Protein 5JKJ (pdb70)

Sequence (739 aa):
MVEKRVFEMPHFTTFGGKQIKNVKVGWEAYGTLNDAKSNVILITHYFSGSSHAAGKYDENDPAPGYWDSIIGPGKAIDTDRFYVISVDTLANLNAYDPHVITTGPTSINPDTGKPYGLDFPVVTIRDFVNVQKALLESLGISKLYAVIGPSMGSMQAIDWASAYPGWVERMISVIGAGQSDAWTTAALEHWATPITLDKNWNNGAYSKEQAPLNGLAASLMLITQNALTPSFFNQTGNTLGYKNNVESAPLNDIRQSHSIVNWLRERAKTRAKSMDANHLLYLVRACQLFVAGHQGNLEQGLASIKAKTLFIPAQTDLLLMPYLSQSAHQGLTSMNNDSTLVTLNGKLGHDEGVTNVSAQAQAIRQFLENDMVEKRVFEMPHFTTFGGKQIKNVKVGWEAYGTLNDAKSNVILITHYFSGSSHAAGKYDENDPAPGYWDSIIGPGKAIDTDRFYVISVDTLANLNAYDPHVITTGPTSINPDTGKPYGLDFPVVTIRDFVNVQKALLESLGISKLYAVIGPSMGSMQAIDWASAYPGWVERMISVIGAGQSDAWTTAALEHWATPITLDKNWNNGAYSKEQAPLNGLAASLMLITQNALTPSFFNQTGNTLGYKNVESAPLNDIRQSHSIVNWLRERAKTRAKSMDANHLLYLVRACQLFVAGHQGNLEQGLASIKAKTLFIPAQTDLLLMPYLSQSAHQGLTSMNNDSTLVTLNGKLGHDEGVTNVSAQAQAIRQFLEN

Secondary structure (DSSP, 8-state):
----EEEEEEEEE-TTS-EEEEEEEEEEEES---TT---EEEE---TT--S--SS-SSTT-SS--TTTTTEETTSSEETTT-EEEEEPPTT-S-TT-SS----STTSEETTTTEE-GGGSPP--HHHHHHHHHHHHHHTT---BSEEEEETHHHHHHHHHHHHSGGGBSEEEEES--SB--HHHHHHHHHHHHHHHHBGGGGGGT--GGG--HHHHHHHHHHHHHHTS-HHHHHHHHHHHT--SS-HHHHH-TTS--HHHHHHHHHHHHHHTT--HHHHHHHHHHHHT-BGGGSSSHHHHHHT--SEEEEE-BTT-SSS-HHHHHHHHHHHHHTT--EEE--B--TTGGGHHHH-GGGGHHHHHHHH---/-PPPEEEEEEEEE-TTS-EEEEEEEEEEEES---TTS--EEEE---TT--S--SS-SSTT-SS--TTTTTEETTSSEETTT-EEEEEPPTT-S-TT-TT----STTSBPTTTSSB-GGGSPP--HHHHHHHHHHHHHHTT---BSEEEEETHHHHHHHHHHHHSTTTBSEEEEES--SB--HHHHHHHHHHHHHHHHBTT-GGGT--GGG--HHHHHHHHHHHHHHTS-HHHHHHHHHHHT--SS-HHHHH-TTS--HHHHHHHHHHHHHTTT--HHHHHHHHHHHHT-BTTSSSSHHHHHHT--SEEEEE-BTT-SSS-HHHHHHHHHHHHHTT--EEE--B-SSSGGGHHHH-GGGGHHHHHHHH--

Nearest PDB structures (foldseek):
  5jkj-assembly1_B  TM=1.000E+00  e=4.944E-73  uncultured bacterium
  5jkf-assembly1_B  TM=9.987E-01  e=2.380E-71  uncultured bacterium
  2vax-assembly3_D  TM=9.260E-01  e=6.049E-31  Hapsidospora chrysogena
  3vvm-assembly1_B  TM=8.942E-01  e=1.061E-30  Streptomyces lavendulae subsp. lavendulae
  3vvl-assembly1_B  TM=8.942E-01  e=5.716E-30  Streptomyces lavendulae subsp. lavendulae

Foldseek 3Di:
DKDKDKDWDQWDAAPVGDIDGTWIWIKTKAADQDPVSQQEEEEEEAQQAFNQQADDPDPPPVDGHLPNQAEYPPHLSHRPRHIYMYIGFALHFLQQDPRTDHHYQCDQDPVPRHGCFVVGDQHALVRRLVSVVVVCVVVVHQAHLEYEYEASSLLNQLLCLLQVVRRHAEYEYEQYFQACPPVLLVLLVVLQVLQVVQPLCVVRPHDPVSGSLVSQLVSLLSVQVLQFAPVVLVVVCVVQVWDDPDPQVVPDVPDDTSSVVVSSVVSSVSNVSGHSSSSVSSSSNRNQTHRNSDDHNLSRLLRRAHAYEYEHECQANNSHCVRVVVNQVSNVVNVHNYYYDYHDDRTHNCCRRNPVCVCSVVSNCSSPPD/DKDKDKDWDQWDAAPVGDIDGTWIWIKTKAADQDPVSAQEEEEEEAQQAFNQQAADPDPPDPDGHLPNQQEYPPHLNHSPRHIYMYIGFALHFLPQDPSTDHHFQQDADPVVRGGCFVVTDQHALVRRLVSVVVVCVVVVQQAHLEYEYEASSLLNQLLCLLQVVRRHAEGEYEQYFQACPPVQLVVLVVLQVLLVPQPQCPNGRHDPVSHSLVSQLVSLLSVQVLQFAPVVLVVVCVVQVWDDPDPQVVPDVPDDTSSVVVSSVVSSVSNVSGHSSSSVSSSSNRSQTHRNSDDHNLSSLLRGQHAYEYEHECQANNSHCVRVVVSQVSNVVNVHNYYYDYHHDRGHNCCRRNPVCVCSVVSSVSSDD

Radius of gyration: 27.63 Å; Cα contacts (8 Å, |Δi|>4): 1785; chains: 2; bounding box: 70×79×56 Å

Organism: NCBI:txid77133

InterPro domains:
  IPR008220 Homoserine/serine acetyltransferase MetX-like [MF_00296] (102-471)
  IPR008220 Homoserine/serine acetyltransferase MetX-like [PIRSF000443] (85-474)
  IPR008220 Homoserine/serine acetyltransferase MetX-like [PTHR32268] (93-472)
  IPR029058 Alpha/Beta hydrolase fold [G3DSA:3.40.50.1820] (119-455)
  IPR029058 Alpha/Beta hydrolase fold [SSF53474] (104-471)

Structure (mmCIF, N/CA/C/O backbone):
data_5JKJ
#
_entry.id   5JKJ
#
_cell.length_a   58.619
_cell.length_b   68.898
_cell.length_c   82.524
_cell.angle_alpha   90.00
_cell.angle_beta   91.11
_cell.angle_gamma   90.00
#
_symmetry.space_group_name_H-M   'P 1 21 1'
#
loop_
_entity.id
_entity.type
_entity.pdbx_description
1 polymer 'Esterase E22'
2 water water
#
loop_
_atom_site.group_PDB
_atom_site.id
_atom_site.type_symbol
_atom_site.label_atom_id
_atom_site.label_alt_id
_atom_site.label_comp_id
_atom_site.label_asym_id
_atom_site.label_entity_id
_atom_site.label_seq_id
_atom_site.pdbx_PDB_ins_code
_atom_site.Cartn_x
_atom_site.Cartn_y
_atom_site.Cartn_z
_atom_site.occupancy
_atom_site.B_iso_or_equiv
_atom_site.auth_seq_id
_atom_site.auth_comp_id
_atom_site.auth_asym_id
_atom_site.auth_atom_id
_atom_site.pdbx_PDB_model_num
ATOM 1 N N . MET A 1 1 ? -19.375 -17.410 12.943 1.00 34.43 25 MET A N 1
ATOM 2 C CA . MET A 1 1 ? -18.524 -16.878 13.999 1.00 32.98 25 MET A CA 1
ATOM 3 C C . MET A 1 1 ? -17.336 -17.778 14.314 1.00 30.60 25 MET A C 1
ATOM 4 O O . MET A 1 1 ? -17.014 -18.713 13.571 1.00 35.54 25 MET A O 1
ATOM 9 N N . VAL A 1 2 ? -16.685 -17.464 15.432 1.00 23.60 26 VAL A N 1
ATOM 10 C CA . VAL A 1 2 ? -15.604 -18.258 15.994 1.00 20.04 26 VAL A CA 1
ATOM 11 C C . VAL A 1 2 ? -15.950 -18.559 17.442 1.00 18.17 26 VAL A C 1
ATOM 12 O O . VAL A 1 2 ? -16.390 -17.668 18.178 1.00 19.75 26 VAL A O 1
ATOM 16 N N . GLU A 1 3 ? -15.763 -19.810 17.847 1.00 15.11 27 GLU A N 1
ATOM 17 C CA . GLU A 1 3 ? -15.915 -20.211 19.236 1.00 16.69 27 GLU A CA 1
ATOM 18 C C . GLU A 1 3 ? -14.538 -20.332 19.876 1.00 16.55 27 GLU A C 1
ATOM 19 O O . GLU A 1 3 ? -13.655 -21.018 19.345 1.00 19.38 27 GLU A O 1
ATOM 25 N N . LYS A 1 4 ? -14.353 -19.660 21.008 1.00 15.15 28 LYS A N 1
ATOM 26 C CA . LYS A 1 4 ? -13.134 -19.827 21.787 1.00 14.71 28 LYS A CA 1
ATOM 27 C C . LYS A 1 4 ? -13.186 -21.152 22.534 1.00 16.61 28 LYS A C 1
ATOM 28 O O . LYS A 1 4 ? -14.189 -21.466 23.188 1.00 21.32 28 LYS A O 1
ATOM 34 N N . ARG A 1 5 ? -12.103 -21.916 22.451 1.00 12.88 29 ARG A N 1
ATOM 35 C CA . ARG A 1 5 ? -12.001 -23.236 23.058 1.00 12.69 29 ARG A CA 1
ATOM 36 C C . ARG A 1 5 ? -10.918 -23.213 24.128 1.00 14.33 29 ARG A C 1
ATOM 37 O O . ARG A 1 5 ? -10.144 -22.265 24.229 1.00 14.81 29 ARG A O 1
ATOM 45 N N . VAL A 1 6 ? -10.887 -24.243 24.970 1.00 15.88 30 VAL A N 1
ATOM 46 C CA . VAL A 1 6 ? -9.878 -24.345 26.017 1.00 15.82 30 VAL A CA 1
ATOM 47 C C . VAL A 1 6 ? -9.250 -25.731 25.967 1.00 14.48 30 VAL A C 1
ATOM 48 O O . VAL A 1 6 ? -9.936 -26.735 25.736 1.00 20.11 30 VAL A O 1
ATOM 52 N N . PHE A 1 7 ? -7.932 -25.776 26.142 1.00 13.81 31 PHE A N 1
ATOM 53 C CA . PHE A 1 7 ? -7.161 -27.007 26.209 1.00 14.03 31 PHE A CA 1
ATOM 54 C C . PHE A 1 7 ? -6.497 -27.079 27.573 1.00 15.75 31 PHE A C 1
ATOM 55 O O . PHE A 1 7 ? -5.917 -26.094 28.036 1.00 15.77 31 PHE A O 1
ATOM 63 N N . GLU A 1 8 ? -6.598 -28.233 28.224 1.00 15.15 32 GLU A N 1
ATOM 64 C CA . GLU A 1 8 ? -6.060 -28.408 29.561 1.00 17.48 32 GLU A CA 1
ATOM 65 C C . GLU A 1 8 ? -5.057 -29.548 29.579 1.00 16.51 32 GLU A C 1
ATOM 66 O O . GLU A 1 8 ? -5.303 -30.608 28.999 1.00 19.47 32 GLU A O 1
ATOM 72 N N . MET A 1 9 ? -3.923 -29.317 30.236 1.00 15.67 33 MET A N 1
ATOM 73 C CA . MET A 1 9 ? -2.924 -30.352 30.494 1.00 16.59 33 MET A CA 1
ATOM 74 C C . MET A 1 9 ? -2.748 -30.458 31.998 1.00 17.62 33 MET A C 1
ATOM 75 O O . MET A 1 9 ? -2.350 -29.471 32.633 1.00 17.55 33 MET A O 1
ATOM 80 N N . PRO A 1 10 ? -3.019 -31.600 32.623 1.00 18.59 34 PRO A N 1
ATOM 81 C CA . PRO A 1 10 ? -2.861 -31.657 34.084 1.00 20.08 34 PRO A CA 1
ATOM 82 C C . PRO A 1 10 ? -1.435 -31.443 34.544 1.00 17.72 34 PRO A C 1
ATOM 83 O O . PRO A 1 10 ? -1.220 -30.856 35.613 1.00 18.57 34 PRO A O 1
ATOM 87 N N . HIS A 1 11 ? -0.450 -31.883 33.766 1.00 16.05 35 HIS A N 1
ATOM 88 C CA . HIS A 1 11 ? 0.949 -31.774 34.144 1.00 16.47 35 HIS A CA 1
ATOM 89 C C . HIS A 1 11 ? 1.767 -31.469 32.902 1.00 21.20 35 HIS A C 1
ATOM 90 O O . HIS A 1 11 ? 1.535 -32.051 31.837 1.00 18.51 35 HIS A O 1
ATOM 97 N N . PHE A 1 12 ? 2.713 -30.541 33.043 1.00 18.82 36 PHE A N 1
ATOM 98 C CA . PHE A 1 12 ? 3.513 -30.080 31.918 1.00 17.33 36 PHE A CA 1
ATOM 99 C C . PHE A 1 12 ? 4.946 -29.866 32.373 1.00 16.96 36 PHE A C 1
ATOM 100 O O . PHE A 1 12 ? 5.180 -29.262 33.425 1.00 18.81 36 PHE A O 1
ATOM 108 N N . THR A 1 13 ? 5.897 -30.361 31.589 1.00 15.28 37 THR A N 1
ATOM 109 C CA . THR A 1 13 ? 7.315 -30.171 31.854 1.00 15.01 37 THR A CA 1
ATOM 110 C C . THR A 1 13 ? 7.867 -29.046 30.988 1.00 16.24 37 THR A C 1
ATOM 111 O O . THR A 1 13 ? 7.736 -29.088 29.761 1.00 17.35 37 THR A O 1
ATOM 115 N N . THR A 1 14 ? 8.521 -28.065 31.618 1.00 15.70 38 THR A N 1
ATOM 116 C CA . THR A 1 14 ? 9.080 -26.962 30.849 1.00 15.38 38 THR A CA 1
ATOM 117 C C . THR A 1 14 ? 10.456 -27.312 30.295 1.00 13.09 38 THR A C 1
ATOM 118 O O . THR A 1 14 ? 11.143 -28.225 30.764 1.00 13.82 38 THR A O 1
ATOM 122 N N . PHE A 1 15 ? 10.868 -26.533 29.290 1.00 12.56 39 PHE A N 1
ATOM 123 C CA . PHE A 1 15 ? 12.213 -26.649 28.741 1.00 12.38 39 PHE A CA 1
ATOM 124 C C . PHE A 1 15 ? 13.281 -26.431 29.807 1.00 14.17 39 PHE A C 1
ATOM 125 O O . PHE A 1 15 ? 14.344 -27.069 29.770 1.00 15.61 39 PHE A O 1
ATOM 133 N N . GLY A 1 16 ? 13.018 -25.551 30.764 1.00 13.56 40 GLY A N 1
ATOM 134 C CA . GLY A 1 16 ? 13.928 -25.363 31.872 1.00 13.36 40 GLY A CA 1
ATOM 135 C C . GLY A 1 16 ? 13.914 -26.470 32.904 1.00 14.92 40 GLY A C 1
ATOM 136 O O . GLY A 1 16 ? 14.650 -26.376 33.890 1.00 19.15 40 GLY A O 1
ATOM 137 N N . GLY A 1 17 ? 13.092 -27.503 32.722 1.00 14.43 41 GLY A N 1
ATOM 138 C CA . GLY A 1 17 ? 13.117 -28.657 33.605 1.00 14.76 41 GLY A CA 1
ATOM 139 C C . GLY A 1 17 ? 12.197 -28.586 34.802 1.00 17.68 41 GLY A C 1
ATOM 140 O O . GLY A 1 17 ? 12.372 -29.365 35.751 1.00 17.10 41 GLY A O 1
ATOM 141 N N . LYS A 1 18 ? 11.212 -27.696 34.785 1.00 17.92 42 LYS A N 1
ATOM 142 C CA . LYS A 1 18 ? 10.281 -27.495 35.883 1.00 13.99 42 LYS A CA 1
ATOM 143 C C . LYS A 1 18 ? 8.902 -28.022 35.512 1.00 15.23 42 LYS A C 1
ATOM 144 O O . LYS A 1 18 ? 8.601 -28.305 34.346 1.00 17.65 42 LYS A O 1
ATOM 150 N N . GLN A 1 19 ? 8.058 -28.165 36.524 1.00 15.57 43 GLN A N 1
ATOM 151 C CA . GLN A 1 19 ? 6.697 -28.646 36.352 1.00 17.12 43 GLN A CA 1
ATOM 152 C C . GLN A 1 19 ? 5.719 -27.489 36.463 1.00 17.41 43 GLN A C 1
ATOM 153 O O . GLN A 1 19 ? 5.869 -26.623 37.328 1.00 19.52 43 GLN A O 1
ATOM 159 N N . ILE A 1 20 ? 4.716 -27.486 35.589 1.00 16.94 44 ILE A N 1
ATOM 160 C CA . ILE A 1 20 ? 3.534 -26.648 35.738 1.00 15.38 44 ILE A CA 1
ATOM 161 C C . ILE A 1 20 ? 2.332 -27.578 35.799 1.00 17.80 44 ILE A C 1
ATOM 162 O O . ILE A 1 20 ? 2.157 -28.424 34.915 1.00 17.80 44 ILE A O 1
ATOM 167 N N . LYS A 1 21 ? 1.516 -27.427 36.831 1.00 19.01 45 LYS A N 1
ATOM 168 C CA . LYS A 1 21 ? 0.286 -28.188 36.958 1.00 19.29 45 LYS A CA 1
ATOM 169 C C . LYS A 1 21 ? -0.897 -27.358 36.476 1.00 19.45 45 LYS A C 1
ATOM 170 O O . LYS A 1 21 ? -0.870 -26.123 36.515 1.00 20.74 45 LYS A O 1
ATOM 176 N N . ASN A 1 22 ? -1.930 -28.051 35.995 1.00 17.68 46 ASN A N 1
ATOM 177 C CA . ASN A 1 22 ? -3.204 -27.439 35.610 1.00 20.33 46 ASN A CA 1
ATOM 178 C C . ASN A 1 22 ? -3.009 -26.370 34.530 1.00 18.57 46 ASN A C 1
ATOM 179 O O . ASN A 1 22 ? -3.520 -25.253 34.631 1.00 20.96 46 ASN A O 1
ATOM 184 N N . VAL A 1 23 ? -2.255 -26.719 33.486 1.00 19.02 47 VAL A N 1
ATOM 185 C CA . VAL A 1 23 ? -2.087 -25.809 32.356 1.00 16.60 47 VAL A CA 1
ATOM 186 C C . VAL A 1 23 ? -3.416 -25.668 31.630 1.00 19.29 47 VAL A C 1
ATOM 187 O O . VAL A 1 23 ? -4.082 -26.667 31.332 1.00 19.21 47 VAL A O 1
ATOM 191 N N . LYS A 1 24 ? -3.805 -24.429 31.338 1.00 14.30 48 LYS A N 1
ATOM 192 C CA . LYS A 1 24 ? -4.974 -24.139 30.516 1.00 14.77 48 LYS A CA 1
ATOM 193 C C . LYS A 1 24 ? -4.591 -23.066 29.510 1.00 16.86 48 LYS A C 1
ATOM 194 O O . LYS A 1 24 ? -4.044 -22.025 29.893 1.00 16.49 48 LYS A O 1
ATOM 200 N N . VAL A 1 25 ? -4.886 -23.309 28.233 1.00 12.84 49 VAL A N 1
ATOM 201 C CA . VAL A 1 25 ? -4.685 -22.309 27.190 1.00 11.13 49 VAL A CA 1
ATOM 202 C C . VAL A 1 25 ? -5.913 -22.268 26.292 1.00 12.39 49 VAL A C 1
ATOM 203 O O . VAL A 1 25 ? -6.550 -23.294 26.028 1.00 12.90 49 VAL A O 1
ATOM 207 N N . GLY A 1 26 ? -6.229 -21.075 25.797 1.00 10.81 50 GLY A N 1
ATOM 208 C CA . GLY A 1 26 ? -7.287 -20.943 24.824 1.00 11.18 50 GLY A CA 1
ATOM 209 C C . GLY A 1 26 ? -6.825 -21.299 23.425 1.00 10.25 50 GLY A C 1
ATOM 210 O O . GLY A 1 26 ? -5.635 -21.288 23.114 1.00 12.18 50 GLY A O 1
ATOM 211 N N . TRP A 1 27 ? -7.786 -21.641 22.573 1.00 11.44 51 TRP A N 1
ATOM 212 C CA . TRP A 1 27 ? -7.476 -21.928 21.179 1.00 11.39 51 TRP A CA 1
ATOM 213 C C . TRP A 1 27 ? -8.742 -21.752 20.364 1.00 13.71 51 TRP A C 1
ATOM 214 O O . TRP A 1 27 ? -9.844 -21.639 20.904 1.00 13.23 51 TRP A O 1
ATOM 225 N N . GLU A 1 28 ? -8.566 -21.703 19.050 1.00 10.96 52 GLU A N 1
ATOM 226 C CA . GLU A 1 28 ? -9.700 -21.633 18.142 1.00 10.17 52 GLU A CA 1
ATOM 227 C C . GLU A 1 28 ? -9.243 -22.148 16.791 1.00 11.07 52 GLU A C 1
ATOM 228 O O . GLU A 1 28 ? -8.043 -22.305 16.537 1.00 11.33 52 GLU A O 1
ATOM 234 N N . ALA A 1 29 ? -10.217 -22.445 15.932 1.00 11.85 53 ALA A N 1
ATOM 235 C CA . ALA A 1 29 ? -9.875 -22.936 14.607 1.00 12.51 53 ALA A CA 1
ATOM 236 C C . ALA A 1 29 ? -10.956 -22.575 13.602 1.00 12.59 53 ALA A C 1
ATOM 237 O O . ALA A 1 29 ? -12.124 -22.366 13.950 1.00 14.45 53 ALA A O 1
ATOM 239 N N . TYR A 1 30 ? -10.542 -22.525 12.339 1.00 11.76 54 TYR A N 1
ATOM 240 C CA . TYR A 1 30 ? -11.396 -22.171 11.218 1.00 12.53 54 TYR A CA 1
ATOM 241 C C . TYR A 1 30 ? -11.256 -23.242 10.150 1.00 12.42 54 TYR A C 1
ATOM 242 O O . TYR A 1 30 ? -10.194 -23.848 10.003 1.00 15.18 54 TYR A O 1
ATOM 251 N N . GLY A 1 31 ? -12.319 -23.460 9.389 1.00 14.00 55 GLY A N 1
ATOM 252 C CA . GLY A 1 31 ? -12.277 -24.514 8.390 1.00 13.51 55 GLY A CA 1
ATOM 253 C C . GLY A 1 31 ? -12.598 -25.873 8.981 1.00 13.82 55 GLY A C 1
ATOM 254 O O . GLY A 1 31 ? -13.035 -26.018 10.128 1.00 15.37 55 GLY A O 1
ATOM 255 N N . THR A 1 32 ? -12.352 -26.902 8.169 1.00 14.45 56 THR A N 1
ATOM 256 C CA . THR A 1 32 ? -12.750 -28.264 8.505 1.00 16.68 56 THR A CA 1
ATOM 257 C C . THR A 1 32 ? -11.558 -29.200 8.403 1.00 14.55 56 THR A C 1
ATOM 258 O O . THR A 1 32 ? -10.871 -29.235 7.376 1.00 16.93 56 THR A O 1
ATOM 262 N N . LEU A 1 33 ? -11.331 -29.960 9.465 1.00 13.28 57 LEU A N 1
ATOM 263 C CA . LEU A 1 33 ? -10.302 -30.992 9.477 1.00 13.26 57 LEU A CA 1
ATOM 264 C C . LEU A 1 33 ? -10.721 -32.134 8.557 1.00 18.56 57 LEU A C 1
ATOM 265 O O . LEU A 1 33 ? -11.814 -32.688 8.722 1.00 21.61 57 LEU A O 1
ATOM 270 N N . ASN A 1 34 ? -9.879 -32.479 7.577 1.00 15.64 58 ASN A N 1
ATOM 271 C CA . ASN A 1 34 ? -10.253 -33.549 6.657 1.00 15.30 58 ASN A CA 1
ATOM 272 C C . ASN A 1 34 ? -10.031 -34.917 7.315 1.00 16.77 58 ASN A C 1
ATOM 273 O O . ASN A 1 34 ? -9.479 -35.024 8.409 1.00 18.57 58 ASN A O 1
ATOM 278 N N . ASP A 1 35 ? -10.499 -35.974 6.640 1.00 18.32 59 ASP A N 1
ATOM 279 C CA . ASP A 1 35 ? -10.510 -37.297 7.266 1.00 19.20 59 ASP A CA 1
ATOM 280 C C . ASP A 1 35 ? -9.104 -37.802 7.556 1.00 17.96 59 ASP A C 1
ATOM 281 O O . ASP A 1 35 ? -8.880 -38.485 8.562 1.00 19.78 59 ASP A O 1
ATOM 286 N N . ALA A 1 36 ? -8.145 -37.485 6.681 1.00 15.71 60 ALA A N 1
ATOM 287 C CA . ALA A 1 36 ? -6.750 -37.850 6.899 1.00 14.76 60 ALA A CA 1
ATOM 288 C C . ALA A 1 36 ? -6.052 -36.951 7.908 1.00 15.99 60 ALA A C 1
ATOM 289 O O . ALA A 1 36 ? -4.901 -37.236 8.273 1.00 16.49 60 ALA A O 1
ATOM 291 N N . LYS A 1 37 ? -6.722 -35.891 8.356 1.00 15.90 61 LYS A N 1
ATOM 292 C CA . LYS A 1 37 ? -6.117 -34.865 9.208 1.00 14.71 61 LYS A CA 1
ATOM 293 C C . LYS A 1 37 ? -4.825 -34.349 8.584 1.00 15.10 61 LYS A C 1
ATOM 294 O O . LYS A 1 37 ? -3.832 -34.093 9.265 1.00 15.23 61 LYS A O 1
ATOM 300 N N . SER A 1 38 ? -4.845 -34.188 7.264 1.00 13.87 62 SER A N 1
ATOM 301 C CA . SER A 1 38 ? -3.650 -33.837 6.505 1.00 12.56 62 SER A CA 1
ATOM 302 C C . SER A 1 38 ? -3.638 -32.392 6.032 1.00 12.01 62 SER A C 1
ATOM 303 O O . SER A 1 38 ? -2.709 -32.001 5.311 1.00 13.91 62 SER A O 1
ATOM 306 N N . ASN A 1 39 ? -4.626 -31.593 6.431 1.00 11.44 63 ASN A N 1
ATOM 307 C CA . ASN A 1 39 ? -4.793 -30.227 5.949 1.00 11.58 63 ASN A CA 1
ATOM 308 C C . ASN A 1 39 ? -4.661 -29.207 7.074 1.00 11.17 63 ASN A C 1
ATOM 309 O O . ASN A 1 39 ? -5.294 -28.154 7.017 1.00 12.20 63 ASN A O 1
ATOM 314 N N . VAL A 1 40 ? -3.847 -29.493 8.101 1.00 10.72 64 VAL A N 1
ATOM 315 C CA . VAL A 1 40 ? -3.765 -28.632 9.291 1.00 10.68 64 VAL A CA 1
ATOM 316 C C . VAL A 1 40 ? -2.714 -27.544 9.108 1.00 11.24 64 VAL A C 1
ATOM 317 O O . VAL A 1 40 ? -1.543 -27.829 8.824 1.00 10.98 64 VAL A O 1
ATOM 321 N N . ILE A 1 41 ? -3.121 -26.294 9.305 1.00 11.99 65 ILE A N 1
ATOM 322 C CA . ILE A 1 41 ? -2.206 -25.160 9.309 1.00 11.32 65 ILE A CA 1
ATOM 323 C C . ILE A 1 41 ? -2.292 -24.513 10.682 1.00 10.37 65 ILE A C 1
ATOM 324 O O . ILE A 1 41 ? -3.371 -24.084 11.104 1.00 12.19 65 ILE A O 1
ATOM 329 N N . LEU A 1 42 ? -1.168 -24.457 11.383 1.00 10.45 66 LEU A N 1
ATOM 330 C CA . LEU A 1 42 ? -1.099 -23.845 12.699 1.00 8.80 66 LEU A CA 1
ATOM 331 C C . LEU A 1 42 ? -0.604 -22.411 12.565 1.00 10.93 66 LEU A C 1
ATOM 332 O O . LEU A 1 42 ? 0.438 -22.174 11.946 1.00 10.55 66 LEU A O 1
ATOM 337 N N . ILE A 1 43 ? -1.357 -21.470 13.137 1.00 9.93 67 ILE A N 1
ATOM 338 C CA . ILE A 1 43 ? -0.959 -20.061 13.240 1.00 8.67 67 ILE A CA 1
ATOM 339 C C . ILE A 1 43 ? -0.408 -19.829 14.634 1.00 9.20 67 ILE A C 1
ATOM 340 O O . ILE A 1 43 ? -1.081 -20.135 15.624 1.00 10.41 67 ILE A O 1
ATOM 345 N N . THR A 1 44 ? 0.799 -19.265 14.722 1.00 8.93 68 THR A N 1
ATOM 346 C CA . THR A 1 44 ? 1.444 -18.983 15.999 1.00 9.41 68 THR A CA 1
ATOM 347 C C . THR A 1 44 ? 1.536 -17.466 16.176 1.00 10.03 68 THR A C 1
ATOM 348 O O . THR A 1 44 ? 1.926 -16.758 15.244 1.00 9.81 68 THR A O 1
ATOM 352 N N . HIS A 1 45 ? 1.140 -16.966 17.354 1.00 9.68 69 HIS A N 1
ATOM 353 C CA . HIS A 1 45 ? 0.871 -15.537 17.485 1.00 10.41 69 HIS A CA 1
ATOM 354 C C . HIS A 1 45 ? 2.067 -14.731 18.008 1.00 9.85 69 HIS A C 1
ATOM 355 O O . HIS A 1 45 ? 3.021 -15.256 18.588 1.00 9.18 69 HIS A O 1
ATOM 362 N N . TYR A 1 46 ? 1.994 -13.422 17.759 1.00 9.78 70 TYR A N 1
ATOM 363 C CA . TYR A 1 46 ? 3.043 -12.454 18.069 1.00 9.32 70 TYR A CA 1
ATOM 364 C C . TYR A 1 46 ? 3.006 -12.068 19.559 1.00 10.37 70 TYR A C 1
ATOM 365 O O . TYR A 1 46 ? 2.143 -12.507 20.332 1.00 10.13 70 TYR A O 1
ATOM 374 N N . PHE A 1 47 ? 3.963 -11.226 19.967 1.00 10.74 71 PHE A N 1
ATOM 375 C CA . PHE A 1 47 ? 4.229 -10.986 21.388 1.00 8.23 71 PHE A CA 1
ATOM 376 C C . PHE A 1 47 ? 2.973 -10.578 22.157 1.00 10.51 71 PHE A C 1
ATOM 377 O O . PHE A 1 47 ? 2.690 -11.125 23.228 1.00 11.48 71 PHE A O 1
ATOM 385 N N . SER A 1 48 ? 2.209 -9.609 21.633 1.00 11.41 72 SER A N 1
ATOM 386 C CA . SER A 1 48 ? 1.025 -9.096 22.311 1.00 9.28 72 SER A CA 1
ATOM 387 C C . SER A 1 48 ? -0.267 -9.705 21.774 1.00 12.68 72 SER A C 1
ATOM 388 O O . SER A 1 48 ? -1.351 -9.168 22.023 1.00 13.29 72 SER A O 1
ATOM 391 N N . GLY A 1 49 ? -0.177 -10.829 21.065 1.00 10.24 73 GLY A N 1
ATOM 392 C CA . GLY A 1 49 ? -1.308 -11.397 20.372 1.00 10.23 73 GLY A CA 1
ATOM 393 C C . GLY A 1 49 ? -1.986 -12.513 21.148 1.00 10.19 73 GLY A C 1
ATOM 394 O O . GLY A 1 49 ? -1.737 -12.736 22.334 1.00 10.54 73 GLY A O 1
ATOM 395 N N . SER A 1 50 ? -2.875 -13.205 20.447 1.00 9.63 74 SER A N 1
ATOM 396 C CA . SER A 1 50 ? -3.661 -14.299 20.996 1.00 10.19 74 SER A CA 1
ATOM 397 C C . SER A 1 50 ? -3.970 -15.271 19.867 1.00 10.18 74 SER A C 1
ATOM 398 O O . SER A 1 50 ? -3.561 -15.068 18.718 1.00 11.34 74 SER A O 1
ATOM 401 N N . SER A 1 51 ? -4.727 -16.326 20.198 1.00 11.78 75 SER A N 1
ATOM 402 C CA . SER A 1 51 ? -5.223 -17.266 19.201 1.00 9.53 75 SER A CA 1
ATOM 403 C C . SER A 1 51 ? -6.160 -16.631 18.183 1.00 11.92 75 SER A C 1
ATOM 404 O O . SER A 1 51 ? -6.525 -17.304 17.214 1.00 10.71 75 SER A O 1
ATOM 407 N N . HIS A 1 52 ? -6.572 -15.372 18.371 1.00 11.79 76 HIS A N 1
ATOM 408 C CA . HIS A 1 52 ? -7.645 -14.801 17.553 1.00 11.10 76 HIS A CA 1
ATOM 409 C C . HIS A 1 52 ? -7.077 -14.236 16.256 1.00 10.48 76 HIS A C 1
ATOM 410 O O . HIS A 1 52 ? -6.986 -13.020 16.038 1.00 12.56 76 HIS A O 1
ATOM 417 N N . ALA A 1 53 ? -6.746 -15.151 15.354 1.00 10.64 77 ALA A N 1
ATOM 418 C CA . ALA A 1 53 ? -6.115 -14.797 14.091 1.00 11.18 77 ALA A CA 1
ATOM 419 C C . ALA A 1 53 ? -7.113 -14.352 13.030 1.00 11.62 77 ALA A C 1
ATOM 420 O O . ALA A 1 53 ? -6.714 -13.680 12.073 1.00 12.49 77 ALA A O 1
ATOM 422 N N . ALA A 1 54 ? -8.386 -14.720 13.161 1.00 11.10 78 ALA A N 1
ATOM 423 C CA . ALA A 1 54 ? -9.375 -14.390 12.141 1.00 11.40 78 ALA A CA 1
ATOM 424 C C . ALA A 1 54 ? -10.766 -14.416 12.755 1.00 13.37 78 ALA A C 1
ATOM 425 O O . ALA A 1 54 ? -10.979 -14.945 13.851 1.00 13.03 78 ALA A O 1
ATOM 427 N N . GLY A 1 55 ? -11.714 -13.834 12.015 1.00 13.61 79 GLY A N 1
ATOM 428 C CA . GLY A 1 55 ? -13.129 -13.936 12.337 1.00 13.71 79 GLY A CA 1
ATOM 429 C C . GLY A 1 55 ? -13.506 -13.123 13.565 1.00 15.58 79 GLY A C 1
ATOM 430 O O . GLY A 1 55 ? -12.725 -12.346 14.106 1.00 13.94 79 GLY A O 1
ATOM 431 N N . LYS A 1 56 ? -14.749 -13.331 14.004 1.00 15.73 80 LYS A N 1
ATOM 432 C CA . LYS A 1 56 ? -15.306 -12.631 15.155 1.00 16.55 80 LYS A CA 1
ATOM 433 C C . LYS A 1 56 ? -15.922 -13.625 16.127 1.00 15.01 80 LYS A C 1
ATOM 434 O O . LYS A 1 56 ? -16.472 -14.649 15.720 1.00 15.34 80 LYS A O 1
ATOM 440 N N . TYR A 1 57 ? -15.826 -13.309 17.423 1.00 14.69 81 TYR A N 1
ATOM 441 C CA . TYR A 1 57 ? -16.564 -14.084 18.415 1.00 16.08 81 TYR A CA 1
ATOM 442 C C . TYR A 1 57 ? -18.016 -13.639 18.487 1.00 17.16 81 TYR A C 1
ATOM 443 O O . TYR A 1 57 ? -18.905 -14.462 18.742 1.00 19.38 81 TYR A O 1
ATOM 452 N N . ASP A 1 58 ? -18.259 -12.352 18.254 1.00 16.52 82 ASP A N 1
ATOM 453 C CA . ASP A 1 58 ? -19.586 -11.761 18.240 1.00 20.02 82 ASP A CA 1
ATOM 454 C C . ASP A 1 58 ? -19.665 -10.812 17.051 1.00 21.21 82 ASP A C 1
ATOM 455 O O . ASP A 1 58 ? -18.707 -10.092 16.769 1.00 19.31 82 ASP A O 1
ATOM 460 N N . GLU A 1 59 ? -20.809 -10.812 16.360 1.00 25.22 83 GLU A N 1
ATOM 461 C CA . GLU A 1 59 ? -20.989 -9.942 15.195 1.00 25.80 83 GLU A CA 1
ATOM 462 C C . GLU A 1 59 ? -20.622 -8.495 15.494 1.00 22.88 83 GLU A C 1
ATOM 463 O O . GLU A 1 59 ? -20.152 -7.773 14.606 1.00 27.04 83 GLU A O 1
ATOM 469 N N . ASN A 1 60 ? -20.836 -8.047 16.721 1.00 24.59 84 ASN A N 1
ATOM 470 C CA . ASN A 1 60 ? -20.606 -6.653 17.054 1.00 27.45 84 ASN A CA 1
ATOM 471 C C . ASN A 1 60 ? -19.234 -6.412 17.659 1.00 23.60 84 ASN A C 1
ATOM 472 O O . ASN A 1 60 ? -18.987 -5.325 18.195 1.00 25.20 84 ASN A O 1
ATOM 477 N N . ASP A 1 61 ? -18.339 -7.396 17.583 1.00 21.88 85 ASP A N 1
ATOM 478 C CA . ASP A 1 61 ? -16.931 -7.119 17.803 1.00 23.49 85 ASP A CA 1
ATOM 479 C C . ASP A 1 61 ? -16.517 -5.970 16.892 1.00 19.81 85 ASP A C 1
ATOM 480 O O . ASP A 1 61 ? -16.863 -5.979 15.704 1.00 22.25 85 ASP A O 1
ATOM 485 N N . PRO A 1 62 ? -15.787 -4.973 17.396 1.00 22.62 86 PRO A N 1
ATOM 486 C CA . PRO A 1 62 ? -15.388 -3.859 16.523 1.00 24.53 86 PRO A CA 1
ATOM 487 C C . PRO A 1 62 ? -14.449 -4.267 15.400 1.00 25.53 86 PRO A C 1
ATOM 488 O O . PRO A 1 62 ? -14.393 -3.563 14.386 1.00 24.84 86 PRO A O 1
ATOM 492 N N . ALA A 1 63 ? -13.728 -5.379 15.535 1.00 20.92 87 ALA A N 1
ATOM 493 C CA . ALA A 1 63 ? -12.793 -5.816 14.511 1.00 20.48 87 ALA A CA 1
ATOM 494 C C . ALA A 1 63 ? -12.695 -7.333 14.541 1.00 14.67 87 ALA A C 1
ATOM 495 O O . ALA A 1 63 ? -12.901 -7.943 15.596 1.00 17.62 87 ALA A O 1
ATOM 497 N N . PRO A 1 64 ? -12.373 -7.961 13.419 1.00 16.65 88 PRO A N 1
ATOM 498 C CA . PRO A 1 64 ? -12.094 -9.399 13.410 1.00 15.92 88 PRO A CA 1
ATOM 499 C C . PRO A 1 64 ? -10.665 -9.658 13.883 1.00 16.41 88 PRO A C 1
ATOM 500 O O . PRO A 1 64 ? -9.930 -8.745 14.245 1.00 14.21 88 PRO A O 1
ATOM 504 N N . GLY A 1 65 ? -10.276 -10.932 13.854 1.00 12.91 89 GLY A N 1
ATOM 505 C CA . GLY A 1 65 ? -8.925 -11.300 14.248 1.00 13.75 89 GLY A CA 1
ATOM 506 C C . GLY A 1 65 ? -7.865 -10.644 13.379 1.00 12.85 89 GLY A C 1
ATOM 507 O O . GLY A 1 65 ? -8.128 -10.176 12.272 1.00 12.99 89 GLY A O 1
ATOM 508 N N . TYR A 1 66 ? -6.628 -10.640 13.893 1.00 10.62 90 TYR A N 1
ATOM 509 C CA . TYR A 1 66 ? -5.595 -9.751 13.353 1.00 11.93 90 TYR A CA 1
ATOM 510 C C . TYR A 1 66 ? -5.162 -10.114 11.937 1.00 11.31 90 TYR A C 1
ATOM 511 O O . TYR A 1 66 ? -4.662 -9.242 11.219 1.00 12.65 90 TYR A O 1
ATOM 520 N N . TRP A 1 67 ? -5.330 -11.371 11.525 1.00 11.37 91 TRP A N 1
ATOM 521 C CA . TRP A 1 67 ? -4.959 -11.820 10.190 1.00 11.72 91 TRP A CA 1
ATOM 522 C C . TRP A 1 67 ? -6.190 -12.235 9.388 1.00 12.53 91 TRP A C 1
ATOM 523 O O . TRP A 1 67 ? -6.113 -13.087 8.499 1.00 12.41 91 TRP A O 1
ATOM 534 N N . ASP A 1 68 ? -7.333 -11.621 9.697 1.00 11.87 92 ASP A N 1
ATOM 535 C CA . ASP A 1 68 ? -8.558 -11.920 8.967 1.00 13.17 92 ASP A CA 1
ATOM 536 C C . ASP A 1 68 ? -8.407 -11.675 7.473 1.00 15.51 92 ASP A C 1
ATOM 537 O O . ASP A 1 68 ? -9.083 -12.329 6.668 1.00 14.18 92 ASP A O 1
ATOM 542 N N . SER A 1 69 ? -7.520 -10.760 7.078 1.00 13.06 93 SER A N 1
ATOM 543 C CA . SER A 1 69 ? -7.354 -10.454 5.662 1.00 12.63 93 SER A CA 1
ATOM 544 C C . SER A 1 69 ? -6.772 -11.611 4.865 1.00 13.08 93 SER A C 1
ATOM 545 O O . SER A 1 69 ? -6.920 -11.630 3.638 1.00 15.88 93 SER A O 1
ATOM 548 N N . ILE A 1 70 ? -6.109 -12.568 5.519 1.00 13.13 94 ILE A N 1
ATOM 549 C CA . ILE A 1 70 ? -5.500 -13.689 4.808 1.00 11.76 94 ILE A CA 1
ATOM 550 C C . ILE A 1 70 ? -5.996 -15.049 5.277 1.00 11.39 94 ILE A C 1
ATOM 551 O O . ILE A 1 70 ? -5.515 -16.065 4.769 1.00 13.71 94 ILE A O 1
ATOM 556 N N . ILE A 1 71 ? -6.936 -15.114 6.216 1.00 12.12 95 ILE A N 1
ATOM 557 C CA . ILE A 1 71 ? -7.489 -16.391 6.676 1.00 11.88 95 ILE A CA 1
ATOM 558 C C . ILE A 1 71 ? -8.996 -16.370 6.460 1.00 13.90 95 ILE A C 1
ATOM 559 O O . ILE A 1 71 ? -9.707 -15.577 7.090 1.00 14.22 95 ILE A O 1
ATOM 564 N N . GLY A 1 72 ? -9.485 -17.249 5.592 1.00 14.94 96 GLY A N 1
ATOM 565 C CA . GLY A 1 72 ? -10.897 -17.306 5.303 1.00 14.83 96 GLY A CA 1
ATOM 566 C C . GLY A 1 72 ? -11.158 -17.983 3.978 1.00 14.96 96 GLY A C 1
ATOM 567 O O . GLY A 1 72 ? -10.235 -18.403 3.278 1.00 14.21 96 GLY A O 1
ATOM 568 N N . PRO A 1 73 ? -12.428 -18.108 3.604 1.00 16.86 97 PRO A N 1
ATOM 569 C CA . PRO A 1 73 ? -12.755 -18.791 2.342 1.00 16.88 97 PRO A CA 1
ATOM 570 C C . PRO A 1 73 ? -12.172 -18.049 1.151 1.00 14.74 97 PRO A C 1
ATOM 571 O O . PRO A 1 73 ? -12.439 -16.861 0.947 1.00 19.29 97 PRO A O 1
ATOM 575 N N . GLY A 1 74 ? -11.349 -18.755 0.374 1.00 16.89 98 GLY A N 1
ATOM 576 C CA . GLY A 1 74 ? -10.700 -18.200 -0.795 1.00 15.30 98 GLY A CA 1
ATOM 577 C C . GLY A 1 74 ? -9.542 -17.269 -0.513 1.00 17.47 98 GLY A C 1
ATOM 578 O O . GLY A 1 74 ? -8.923 -16.771 -1.461 1.00 17.48 98 GLY A O 1
ATOM 579 N N . LYS A 1 75 ? -9.217 -17.027 0.752 1.00 14.37 99 LYS A N 1
ATOM 580 C CA . LYS A 1 75 ? -8.124 -16.130 1.078 1.00 14.71 99 LYS A CA 1
ATOM 581 C C . LYS A 1 75 ? -6.789 -16.860 0.954 1.00 15.24 99 LYS A C 1
ATOM 582 O O . LYS A 1 75 ? -6.728 -18.050 0.621 1.00 15.81 99 LYS A O 1
ATOM 588 N N . ALA A 1 76 ? -5.701 -16.121 1.208 1.00 11.65 100 ALA A N 1
ATOM 589 C CA . ALA A 1 76 ? -4.357 -16.656 0.996 1.00 12.78 100 ALA A CA 1
ATOM 590 C C . ALA A 1 76 ? -4.139 -17.949 1.776 1.00 11.92 100 ALA A C 1
ATOM 591 O O . ALA A 1 76 ? -3.470 -18.866 1.290 1.00 14.48 100 ALA A O 1
ATOM 593 N N . ILE A 1 77 ? -4.680 -18.026 2.984 1.00 11.51 101 ILE A N 1
ATOM 594 C CA . ILE A 1 77 ? -4.756 -19.249 3.765 1.00 10.06 101 ILE A CA 1
ATOM 595 C C . ILE A 1 77 ? -6.219 -19.674 3.709 1.00 12.63 101 ILE A C 1
ATOM 596 O O . ILE A 1 77 ? -7.053 -19.173 4.469 1.00 14.63 101 ILE A O 1
ATOM 601 N N . ASP A 1 78 ? -6.534 -20.594 2.803 1.00 13.25 102 ASP A N 1
ATOM 602 C CA . ASP A 1 78 ? -7.909 -20.835 2.365 1.00 12.95 102 ASP A CA 1
ATOM 603 C C . ASP A 1 78 ? -8.587 -21.832 3.298 1.00 15.69 102 ASP A C 1
ATOM 604 O O . ASP A 1 78 ? -8.273 -23.021 3.268 1.00 15.27 102 ASP A O 1
ATOM 609 N N . THR A 1 79 ? -9.548 -21.355 4.096 1.00 12.33 103 THR A N 1
ATOM 610 C CA . THR A 1 79 ? -10.254 -22.222 5.035 1.00 13.84 103 THR A CA 1
ATOM 611 C C . THR A 1 79 ? -11.294 -23.121 4.368 1.00 14.93 103 THR A C 1
ATOM 612 O O . THR A 1 79 ? -11.876 -23.966 5.053 1.00 18.11 103 THR A O 1
ATOM 616 N N . ASP A 1 80 ? -11.554 -22.961 3.066 1.00 15.67 104 ASP A N 1
ATOM 617 C CA . ASP A 1 80 ? -12.299 -23.994 2.347 1.00 16.81 104 ASP A CA 1
ATOM 618 C C . ASP A 1 80 ? -11.460 -25.242 2.133 1.00 17.04 104 ASP A C 1
ATOM 619 O O . ASP A 1 80 ? -12.014 -26.327 1.903 1.00 17.78 104 ASP A O 1
ATOM 624 N N . ARG A 1 81 ? -10.136 -25.114 2.176 1.00 13.39 105 ARG A N 1
ATOM 625 C CA . ARG A 1 81 ? -9.250 -26.251 1.985 1.00 11.97 105 ARG A CA 1
ATOM 626 C C . ARG A 1 81 ? -8.556 -26.686 3.259 1.00 12.46 105 ARG A C 1
ATOM 627 O O . ARG A 1 81 ? -8.359 -27.890 3.467 1.00 15.93 105 ARG A O 1
ATOM 635 N N . PHE A 1 82 ? -8.190 -25.742 4.118 1.00 12.75 106 PHE A N 1
ATOM 636 C CA . PHE A 1 82 ? -7.340 -26.022 5.262 1.00 12.00 106 PHE A CA 1
ATOM 637 C C . PHE A 1 82 ? -8.090 -25.850 6.573 1.00 11.97 106 PHE A C 1
ATOM 638 O O . PHE A 1 82 ? -9.019 -25.044 6.684 1.00 15.19 106 PHE A O 1
ATOM 646 N N . TYR A 1 83 ? -7.658 -26.622 7.564 1.00 12.41 107 TYR A N 1
ATOM 647 C CA . TYR A 1 83 ? -8.093 -26.469 8.942 1.00 11.47 107 TYR A CA 1
ATOM 648 C C . TYR A 1 83 ? -7.046 -25.608 9.641 1.00 11.02 107 TYR A C 1
ATOM 649 O O . TYR A 1 83 ? -5.909 -26.048 9.844 1.00 11.87 107 TYR A O 1
ATOM 658 N N . VAL A 1 84 ? -7.428 -24.379 9.981 1.00 10.26 108 VAL A N 1
ATOM 659 C CA . VAL A 1 84 ? -6.503 -23.357 10.464 1.00 10.86 108 VAL A CA 1
ATOM 660 C C . VAL A 1 84 ? -6.728 -23.185 11.960 1.00 11.53 108 VAL A C 1
ATOM 661 O O . VAL A 1 84 ? -7.813 -22.775 12.385 1.00 11.94 108 VAL A O 1
ATOM 665 N N . ILE A 1 85 ? -5.704 -23.499 12.761 1.00 11.23 109 ILE A N 1
ATOM 666 C CA . ILE A 1 85 ? -5.837 -23.585 14.211 1.00 10.76 109 ILE A CA 1
ATOM 667 C C . ILE A 1 85 ? -4.784 -22.688 14.858 1.00 11.86 109 ILE A C 1
ATOM 668 O O . ILE A 1 85 ? -3.675 -22.529 14.336 1.00 11.63 109 ILE A O 1
ATOM 673 N N . SER A 1 86 ? -5.137 -22.082 15.993 1.00 11.52 110 SER A N 1
ATOM 674 C CA . SER A 1 86 ? -4.204 -21.200 16.691 1.00 9.74 110 SER A CA 1
ATOM 675 C C . SER A 1 86 ? -4.425 -21.317 18.197 1.00 10.39 110 SER A C 1
ATOM 676 O O . SER A 1 86 ? -5.541 -21.559 18.650 1.00 11.17 110 SER A O 1
ATOM 679 N N . VAL A 1 87 ? -3.352 -21.124 18.970 1.00 9.52 111 VAL A N 1
ATOM 680 C CA . VAL A 1 87 ? -3.337 -21.418 20.402 1.00 10.41 111 VAL A CA 1
ATOM 681 C C . VAL A 1 87 ? -2.731 -20.235 21.156 1.00 11.68 111 VAL A C 1
ATOM 682 O O . VAL A 1 87 ? -1.657 -19.744 20.788 1.00 11.01 111 VAL A O 1
ATOM 686 N N . ASP A 1 88 ? -3.404 -19.795 22.224 1.00 11.41 112 ASP A N 1
ATOM 687 C CA . ASP A 1 88 ? -2.802 -18.830 23.140 1.00 11.04 112 ASP A CA 1
ATOM 688 C C . ASP A 1 88 ? -1.510 -19.383 23.736 1.00 11.93 112 ASP A C 1
ATOM 689 O O . ASP A 1 88 ? -1.440 -20.552 24.141 1.00 12.13 112 ASP A O 1
ATOM 694 N N . THR A 1 89 ? -0.487 -18.533 23.819 1.00 10.87 113 THR A N 1
ATOM 695 C CA . THR A 1 89 ? 0.740 -18.947 24.493 1.00 10.39 113 THR A CA 1
ATOM 696 C C . THR A 1 89 ? 0.533 -19.009 26.006 1.00 11.39 113 THR A C 1
ATOM 697 O O . THR A 1 89 ? -0.417 -18.443 26.556 1.00 10.91 113 THR A O 1
ATOM 701 N N . LEU A 1 90 ? 1.452 -19.700 26.681 1.00 11.01 114 LEU A N 1
ATOM 702 C CA . LEU A 1 90 ? 1.627 -19.465 28.104 1.00 10.92 114 LEU A CA 1
ATOM 703 C C . LEU A 1 90 ? 2.021 -18.008 28.327 1.00 10.55 114 LEU A C 1
ATOM 704 O O . LEU A 1 90 ? 2.578 -17.348 27.442 1.00 11.02 114 LEU A O 1
ATOM 709 N N . ALA A 1 91 ? 1.729 -17.510 29.528 1.00 10.70 115 ALA A N 1
ATOM 710 C CA . ALA A 1 91 ? 2.097 -16.145 29.926 1.00 11.29 115 ALA A CA 1
ATOM 711 C C . ALA A 1 91 ? 1.590 -15.108 28.926 1.00 10.89 115 ALA A C 1
ATOM 712 O O . ALA A 1 91 ? 2.246 -14.097 28.667 1.00 11.47 115 ALA A O 1
ATOM 714 N N . ASN A 1 92 ? 0.414 -15.362 28.354 1.00 9.85 116 ASN A N 1
ATOM 715 C CA . ASN A 1 92 ? -0.110 -14.470 27.330 1.00 10.60 116 ASN A CA 1
ATOM 716 C C . ASN A 1 92 ? -0.235 -13.065 27.901 1.00 10.44 116 ASN A C 1
ATOM 717 O O . ASN A 1 92 ? -0.648 -12.881 29.048 1.00 11.93 116 ASN A O 1
ATOM 722 N N . LEU A 1 93 ? 0.185 -12.074 27.111 1.00 9.57 117 LEU A N 1
ATOM 723 C CA . LEU A 1 93 ? 0.223 -10.709 27.624 1.00 10.28 117 LEU A CA 1
ATOM 724 C C . LEU A 1 93 ? -1.157 -10.247 28.053 1.00 10.92 117 LEU A C 1
ATOM 725 O O . LEU A 1 93 ? -1.293 -9.487 29.022 1.00 11.50 117 LEU A O 1
ATOM 730 N N . ASN A 1 94 ? -2.185 -10.715 27.356 1.00 11.24 118 ASN A N 1
ATOM 731 C CA . ASN A 1 94 ? -3.552 -10.234 27.531 1.00 10.86 118 ASN A CA 1
ATOM 732 C C . ASN A 1 94 ? -4.275 -11.027 28.623 1.00 12.77 118 ASN A C 1
ATOM 733 O O . ASN A 1 94 ? -5.345 -11.595 28.417 1.00 13.52 118 ASN A O 1
ATOM 738 N N . ALA A 1 95 ? -3.670 -11.012 29.814 1.00 11.80 119 ALA A N 1
ATOM 739 C CA . ALA A 1 95 ? -4.074 -11.912 30.890 1.00 15.26 119 ALA A CA 1
ATOM 740 C C . ALA A 1 95 ? -5.501 -11.666 31.365 1.00 17.24 119 ALA A C 1
ATOM 741 O O . ALA A 1 95 ? -6.136 -12.586 31.896 1.00 19.16 119 ALA A O 1
ATOM 743 N N . TYR A 1 96 ? -6.025 -10.455 31.197 1.00 15.69 120 TYR A N 1
ATOM 744 C CA . TYR A 1 96 ? -7.365 -10.123 31.667 1.00 18.27 120 TYR A CA 1
ATOM 745 C C . TYR A 1 96 ? -8.364 -9.940 30.537 1.00 19.95 120 TYR A C 1
ATOM 746 O O . TYR A 1 96 ? -9.489 -9.492 30.780 1.00 23.36 120 TYR A O 1
ATOM 755 N N . ASP A 1 97 ? -7.998 -10.311 29.324 1.00 17.23 121 ASP A N 1
ATOM 756 C CA . ASP A 1 97 ? -8.913 -10.207 28.198 1.00 17.11 121 ASP A CA 1
ATOM 757 C C . ASP A 1 97 ? -9.967 -11.303 28.294 1.00 19.02 121 ASP A C 1
ATOM 758 O O . ASP A 1 97 ? -9.621 -12.463 28.546 1.00 21.37 121 ASP A O 1
ATOM 763 N N . PRO A 1 98 ? -11.246 -10.983 28.074 1.00 20.74 122 PRO A N 1
ATOM 764 C CA . PRO A 1 98 ? -12.314 -11.965 28.331 1.00 25.90 122 PRO A CA 1
ATOM 765 C C . PRO A 1 98 ? -12.257 -13.179 27.441 1.00 23.50 122 PRO A C 1
ATOM 766 O O . PRO A 1 98 ? -12.880 -14.196 27.768 1.00 27.46 122 PRO A O 1
ATOM 770 N N . HIS A 1 99 ? -11.547 -13.117 26.324 1.00 19.05 123 HIS A N 1
ATOM 771 C CA . HIS A 1 99 ? -11.486 -14.278 25.453 1.00 19.19 123 HIS A CA 1
ATOM 772 C C . HIS A 1 99 ? -10.210 -15.079 25.628 1.00 23.54 123 HIS A C 1
ATOM 773 O O . HIS A 1 99 ? -10.229 -16.298 25.443 1.00 28.43 123 HIS A O 1
ATOM 780 N N . VAL A 1 100 ? -9.120 -14.435 26.038 1.00 13.63 124 VAL A N 1
ATOM 781 C CA . VAL A 1 100 ? -7.851 -15.132 26.169 1.00 14.32 124 VAL A CA 1
ATOM 782 C C . VAL A 1 100 ? -7.874 -16.048 27.384 1.00 13.59 124 VAL A C 1
ATOM 783 O O . VAL A 1 100 ? -8.352 -15.672 28.462 1.00 15.56 124 VAL A O 1
ATOM 787 N N . ILE A 1 101 ? -7.367 -17.266 27.211 1.00 12.31 125 ILE A N 1
ATOM 788 C CA . ILE A 1 101 ? -7.142 -18.194 28.313 1.00 13.75 125 ILE A CA 1
ATOM 789 C C . ILE A 1 101 ? -5.667 -18.561 28.318 1.00 12.05 125 ILE A C 1
ATOM 790 O O . ILE A 1 101 ? -5.126 -18.987 27.291 1.00 11.53 125 ILE A O 1
ATOM 795 N N . THR A 1 102 ? -5.015 -18.389 29.463 1.00 11.69 126 THR A N 1
ATOM 796 C CA . THR A 1 102 ? -3.591 -18.659 29.547 1.00 11.39 126 THR A CA 1
ATOM 797 C C . THR A 1 102 ? -3.240 -19.137 30.951 1.00 14.97 126 THR A C 1
ATOM 798 O O . THR A 1 102 ? -4.077 -19.169 31.863 1.00 13.87 126 THR A O 1
ATOM 802 N N . THR A 1 103 ? -1.981 -19.530 31.099 1.00 12.81 127 THR A N 1
ATOM 803 C CA . THR A 1 103 ? -1.413 -19.961 32.368 1.00 12.51 127 THR A CA 1
ATOM 804 C C . THR A 1 103 ? -0.075 -19.251 32.498 1.00 12.86 127 THR A C 1
ATOM 805 O O . THR A 1 103 ? 0.718 -19.231 31.550 1.00 12.10 127 THR A O 1
ATOM 809 N N . GLY A 1 104 ? 0.147 -18.632 33.648 1.00 12.94 128 GLY A N 1
ATOM 810 C CA . GLY A 1 104 ? 1.289 -17.777 33.856 1.00 13.59 128 GLY A CA 1
ATOM 811 C C . GLY A 1 104 ? 1.254 -17.192 35.248 1.00 13.59 128 GLY A C 1
ATOM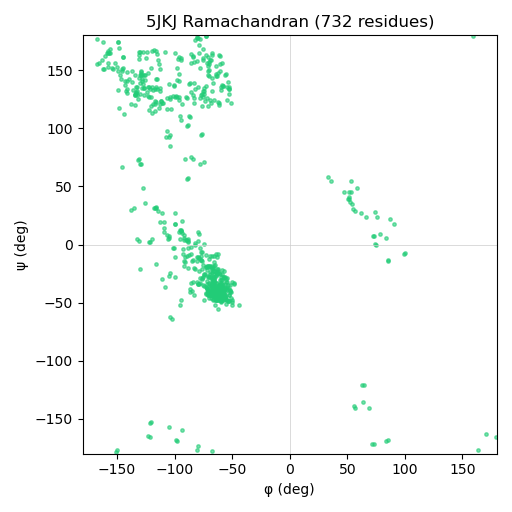 812 O O . GLY A 1 104 ? 0.502 -17.648 36.120 1.00 13.24 128 GLY A O 1
ATOM 813 N N . PRO A 1 105 ? 2.073 -16.168 35.478 1.00 11.19 129 PRO A N 1
ATOM 814 C CA . PRO A 1 105 ? 2.128 -15.519 36.800 1.00 11.24 129 PRO A CA 1
ATOM 815 C C . PRO A 1 105 ? 0.775 -15.148 37.406 1.00 13.18 129 PRO A C 1
ATOM 816 O O . PRO A 1 105 ? 0.642 -15.205 38.637 1.00 13.33 129 PRO A O 1
ATOM 820 N N . THR A 1 106 ? -0.233 -14.773 36.608 1.00 11.29 130 THR A N 1
ATOM 821 C CA . THR A 1 106 ? -1.520 -14.412 37.204 1.00 12.45 130 THR A CA 1
ATOM 822 C C . THR A 1 106 ? -2.359 -15.620 37.592 1.00 13.29 130 THR A C 1
ATOM 823 O O . THR A 1 106 ? -3.366 -15.451 38.287 1.00 15.93 130 THR A O 1
ATOM 827 N N . SER A 1 107 ? -1.987 -16.818 37.155 1.00 11.57 131 SER A N 1
ATOM 828 C CA . SER A 1 107 ? -2.778 -17.996 37.460 1.00 13.53 131 SER A CA 1
ATOM 829 C C . SER A 1 107 ? -2.677 -18.337 38.936 1.00 12.88 131 SER A C 1
ATOM 830 O O . SER A 1 107 ? -1.683 -18.037 39.596 1.00 14.37 131 SER A O 1
ATOM 833 N N . ILE A 1 108 ? -3.704 -19.029 39.428 1.00 13.67 132 ILE A N 1
ATOM 834 C CA . ILE A 1 108 ? -3.728 -19.520 40.803 1.00 14.02 132 ILE A CA 1
ATOM 835 C C . ILE A 1 108 ? -2.965 -20.833 40.861 1.00 14.92 132 ILE A C 1
ATOM 836 O O . ILE A 1 108 ? -3.301 -21.789 40.154 1.00 16.96 132 ILE A O 1
ATOM 841 N N . ASN A 1 109 ? -1.939 -20.876 41.692 1.00 15.05 133 ASN A N 1
ATOM 842 C CA . ASN A 1 109 ? -1.243 -22.124 41.977 1.00 15.39 133 ASN A CA 1
ATOM 843 C C . ASN A 1 109 ? -2.145 -23.019 42.821 1.00 17.03 133 ASN A C 1
ATOM 844 O O . ASN A 1 109 ? -2.526 -22.620 43.926 1.00 17.51 133 ASN A O 1
ATOM 849 N N . PRO A 1 110 ? -2.516 -24.217 42.349 1.00 17.70 134 PRO A N 1
ATOM 850 C CA . PRO A 1 110 ? -3.421 -25.073 43.144 1.00 19.04 134 PRO A CA 1
ATOM 851 C C . PRO A 1 110 ? -2.838 -25.466 44.481 1.00 20.05 134 PRO A C 1
ATOM 852 O O . PRO A 1 110 ? -3.601 -25.764 45.410 1.00 18.48 134 PRO A O 1
ATOM 856 N N . ASP A 1 111 ? -1.510 -25.463 44.602 1.00 17.67 135 ASP A N 1
ATOM 857 C CA . ASP A 1 111 ? -0.848 -25.842 45.847 1.00 19.96 135 ASP A CA 1
ATOM 858 C C . ASP A 1 111 ? -0.961 -24.765 46.915 1.00 20.03 135 ASP A C 1
ATOM 859 O O . ASP A 1 111 ? -0.858 -25.068 48.109 1.00 22.10 135 ASP A O 1
ATOM 864 N N . THR A 1 112 ? -1.127 -23.502 46.516 1.00 17.65 136 THR A N 1
ATOM 865 C CA . THR A 1 112 ? -1.180 -22.405 47.472 1.00 17.79 136 THR A CA 1
ATOM 866 C C . THR A 1 112 ? -2.512 -21.682 47.503 1.00 20.35 136 THR A C 1
ATOM 867 O O . THR A 1 112 ? -2.775 -20.950 48.469 1.00 19.87 136 THR A O 1
ATOM 871 N N . GLY A 1 113 ? -3.355 -21.859 46.487 1.00 17.43 137 GLY A N 1
ATOM 872 C CA . GLY A 1 113 ? -4.572 -21.090 46.387 1.00 16.89 137 GLY A CA 1
ATOM 873 C C . GLY A 1 113 ? -4.364 -19.642 46.003 1.00 15.13 137 GLY A C 1
ATOM 874 O O . GLY A 1 113 ? -5.330 -18.879 46.014 1.00 16.53 137 GLY A O 1
ATOM 875 N N . LYS A 1 114 ? -3.143 -19.252 45.657 1.00 16.16 138 LYS A N 1
ATOM 876 C CA . LYS A 1 114 ? -2.757 -17.872 45.407 1.00 15.47 138 LYS A CA 1
ATOM 877 C C . LYS A 1 114 ? -2.005 -17.767 44.090 1.00 12.35 138 LYS A C 1
ATOM 878 O O . LYS A 1 114 ? -1.477 -18.764 43.590 1.00 14.26 138 LYS A O 1
ATOM 884 N N . PRO A 1 115 ? -1.938 -16.573 43.499 1.00 13.39 139 PRO A N 1
ATOM 885 C CA . PRO A 1 115 ? -1.229 -16.436 42.220 1.00 13.33 139 PRO A CA 1
ATOM 886 C C . PRO A 1 115 ? 0.244 -16.818 42.314 1.00 12.93 139 PRO A C 1
ATOM 887 O O . PRO A 1 115 ? 0.891 -16.663 43.352 1.00 15.16 139 PRO A O 1
ATOM 891 N N . TYR A 1 116 ? 0.769 -17.337 41.200 1.00 13.69 140 TYR A N 1
ATOM 892 C CA . TYR A 1 116 ? 2.191 -17.672 41.130 1.00 13.73 140 TYR A CA 1
ATOM 893 C C . TYR A 1 116 ? 3.072 -16.440 41.264 1.00 12.75 140 TYR A C 1
ATOM 894 O O . TYR A 1 116 ? 4.118 -16.486 41.920 1.00 15.64 140 TYR A O 1
ATOM 903 N N . GLY A 1 117 ? 2.698 -15.346 40.612 1.00 12.82 141 GLY A N 1
ATOM 904 C CA . GLY A 1 117 ? 3.649 -14.250 40.506 1.00 12.61 141 GLY A CA 1
ATOM 905 C C . GLY A 1 117 ? 4.941 -14.728 39.863 1.00 14.00 141 GLY A C 1
ATOM 906 O O . GLY A 1 117 ? 4.938 -15.554 38.936 1.00 13.28 141 GLY A O 1
ATOM 907 N N . LEU A 1 118 ? 6.070 -14.238 40.379 1.00 13.90 142 LEU A N 1
ATOM 908 C CA . LEU A 1 118 ? 7.367 -14.643 39.846 1.00 15.04 142 LEU A CA 1
ATOM 909 C C . LEU A 1 118 ? 7.815 -16.017 40.349 1.00 14.45 142 LEU A C 1
ATOM 910 O O . LEU A 1 118 ? 8.974 -16.401 40.111 1.00 15.80 142 LEU A O 1
ATOM 915 N N . ASP A 1 119 ? 6.940 -16.763 41.030 1.00 15.97 143 ASP A N 1
ATOM 916 C CA . ASP A 1 119 ? 7.170 -18.184 41.247 1.00 14.42 143 ASP A CA 1
ATOM 917 C C . ASP A 1 119 ? 6.870 -19.008 40.007 1.00 15.67 143 ASP A C 1
ATOM 918 O O . ASP A 1 119 ? 7.195 -20.199 39.983 1.00 16.53 143 ASP A O 1
ATOM 923 N N . PHE A 1 120 ? 6.261 -18.414 38.985 1.00 13.58 144 PHE A N 1
ATOM 924 C CA . PHE A 1 120 ? 5.965 -19.176 37.783 1.00 13.48 144 PHE A CA 1
ATOM 925 C C . PHE A 1 120 ? 7.269 -19.572 37.095 1.00 12.09 144 PHE A C 1
ATOM 926 O O . PHE A 1 120 ? 8.211 -18.781 37.051 1.00 12.97 144 PHE A O 1
ATOM 934 N N . PRO A 1 121 ? 7.369 -20.793 36.579 1.00 11.29 145 PRO A N 1
ATOM 935 C CA . PRO A 1 121 ? 8.611 -21.202 35.917 1.00 10.59 145 PRO A CA 1
ATOM 936 C C . PRO A 1 121 ? 8.891 -20.346 34.689 1.00 10.35 145 PRO A C 1
ATOM 937 O O . PRO A 1 121 ? 7.970 -19.935 33.985 1.00 12.66 145 PRO A O 1
ATOM 941 N N . VAL A 1 122 ? 10.180 -20.079 34.445 1.00 9.57 146 VAL A N 1
ATOM 942 C CA . VAL A 1 122 ? 10.592 -19.442 33.194 1.00 10.05 146 VAL A CA 1
AT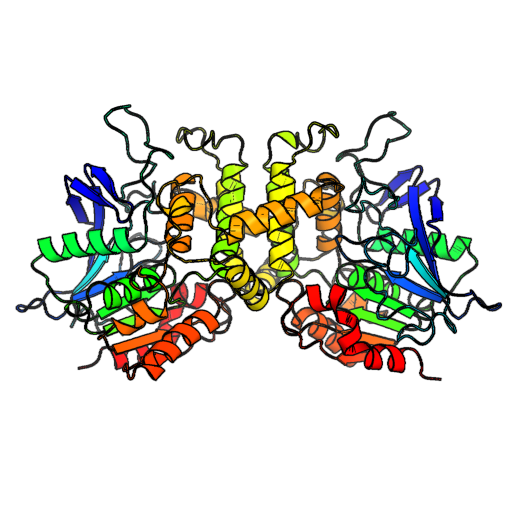OM 943 C C . VAL A 1 122 ? 10.020 -20.234 32.029 1.00 11.91 146 VAL A C 1
ATOM 944 O O . VAL A 1 122 ? 10.075 -21.470 32.021 1.00 12.10 146 VAL A O 1
ATOM 948 N N . VAL A 1 123 ? 9.447 -19.536 31.055 1.00 12.24 147 VAL A N 1
ATOM 949 C CA . VAL A 1 123 ? 8.957 -20.200 29.856 1.00 10.53 147 VAL A CA 1
ATOM 950 C C . VAL A 1 123 ? 9.765 -19.757 28.639 1.00 9.95 147 VAL A C 1
ATOM 951 O O . VAL A 1 123 ? 10.416 -18.700 28.609 1.00 10.20 147 VAL A O 1
ATOM 955 N N . THR A 1 124 ? 9.703 -20.597 27.610 1.00 10.82 148 THR A N 1
ATOM 956 C CA . THR A 1 124 ? 10.429 -20.426 26.365 1.00 11.09 148 THR A CA 1
ATOM 957 C C . THR A 1 124 ? 9.466 -20.580 25.200 1.00 10.00 148 THR A C 1
ATOM 958 O O . THR A 1 124 ? 8.352 -21.090 25.335 1.00 10.73 148 THR A O 1
ATOM 962 N N . ILE A 1 125 ? 9.933 -20.158 24.026 1.00 9.94 149 ILE A N 1
ATOM 963 C CA . ILE A 1 125 ? 9.233 -20.469 22.780 1.00 10.07 149 ILE A CA 1
ATOM 964 C C . ILE A 1 125 ? 8.954 -21.966 22.669 1.00 9.55 149 ILE A C 1
ATOM 965 O O . ILE A 1 125 ? 7.868 -22.373 22.237 1.00 10.68 149 ILE A O 1
ATOM 970 N N . ARG A 1 126 ? 9.923 -22.803 23.078 1.00 10.76 150 ARG A N 1
ATOM 971 C CA . ARG A 1 126 ? 9.749 -24.253 23.024 1.00 9.00 150 ARG A CA 1
ATOM 972 C C . ARG A 1 126 ? 8.551 -24.705 23.843 1.00 11.22 150 ARG A C 1
ATOM 973 O O . ARG A 1 126 ? 7.832 -25.622 23.438 1.00 11.83 150 ARG A O 1
ATOM 981 N N . ASP A 1 127 ? 8.303 -24.060 24.988 1.00 9.72 151 ASP A N 1
ATOM 982 C CA . ASP A 1 127 ? 7.151 -24.455 25.797 1.00 9.87 151 ASP A CA 1
ATOM 983 C C . ASP A 1 127 ? 5.845 -24.162 25.075 1.00 10.87 151 ASP A C 1
ATOM 984 O O . ASP A 1 127 ? 4.909 -24.973 25.128 1.00 12.09 151 ASP A O 1
ATOM 989 N N . PHE A 1 128 ? 5.765 -23.015 24.387 1.00 9.78 152 PHE A N 1
ATOM 990 C CA . PHE A 1 128 ? 4.577 -22.706 23.599 1.00 9.91 152 PHE A CA 1
ATOM 991 C C . PHE A 1 128 ? 4.357 -23.773 22.537 1.00 10.94 152 PHE A C 1
ATOM 992 O O . PHE A 1 128 ? 3.239 -24.267 22.354 1.00 10.38 152 PHE A O 1
ATOM 1000 N N . VAL A 1 129 ? 5.432 -24.122 21.821 1.00 9.79 153 VAL A N 1
ATOM 1001 C CA . VAL A 1 129 ? 5.400 -25.162 20.794 1.00 9.70 153 VAL A CA 1
ATOM 1002 C C . VAL A 1 129 ? 4.898 -26.480 21.378 1.00 11.80 153 VAL A C 1
ATOM 1003 O O . VAL A 1 129 ? 4.037 -27.143 20.794 1.00 10.38 153 VAL A O 1
ATOM 1007 N N . ASN A 1 130 ? 5.414 -26.863 22.549 1.00 10.24 154 ASN A N 1
ATOM 1008 C CA . ASN A 1 130 ? 5.054 -28.157 23.128 1.00 9.79 154 ASN A CA 1
ATOM 1009 C C . ASN A 1 130 ? 3.607 -28.195 23.612 1.00 11.15 154 ASN A C 1
ATOM 10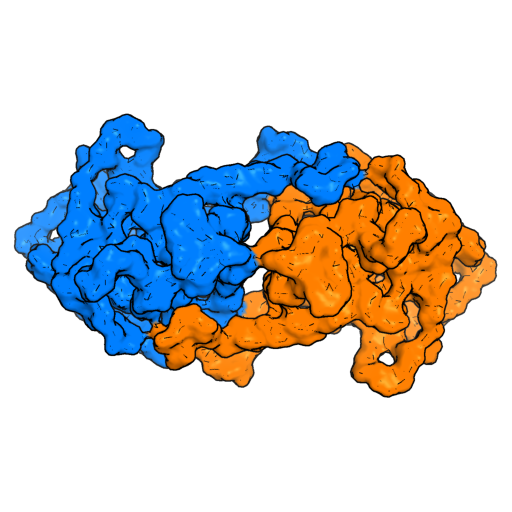10 O O . ASN A 1 130 ? 2.972 -29.257 23.555 1.00 12.59 154 ASN A O 1
ATOM 1015 N N . VAL A 1 131 ? 3.069 -27.071 24.096 1.00 10.70 155 VAL A N 1
ATOM 1016 C CA . VAL A 1 131 ? 1.641 -27.013 24.405 1.00 10.82 155 VAL A CA 1
ATOM 1017 C C . VAL A 1 131 ? 0.819 -27.169 23.129 1.00 11.40 155 VAL A C 1
ATOM 1018 O O . VAL A 1 131 ? -0.154 -27.937 23.085 1.00 12.29 155 VAL A O 1
ATOM 1022 N N . GLN A 1 132 ? 1.209 -26.464 22.062 1.00 12.02 156 GLN A N 1
ATOM 1023 C CA . GLN A 1 132 ? 0.526 -26.643 20.786 1.00 10.34 156 GLN A CA 1
ATOM 1024 C C . GLN A 1 132 ? 0.579 -28.092 20.332 1.00 11.15 156 GLN A C 1
ATOM 1025 O O . GLN A 1 132 ? -0.412 -28.627 19.830 1.00 11.11 156 GLN A O 1
ATOM 1031 N N . LYS A 1 133 ? 1.740 -28.732 20.473 1.00 10.67 157 LYS A N 1
ATOM 1032 C CA . LYS A 1 133 ? 1.885 -30.112 20.025 1.00 10.99 157 LYS A CA 1
ATOM 1033 C C . LYS A 1 133 ? 0.943 -31.030 20.792 1.00 12.18 157 LYS A C 1
ATOM 1034 O O . LYS A 1 133 ? 0.278 -31.889 20.198 1.00 12.76 157 LYS A O 1
ATOM 1040 N N . ALA A 1 134 ? 0.842 -30.828 22.108 1.00 11.49 158 ALA A N 1
ATOM 1041 C CA . ALA A 1 134 ? -0.062 -31.635 22.922 1.00 11.34 158 ALA A CA 1
ATOM 1042 C C . ALA A 1 134 ? -1.514 -31.444 22.500 1.00 13.77 158 ALA A C 1
ATOM 1043 O O . ALA A 1 134 ? -2.275 -32.417 22.425 1.00 14.08 158 ALA A O 1
ATOM 1045 N N . LEU A 1 135 ? -1.925 -30.200 22.226 1.00 12.84 159 LEU A N 1
ATOM 1046 C CA . LEU A 1 135 ? -3.283 -29.974 21.732 1.00 10.49 159 LEU A CA 1
ATOM 1047 C C . LEU A 1 135 ? -3.505 -30.712 20.421 1.00 12.40 159 LEU A C 1
ATOM 1048 O O . LEU A 1 135 ? -4.508 -31.413 20.252 1.00 13.07 159 LEU A O 1
ATOM 1053 N N . LEU A 1 136 ? -2.571 -30.569 19.478 1.00 12.45 160 LEU A N 1
ATOM 1054 C CA . LEU A 1 136 ? -2.733 -31.232 18.191 1.00 13.07 160 LEU A CA 1
ATOM 1055 C C . LEU A 1 136 ? -2.851 -32.741 18.362 1.00 13.96 160 LEU A C 1
ATOM 1056 O O . LEU A 1 136 ? -3.692 -33.374 17.720 1.00 14.21 160 LEU A O 1
ATOM 1061 N N . GLU A 1 137 ? -2.042 -33.323 19.249 1.00 11.94 161 GLU A N 1
ATOM 1062 C CA . GLU A 1 137 ? -2.118 -34.760 19.500 1.00 13.20 161 GLU A CA 1
ATOM 1063 C C . GLU A 1 137 ? -3.466 -35.145 20.092 1.00 17.38 161 GLU A C 1
ATOM 1064 O O . GLU A 1 137 ? -4.022 -36.200 19.744 1.00 17.59 161 GLU A O 1
ATOM 1070 N N . SER A 1 138 ? -4.016 -34.299 20.972 1.00 14.64 162 SER A N 1
ATOM 1071 C CA . SER A 1 138 ? -5.329 -34.573 21.557 1.00 15.56 162 SER A CA 1
ATOM 1072 C C . SER A 1 138 ? -6.421 -34.589 20.505 1.00 17.43 162 SER A C 1
ATOM 1073 O O . SER A 1 138 ? -7.469 -35.216 20.717 1.00 18.26 162 SER A O 1
ATOM 1076 N N . LEU A 1 139 ? -6.203 -33.910 19.384 1.00 16.32 163 LEU A N 1
ATOM 1077 C CA . LEU A 1 139 ? -7.142 -33.892 18.275 1.00 18.05 163 LEU A CA 1
ATOM 1078 C C . LEU A 1 139 ? -6.849 -34.978 17.246 1.00 16.65 163 LEU A C 1
ATOM 1079 O O . LEU A 1 139 ? -7.521 -35.026 16.210 1.00 20.53 163 LEU A O 1
ATOM 1084 N N . GLY A 1 140 ? -5.883 -35.854 17.513 1.00 16.17 164 GLY A N 1
ATOM 1085 C CA . GLY A 1 140 ? -5.535 -36.922 16.599 1.00 17.98 164 GLY A CA 1
ATOM 1086 C C . GLY A 1 140 ? -4.689 -36.489 15.430 1.00 17.26 164 GLY A C 1
ATOM 1087 O O . GLY A 1 140 ? -4.476 -37.285 14.505 1.00 18.43 164 GLY A O 1
ATOM 1088 N N . ILE A 1 141 ? -4.205 -35.250 15.447 1.00 15.45 165 ILE A N 1
ATOM 1089 C CA . ILE A 1 141 ? -3.346 -34.719 14.396 1.00 15.05 165 ILE A CA 1
ATOM 1090 C C . ILE A 1 141 ? -1.906 -35.143 14.655 1.00 13.45 165 ILE A C 1
ATOM 1091 O O . ILE A 1 141 ? -1.435 -35.123 15.796 1.00 15.89 165 ILE A O 1
ATOM 1096 N N . SER A 1 142 ? -1.193 -35.528 13.591 1.00 14.41 166 SER A N 1
ATOM 1097 C CA . SER A 1 142 ? 0.193 -35.952 13.723 1.00 15.58 166 SER A CA 1
ATOM 1098 C C . SER A 1 142 ? 1.132 -35.284 12.733 1.00 13.22 166 SER A C 1
ATOM 1099 O O . SER A 1 142 ? 2.319 -35.621 12.713 1.00 16.26 166 SER A O 1
ATOM 1102 N N . LYS A 1 143 ? 0.640 -34.357 11.913 1.00 11.88 167 LYS A N 1
ATOM 1103 C CA . LYS A 1 143 ? 1.490 -33.640 10.975 1.00 12.13 167 LYS A CA 1
ATOM 1104 C C . LYS A 1 143 ? 0.851 -32.293 10.677 1.00 13.57 167 LYS A C 1
ATOM 1105 O O . LYS A 1 143 ? -0.372 -32.134 10.762 1.00 14.11 167 LYS A O 1
ATOM 1111 N N . LEU A 1 144 ? 1.693 -31.321 10.346 1.00 12.28 168 LEU A N 1
ATOM 1112 C CA . LEU A 1 144 ? 1.249 -29.978 9.997 1.00 11.28 168 LEU A CA 1
ATOM 1113 C C . LEU A 1 144 ? 1.525 -29.718 8.523 1.00 10.93 168 LEU A C 1
ATOM 1114 O O . LEU A 1 144 ? 2.677 -29.781 8.080 1.00 12.27 168 LEU A O 1
ATOM 1119 N N . TYR A 1 145 ? 0.467 -29.424 7.773 1.00 10.65 169 TYR A N 1
ATOM 1120 C CA . TYR A 1 145 ? 0.645 -28.943 6.410 1.00 10.56 169 TYR A CA 1
ATOM 1121 C C . TYR A 1 145 ? 1.491 -27.672 6.395 1.00 11.62 169 TYR A C 1
ATOM 1122 O O . TYR A 1 145 ? 2.350 -27.494 5.524 1.00 11.93 169 TYR A O 1
ATOM 1131 N N . ALA A 1 146 ? 1.275 -26.786 7.363 1.00 10.79 170 ALA A N 1
ATOM 1132 C CA . ALA A 1 146 ? 2.114 -25.605 7.503 1.00 10.44 170 ALA A CA 1
ATOM 1133 C C . ALA A 1 146 ? 2.010 -25.092 8.926 1.00 9.67 170 ALA A C 1
ATOM 1134 O O . ALA A 1 146 ? 1.025 -25.341 9.627 1.00 10.39 170 ALA A O 1
ATOM 1136 N N . VAL A 1 147 ? 3.054 -24.370 9.340 1.00 9.94 171 VAL A N 1
ATOM 1137 C CA . VAL A 1 147 ? 3.014 -23.527 10.527 1.00 10.35 171 VAL A CA 1
ATOM 1138 C C . VAL A 1 147 ? 3.461 -22.143 10.099 1.00 10.67 171 VAL A C 1
ATOM 1139 O O . VAL A 1 147 ? 4.418 -22.003 9.331 1.00 10.31 171 VAL A O 1
ATOM 1143 N N . ILE A 1 148 ? 2.731 -21.128 10.557 1.00 10.02 172 ILE A N 1
ATOM 1144 C CA . ILE A 1 148 ? 2.831 -19.758 10.049 1.00 8.37 172 ILE A CA 1
ATOM 1145 C C . ILE A 1 148 ? 2.679 -18.794 11.215 1.00 10.32 172 ILE A C 1
ATOM 1146 O O . ILE A 1 148 ? 1.723 -18.907 11.988 1.00 10.54 172 ILE A O 1
ATOM 1151 N N . GLY A 1 149 ? 3.565 -17.809 11.324 1.00 9.72 173 GLY A N 1
ATOM 1152 C CA . GLY A 1 149 ? 3.347 -16.787 12.322 1.00 9.16 173 GLY A CA 1
ATOM 1153 C C . GLY A 1 149 ? 4.228 -15.571 12.159 1.00 9.86 173 GLY A C 1
ATOM 1154 O O . GLY A 1 149 ? 5.314 -15.639 11.586 1.00 9.94 173 GLY A O 1
ATOM 1155 N N . PRO A 1 150 ? 3.763 -14.428 12.690 1.00 9.69 174 PRO A N 1
ATOM 1156 C CA . PRO A 1 150 ? 4.565 -13.202 12.672 1.00 10.60 174 PRO A CA 1
ATOM 1157 C C . PRO A 1 150 ? 5.325 -12.986 13.967 1.00 10.62 174 PRO A C 1
ATOM 1158 O O . PRO A 1 150 ? 4.774 -13.250 15.042 1.00 10.94 174 PRO A O 1
ATOM 1162 N N . SER A 1 151 ? 6.567 -12.501 13.877 1.00 9.81 175 SER A N 1
ATOM 1163 C CA . SER A 1 151 ? 7.300 -11.947 15.025 1.00 11.26 175 SER A CA 1
ATOM 1164 C C . SER A 1 151 ? 7.541 -13.052 16.049 1.00 10.41 175 SER A C 1
ATOM 1165 O O . SER A 1 151 ? 8.176 -14.069 15.712 1.00 9.90 175 SER A O 1
ATOM 1168 N N . MET A 1 152 ? 7.061 -12.923 17.289 1.00 10.05 176 MET A N 1
ATOM 1169 C CA . MET A 1 152 ? 7.181 -14.051 18.208 1.00 9.21 176 MET A CA 1
ATOM 1170 C C . MET A 1 152 ? 6.528 -15.302 17.633 1.00 10.19 176 MET A C 1
ATOM 1171 O O . MET A 1 152 ? 6.934 -16.425 17.949 1.00 10.28 176 MET A O 1
ATOM 1176 N N . GLY A 1 153 ? 5.505 -15.128 16.796 1.00 10.31 177 GLY A N 1
ATOM 1177 C CA . GLY A 1 153 ? 4.913 -16.277 16.139 1.00 10.00 177 GLY A CA 1
ATOM 1178 C C . GLY A 1 153 ? 5.851 -16.920 15.143 1.00 10.60 177 GLY A C 1
ATOM 1179 O O . GLY A 1 153 ? 5.819 -18.143 14.962 1.00 10.20 177 GLY A O 1
ATOM 1180 N N . SER A 1 154 ? 6.697 -16.116 14.485 1.00 9.98 178 SER A N 1
ATOM 1181 C CA . SER A 1 154 ? 7.689 -16.694 13.583 1.00 9.81 178 SER A CA 1
ATOM 1182 C C . SER A 1 154 ? 8.712 -17.519 14.353 1.00 9.46 178 SER A C 1
ATOM 1183 O O . SER A 1 154 ? 9.293 -18.467 13.805 1.00 9.77 178 SER A O 1
ATOM 1186 N N . MET A 1 155 ? 8.946 -17.170 15.614 1.00 10.81 179 MET A N 1
ATOM 1187 C CA . MET A 1 155 ? 9.896 -17.911 16.430 1.00 8.78 179 MET A CA 1
ATOM 1188 C C . MET A 1 155 ? 9.340 -19.282 16.759 1.00 9.18 179 MET A C 1
ATOM 1189 O O . MET A 1 155 ? 10.032 -20.297 16.624 1.00 10.69 179 MET A O 1
ATOM 1194 N N . GLN A 1 156 ? 8.067 -19.320 17.164 1.00 9.60 180 GLN A N 1
ATOM 1195 C CA . GLN A 1 156 ? 7.379 -20.592 17.365 1.00 8.32 180 GLN A CA 1
ATOM 1196 C C . GLN A 1 156 ? 7.361 -21.424 16.092 1.00 9.99 180 GLN A C 1
ATOM 1197 O O . GLN A 1 156 ? 7.560 -22.644 16.138 1.00 9.97 180 GLN A O 1
ATOM 1203 N N . ALA A 1 157 ? 7.106 -20.788 14.943 1.00 9.88 181 ALA A N 1
ATOM 1204 C CA . ALA A 1 157 ? 6.999 -21.534 13.691 1.00 9.99 181 ALA A CA 1
ATOM 1205 C C . ALA A 1 157 ? 8.327 -22.182 13.314 1.00 10.97 181 ALA A C 1
ATOM 1206 O O . ALA A 1 157 ? 8.374 -23.367 12.949 1.00 9.81 181 ALA A O 1
ATOM 1208 N N . ILE A 1 158 ? 9.425 -21.429 13.411 1.00 9.87 182 ILE A N 1
ATOM 1209 C CA . ILE A 1 158 ? 10.688 -22.023 12.984 1.00 9.71 182 ILE A CA 1
ATOM 1210 C C . ILE A 1 158 ? 11.203 -23.017 14.032 1.00 11.95 182 ILE A C 1
ATOM 1211 O O . ILE A 1 158 ? 11.868 -23.999 13.679 1.00 10.65 182 ILE A O 1
ATOM 1216 N N . ASP A 1 159 ? 10.885 -22.818 15.319 1.00 9.65 183 ASP A N 1
ATOM 1217 C CA . ASP A 1 159 ? 11.254 -23.827 16.314 1.00 9.54 183 ASP A CA 1
ATOM 1218 C C . ASP A 1 159 ? 10.503 -25.132 16.070 1.00 10.55 183 ASP A C 1
ATOM 1219 O O . ASP A 1 159 ? 11.087 -26.221 16.179 1.00 11.22 183 ASP A O 1
ATOM 1224 N N . TRP A 1 160 ? 9.212 -25.042 15.726 1.00 10.52 184 TRP A N 1
ATOM 1225 C CA . TRP A 1 160 ? 8.465 -26.223 15.299 1.00 10.07 184 TRP A CA 1
ATOM 1226 C C . TRP A 1 160 ? 9.217 -26.987 14.217 1.00 9.63 184 TRP A C 1
ATOM 1227 O O . TRP A 1 160 ? 9.434 -28.203 14.324 1.00 11.62 184 TRP A O 1
ATOM 1238 N N . ALA A 1 161 ? 9.622 -26.276 13.160 1.00 8.96 185 ALA A N 1
ATOM 1239 C CA . ALA A 1 161 ? 10.239 -26.935 12.011 1.00 10.19 185 ALA A CA 1
ATOM 1240 C C . ALA A 1 161 ? 11.581 -27.568 12.360 1.00 10.98 185 ALA A C 1
ATOM 1241 O O . ALA A 1 161 ? 11.970 -28.579 11.754 1.00 12.02 185 ALA A O 1
ATOM 1243 N N . SER A 1 162 ? 12.294 -27.000 13.333 1.00 10.52 186 SER A N 1
ATOM 1244 C CA . SER A 1 162 ? 13.596 -27.519 13.738 1.00 10.17 186 SER A CA 1
ATOM 1245 C C . SER A 1 162 ? 13.472 -28.674 14.726 1.00 10.96 186 SER A C 1
ATOM 1246 O O . SER A 1 162 ? 14.188 -29.675 14.608 1.00 12.83 186 SER A O 1
ATOM 1249 N N . ALA A 1 163 ? 12.586 -28.540 15.718 1.00 10.00 187 ALA A N 1
ATOM 1250 C CA . ALA A 1 163 ? 12.499 -29.497 16.818 1.00 11.33 187 ALA A CA 1
ATOM 1251 C C . ALA A 1 163 ? 11.758 -30.758 16.424 1.00 13.05 187 ALA A C 1
ATOM 1252 O O . ALA A 1 163 ? 12.077 -31.848 16.922 1.00 14.38 187 ALA A O 1
ATOM 1254 N N . TYR A 1 164 ? 10.760 -30.630 15.556 1.00 12.29 188 TYR A N 1
ATOM 1255 C CA . TYR A 1 164 ? 9.901 -31.746 15.162 1.00 11.99 188 TYR A CA 1
ATOM 1256 C C . TYR A 1 164 ? 9.873 -31.770 13.641 1.00 12.20 188 TYR A C 1
ATOM 1257 O O . TYR A 1 164 ? 8.855 -31.465 13.010 1.00 12.09 188 TYR A O 1
ATOM 1266 N N . PRO A 1 165 ? 11.000 -32.128 13.020 1.00 13.57 189 PRO A N 1
ATOM 1267 C CA . PRO A 1 165 ? 11.142 -31.905 11.574 1.00 13.74 189 PRO A CA 1
ATOM 1268 C C . PRO A 1 165 ? 10.124 -32.650 10.747 1.00 12.68 189 PRO A C 1
ATOM 1269 O O . PRO A 1 165 ? 9.586 -32.079 9.790 1.00 15.55 189 PRO A O 1
ATOM 1273 N N . GLY A 1 166 ? 9.824 -33.905 11.108 1.00 12.53 190 GLY A N 1
ATOM 1274 C CA . GLY A 1 166 ? 8.834 -34.688 10.389 1.00 16.44 190 GLY A CA 1
ATOM 1275 C C . GLY A 1 166 ? 7.408 -34.213 10.576 1.00 15.72 190 GLY A C 1
ATOM 1276 O O . GLY A 1 166 ? 6.538 -34.574 9.772 1.00 18.40 190 GLY A O 1
ATOM 1277 N N . TRP A 1 167 ? 7.150 -33.414 11.621 1.00 11.33 191 TRP A N 1
ATOM 1278 C CA . TRP A 1 167 ? 5.816 -32.865 11.839 1.00 12.85 191 TRP A CA 1
ATOM 1279 C C . TRP A 1 167 ? 5.480 -31.751 10.856 1.00 14.14 191 TRP A C 1
ATOM 1280 O O . TRP A 1 167 ? 4.302 -31.467 10.629 1.00 19.01 191 TRP A O 1
ATOM 1291 N N . VAL A 1 168 ? 6.477 -31.066 10.311 1.00 10.74 192 VAL A N 1
ATOM 1292 C CA . VAL A 1 168 ? 6.236 -29.779 9.655 1.00 10.91 192 VAL A CA 1
ATOM 1293 C C . VAL A 1 168 ? 6.590 -29.883 8.174 1.00 12.59 192 VAL A C 1
ATOM 1294 O O . VAL A 1 168 ? 7.763 -30.056 7.820 1.00 12.62 192 VAL A O 1
ATOM 1298 N N . GLU A 1 169 ? 5.583 -29.742 7.307 1.00 11.01 193 GLU A N 1
ATOM 1299 C CA . GLU A 1 169 ? 5.856 -29.772 5.871 1.00 11.58 193 GLU A CA 1
ATOM 1300 C C . GLU A 1 169 ? 6.293 -28.419 5.319 1.00 10.97 193 GLU A C 1
ATOM 1301 O O . GLU A 1 169 ? 7.079 -28.371 4.358 1.00 12.22 193 GLU A O 1
ATOM 1307 N N . ARG A 1 170 ? 5.791 -27.326 5.897 1.00 11.04 194 ARG A N 1
ATOM 1308 C CA . ARG A 1 170 ? 5.989 -25.972 5.394 1.00 10.20 194 ARG A CA 1
ATOM 1309 C C . ARG A 1 170 ? 6.026 -25.028 6.581 1.00 10.28 194 ARG A C 1
ATOM 1310 O O . ARG A 1 170 ? 5.297 -25.220 7.557 1.00 10.67 194 ARG A O 1
ATOM 1318 N N . MET A 1 171 ? 6.845 -23.983 6.468 1.00 9.85 195 MET A N 1
ATOM 1319 C CA . MET A 1 171 ? 7.044 -23.025 7.557 1.00 9.68 195 MET A CA 1
ATOM 1320 C C . MET A 1 171 ? 7.073 -21.628 6.958 1.00 9.75 195 MET A C 1
ATOM 1321 O O . MET A 1 171 ? 7.917 -21.344 6.102 1.00 10.73 195 MET A O 1
ATOM 1326 N N . ILE A 1 172 ? 6.159 -20.761 7.389 1.00 9.13 196 ILE A N 1
ATOM 1327 C CA . ILE A 1 172 ? 6.162 -19.359 6.976 1.00 9.25 196 ILE A CA 1
ATOM 1328 C C . ILE A 1 172 ? 6.499 -18.497 8.185 1.00 9.74 196 ILE A C 1
ATOM 1329 O O . ILE A 1 172 ? 5.800 -18.529 9.212 1.00 9.43 196 ILE A O 1
ATOM 1334 N N . SER A 1 173 ? 7.546 -17.696 8.034 1.00 10.08 197 SER A N 1
ATOM 1335 C CA . SER A 1 173 ? 8.012 -16.745 9.031 1.00 9.34 197 SER A CA 1
ATOM 1336 C C . SER A 1 173 ? 7.727 -15.347 8.507 1.00 10.26 197 SER A C 1
ATOM 1337 O O . SER A 1 173 ? 8.185 -15.004 7.418 1.00 12.05 197 SER A O 1
ATOM 1340 N N . VAL A 1 174 ? 6.958 -14.559 9.257 1.00 9.58 198 VAL A N 1
ATOM 1341 C CA . VAL A 1 174 ? 6.629 -13.186 8.871 1.00 10.49 198 VAL A CA 1
ATOM 1342 C C . VAL A 1 174 ? 7.233 -12.251 9.910 1.00 10.73 198 VAL A C 1
ATOM 1343 O O . VAL A 1 174 ? 7.230 -12.565 11.104 1.00 9.80 198 VAL A O 1
ATOM 1347 N N . ILE A 1 175 ? 7.743 -11.100 9.449 1.00 9.56 199 ILE A N 1
ATOM 1348 C CA . ILE A 1 175 ? 8.420 -10.090 10.276 1.00 9.88 199 ILE A CA 1
ATOM 1349 C C . ILE A 1 175 ? 9.221 -10.784 11.374 1.00 8.77 199 ILE A C 1
ATOM 1350 O O . ILE A 1 175 ? 9.060 -10.489 12.561 1.00 9.78 199 ILE A O 1
ATOM 1355 N N . GLY A 1 176 ? 10.096 -11.706 10.974 1.00 9.48 200 GLY A N 1
ATOM 1356 C CA . GLY A 1 176 ? 10.563 -12.742 11.874 1.00 10.18 200 GLY A CA 1
ATOM 1357 C C . GLY A 1 176 ? 12.049 -12.824 12.124 1.00 11.55 200 GLY A C 1
ATOM 1358 O O . GLY A 1 176 ? 12.802 -11.902 11.809 1.00 11.99 200 GLY A O 1
ATOM 1359 N N . ALA A 1 177 ? 12.471 -13.945 12.708 1.00 10.78 201 ALA A N 1
ATOM 1360 C CA . ALA A 1 177 ? 13.860 -14.146 13.097 1.00 9.43 201 ALA A CA 1
ATOM 1361 C C . ALA A 1 177 ? 14.093 -15.629 13.319 1.00 11.12 201 ALA A C 1
ATOM 1362 O O . ALA A 1 177 ? 13.174 -16.368 13.686 1.00 12.33 201 ALA A O 1
ATOM 1364 N N . GLY A 1 178 ? 15.335 -16.053 13.088 1.00 11.00 202 GLY A N 1
ATOM 1365 C CA . GLY A 1 178 ? 15.749 -17.386 13.489 1.00 11.50 202 GLY A CA 1
ATOM 1366 C C . GLY A 1 178 ? 16.345 -17.467 14.876 1.00 11.43 202 GLY A C 1
ATOM 1367 O O . GLY A 1 178 ? 16.506 -18.570 15.405 1.00 11.19 202 GLY A O 1
ATOM 1368 N N . GLN A 1 179 ? 16.640 -16.322 15.498 1.00 11.13 203 GLN A N 1
ATOM 1369 C CA . GLN A 1 179 ? 17.200 -16.257 16.841 1.00 11.56 203 GLN A CA 1
ATOM 1370 C C . GLN A 1 179 ? 16.993 -14.841 17.354 1.00 10.96 203 GLN A C 1
ATOM 1371 O O . GLN A 1 179 ? 16.825 -13.901 16.568 1.00 11.65 203 GLN A O 1
ATOM 1377 N N . SER A 1 180 ? 17.020 -14.686 18.679 1.00 11.41 204 SER A N 1
ATOM 1378 C CA . SER A 1 180 ? 17.180 -13.357 19.270 1.00 12.08 204 SER A CA 1
ATOM 1379 C C . SER A 1 180 ? 18.677 -13.134 19.418 1.00 9.94 204 SER A C 1
ATOM 1380 O O . SER A 1 180 ? 19.308 -13.679 20.321 1.00 12.30 204 SER A O 1
ATOM 1383 N N . ASP A 1 181 ? 19.261 -12.357 18.511 1.00 11.84 205 ASP A N 1
ATOM 1384 C CA . ASP A 1 181 ? 20.694 -12.133 18.602 1.00 11.81 205 ASP A CA 1
ATOM 1385 C C . ASP A 1 181 ? 20.991 -11.210 19.785 1.00 10.84 205 ASP A C 1
ATOM 1386 O O . ASP A 1 181 ? 20.098 -10.785 20.522 1.00 11.25 205 ASP A O 1
ATOM 1391 N N . ALA A 1 182 ? 22.273 -10.929 20.006 1.00 11.64 206 ALA A N 1
ATOM 1392 C CA . ALA A 1 182 ? 22.636 -10.117 21.159 1.00 11.30 206 ALA A CA 1
ATOM 1393 C C . ALA A 1 182 ? 21.949 -8.759 21.106 1.00 10.06 206 ALA A C 1
ATOM 1394 O O . ALA A 1 182 ? 21.458 -8.264 22.128 1.00 11.15 206 ALA A O 1
ATOM 1396 N N . TRP A 1 183 ? 21.901 -8.143 19.919 1.00 10.30 207 TRP A N 1
ATOM 1397 C CA . TRP A 1 183 ? 21.181 -6.883 19.757 1.00 9.70 207 TRP A CA 1
ATOM 1398 C C . TRP A 1 183 ? 19.729 -7.008 20.208 1.00 10.76 207 TRP A C 1
ATOM 1399 O O . TRP A 1 183 ? 19.239 -6.195 21.010 1.00 10.85 207 TRP A O 1
ATOM 1410 N N . THR A 1 184 ? 19.022 -8.025 19.698 1.00 11.24 208 THR A N 1
ATOM 1411 C CA . THR A 1 184 ? 17.592 -8.161 19.982 1.00 11.72 208 THR A CA 1
ATOM 1412 C C . THR A 1 184 ? 17.343 -8.462 21.456 1.00 10.44 208 THR A C 1
ATOM 1413 O O . THR A 1 184 ? 16.391 -7.945 22.047 1.00 10.45 208 THR A O 1
ATOM 1417 N N . THR A 1 185 ? 18.180 -9.304 22.066 1.00 9.87 209 THR A N 1
ATOM 1418 C CA . THR A 1 185 ? 18.011 -9.598 23.483 1.00 9.59 209 THR A CA 1
ATOM 1419 C C . THR A 1 185 ? 18.201 -8.349 24.338 1.00 9.51 209 THR A C 1
ATOM 1420 O O . THR A 1 185 ? 17.444 -8.124 25.294 1.00 10.93 209 THR A O 1
ATOM 1424 N N . ALA A 1 186 ? 19.173 -7.506 23.991 1.00 10.35 210 ALA A N 1
ATOM 1425 C CA . ALA A 1 186 ? 19.345 -6.257 24.724 1.00 10.97 210 ALA A CA 1
ATOM 1426 C C . ALA A 1 186 ? 18.177 -5.311 24.467 1.00 10.98 210 ALA A C 1
ATOM 1427 O O . ALA A 1 186 ? 17.692 -4.663 25.398 1.00 12.26 210 ALA A O 1
ATOM 1429 N N . ALA A 1 187 ? 17.693 -5.254 23.218 1.00 10.64 211 ALA A N 1
ATOM 1430 C CA . ALA A 1 187 ? 16.577 -4.369 22.881 1.00 10.46 211 ALA A CA 1
ATOM 1431 C C . ALA A 1 187 ? 15.314 -4.743 23.652 1.00 10.98 211 ALA A C 1
ATOM 1432 O O . ALA A 1 187 ? 14.592 -3.864 24.150 1.00 12.57 211 ALA A O 1
ATOM 1434 N N . LEU A 1 188 ? 15.035 -6.046 23.764 1.00 10.02 212 LEU A N 1
ATOM 1435 C CA . LEU A 1 188 ? 13.854 -6.512 24.483 1.00 9.90 212 LEU A CA 1
ATOM 1436 C C . LEU A 1 188 ? 13.966 -6.239 25.973 1.00 9.84 212 LEU A C 1
ATOM 1437 O O . LEU A 1 188 ? 12.948 -6.066 26.649 1.00 11.04 212 LEU A O 1
ATOM 1442 N N . GLU A 1 189 ? 15.187 -6.223 26.512 1.00 11.23 213 GLU A N 1
ATOM 1443 C CA . GLU A 1 189 ? 15.340 -5.964 27.936 1.00 10.86 213 GLU A CA 1
ATOM 1444 C C . GLU A 1 189 ? 14.757 -4.615 28.321 1.00 9.77 213 GLU A C 1
ATOM 1445 O O . GLU A 1 189 ? 14.213 -4.470 29.420 1.00 11.03 213 GLU A O 1
ATOM 1451 N N . HIS A 1 190 ? 14.840 -3.621 27.432 1.00 10.58 214 HIS A N 1
ATOM 1452 C CA . HIS A 1 190 ? 14.296 -2.310 27.775 1.00 10.41 214 HIS A CA 1
ATOM 1453 C C . HIS A 1 190 ? 12.782 -2.329 27.901 1.00 10.59 214 HIS A C 1
ATOM 1454 O O . HIS A 1 190 ? 12.225 -1.416 28.509 1.00 9.87 214 HIS A O 1
ATOM 1461 N N . TRP A 1 191 ? 12.107 -3.341 27.343 1.00 10.75 215 TRP A N 1
ATOM 1462 C CA . TRP A 1 191 ? 10.668 -3.491 27.571 1.00 9.07 215 TRP A CA 1
ATOM 1463 C C . TRP A 1 191 ? 10.378 -3.914 29.001 1.00 11.38 215 TRP A C 1
ATOM 1464 O O . TRP A 1 191 ? 9.292 -3.639 29.525 1.00 13.05 215 TRP A O 1
ATOM 1475 N N . ALA A 1 192 ? 11.323 -4.612 29.630 1.00 10.91 216 ALA A N 1
ATOM 1476 C CA . ALA A 1 192 ? 11.118 -5.146 30.974 1.00 10.83 216 ALA A CA 1
ATOM 1477 C C . ALA A 1 192 ? 11.440 -4.124 32.052 1.00 11.63 216 ALA A C 1
ATOM 1478 O O . ALA A 1 192 ? 10.729 -4.038 33.062 1.00 11.65 216 ALA A O 1
ATOM 1480 N N . THR A 1 193 ? 12.508 -3.348 31.859 1.00 10.70 217 THR A N 1
ATOM 1481 C CA . THR A 1 193 ? 13.022 -2.522 32.947 1.00 12.54 217 THR A CA 1
ATOM 1482 C C . THR A 1 193 ? 12.002 -1.544 33.530 1.00 11.11 217 THR A C 1
ATOM 1483 O O . THR A 1 193 ? 11.977 -1.397 34.765 1.00 13.22 217 THR A O 1
ATOM 1487 N N . PRO A 1 194 ? 11.135 -0.883 32.754 1.00 10.77 218 PRO A N 1
ATOM 1488 C CA . PRO A 1 194 ? 10.192 0.057 33.396 1.00 11.13 218 PRO A CA 1
ATOM 1489 C C . PRO A 1 194 ? 9.292 -0.613 34.417 1.00 11.59 218 PRO A C 1
ATOM 1490 O O . PRO A 1 194 ? 8.984 -0.019 35.459 1.00 11.74 218 PRO A O 1
ATOM 1494 N N . ILE A 1 195 ? 8.884 -1.857 34.152 1.00 10.82 219 ILE A N 1
ATOM 1495 C CA . ILE A 1 195 ? 8.059 -2.604 35.096 1.00 11.19 219 ILE A CA 1
ATOM 1496 C C . ILE A 1 195 ? 8.821 -2.853 36.391 1.00 10.67 219 ILE A C 1
ATOM 1497 O O . ILE A 1 195 ? 8.290 -2.645 37.487 1.00 12.72 219 ILE A O 1
ATOM 1502 N N . THR A 1 196 ? 10.074 -3.308 36.285 1.00 11.65 220 THR A N 1
ATOM 1503 C CA . THR A 1 196 ? 10.830 -3.646 37.488 1.00 12.94 220 THR A CA 1
ATOM 1504 C C . THR A 1 196 ? 11.248 -2.410 38.270 1.00 12.63 220 THR A C 1
ATOM 1505 O O . THR A 1 196 ? 11.556 -2.526 39.460 1.00 13.75 220 THR A O 1
ATOM 1509 N N . LEU A 1 197 ? 11.246 -1.233 37.640 1.00 11.91 221 LEU A N 1
ATOM 1510 C CA . LEU A 1 197 ? 11.522 -0.001 38.371 1.00 12.49 221 LEU A CA 1
ATOM 1511 C C . LEU A 1 197 ? 10.329 0.480 39.187 1.00 12.94 221 LEU A C 1
ATOM 1512 O O . LEU A 1 197 ? 10.518 1.095 40.245 1.00 16.00 221 LEU A O 1
ATOM 1517 N N . ASP A 1 198 ? 9.109 0.247 38.699 1.00 13.44 222 ASP A N 1
ATOM 1518 C CA . ASP A 1 198 ? 7.892 0.715 39.353 1.00 11.75 222 ASP A CA 1
ATOM 1519 C C . ASP A 1 198 ? 7.772 0.098 40.744 1.00 12.97 222 ASP A C 1
ATOM 1520 O O . ASP A 1 198 ? 7.734 -1.125 40.882 1.00 13.81 222 ASP A O 1
ATOM 1525 N N . LYS A 1 199 ? 7.702 0.952 41.775 1.00 13.96 223 LYS A N 1
ATOM 1526 C CA . LYS A 1 199 ? 7.671 0.461 43.152 1.00 17.02 223 LYS A CA 1
ATOM 1527 C C . LYS A 1 199 ? 6.534 -0.524 43.381 1.00 15.39 223 LYS A C 1
ATOM 1528 O O . LYS A 1 199 ? 6.675 -1.460 44.176 1.00 17.87 223 LYS A O 1
ATOM 1534 N N . ASN A 1 200 ? 5.413 -0.350 42.681 1.00 13.50 224 ASN A N 1
ATOM 1535 C CA . ASN A 1 200 ? 4.279 -1.242 42.867 1.00 11.02 224 ASN A CA 1
ATOM 1536 C C . ASN A 1 200 ? 4.578 -2.665 42.415 1.00 13.32 224 ASN A C 1
ATOM 1537 O O . ASN A 1 200 ? 3.819 -3.580 42.748 1.00 14.46 224 ASN A O 1
ATOM 1542 N N . TRP A 1 201 ? 5.648 -2.870 41.648 1.00 12.11 225 TRP A N 1
ATOM 1543 C CA . TRP A 1 201 ? 5.942 -4.215 41.170 1.00 12.39 225 TRP A CA 1
ATOM 1544 C C . TRP A 1 201 ? 6.171 -5.167 42.336 1.00 14.73 225 TRP A C 1
ATOM 1545 O O . TRP A 1 201 ? 5.757 -6.335 42.289 1.00 13.00 225 TRP A O 1
ATOM 1556 N N . ASN A 1 202 ? 6.811 -4.685 43.400 1.00 15.01 226 ASN A N 1
ATOM 1557 C CA . ASN A 1 202 ? 6.987 -5.466 44.624 1.00 17.55 226 ASN A CA 1
ATOM 1558 C C . ASN A 1 202 ? 7.626 -6.819 44.322 1.00 15.84 226 ASN A C 1
ATOM 1559 O O . ASN A 1 202 ? 7.175 -7.861 44.802 1.00 17.22 226 ASN A O 1
ATOM 1564 N N . ASN A 1 203 ? 8.670 -6.802 43.488 1.00 15.39 227 ASN A N 1
ATOM 1565 C CA . ASN A 1 203 ? 9.426 -8.008 43.144 1.00 18.33 227 ASN A CA 1
ATOM 1566 C C . ASN A 1 203 ? 8.521 -9.094 42.564 1.00 18.31 227 ASN A C 1
ATOM 1567 O O . ASN A 1 203 ? 8.793 -10.292 42.705 1.00 19.53 227 ASN A O 1
ATOM 1572 N N . GLY A 1 204 ? 7.431 -8.684 41.912 1.00 14.53 228 GLY A N 1
ATOM 1573 C CA . GLY A 1 204 ? 6.535 -9.590 41.233 1.00 14.48 228 GLY A CA 1
ATOM 1574 C C . GLY A 1 204 ? 5.280 -9.940 42.000 1.00 14.04 228 GLY A C 1
ATOM 1575 O O . GLY A 1 204 ? 4.385 -10.569 41.427 1.00 15.70 228 GLY A O 1
ATOM 1576 N N . ALA A 1 205 ? 5.168 -9.521 43.263 1.00 14.25 229 ALA A N 1
ATOM 1577 C CA . ALA A 1 205 ? 4.134 -10.013 44.166 1.00 16.92 229 ALA A CA 1
ATOM 1578 C C . ALA A 1 205 ? 2.944 -9.066 44.313 1.00 21.81 229 ALA A C 1
ATOM 1579 O O . ALA A 1 205 ? 2.246 -9.108 45.334 1.00 28.06 229 ALA A O 1
ATOM 1581 N N . TYR A 1 206 ? 2.658 -8.255 43.304 1.00 17.54 230 TYR A N 1
ATOM 1582 C CA . TYR A 1 206 ? 1.585 -7.272 43.389 1.00 17.99 230 TYR A CA 1
ATOM 1583 C C . TYR A 1 206 ? 0.209 -7.902 43.195 1.00 19.24 230 TYR A C 1
ATOM 1584 O O . TYR A 1 206 ? 0.044 -8.901 42.490 1.00 18.81 230 TYR A O 1
ATOM 1593 N N . SER A 1 207 ? -0.796 -7.282 43.807 1.00 18.11 231 SER A N 1
ATOM 1594 C CA . SER A 1 207 ? -2.174 -7.679 43.564 1.00 18.13 231 SER A CA 1
ATOM 1595 C C . SER A 1 207 ? -2.737 -6.964 42.335 1.00 18.42 231 SER A C 1
ATOM 1596 O O . SER A 1 207 ? -2.208 -5.951 41.873 1.00 17.48 231 SER A O 1
ATOM 1599 N N . LYS A 1 208 ? -3.849 -7.498 41.825 1.00 22.08 232 LYS A N 1
ATOM 1600 C CA . LYS A 1 208 ? -4.384 -7.043 40.545 1.00 21.13 232 LYS A CA 1
ATOM 1601 C C . LYS A 1 208 ? -4.748 -5.563 40.565 1.00 21.50 232 LYS A C 1
ATOM 1602 O O . LYS A 1 208 ? -4.509 -4.847 39.585 1.00 28.15 232 LYS A O 1
ATOM 1608 N N . GLU A 1 209 ? -5.337 -5.079 41.655 1.00 20.89 233 GLU A N 1
ATOM 1609 C CA . GLU A 1 209 ? -5.715 -3.674 41.712 1.00 21.65 233 GLU A CA 1
ATOM 1610 C C . GLU A 1 209 ? -4.625 -2.796 42.307 1.00 17.89 233 GLU A C 1
ATOM 1611 O O . GLU A 1 209 ? -4.860 -1.605 42.532 1.00 22.54 233 GLU A O 1
ATOM 1617 N N . GLN A 1 210 ? -3.437 -3.347 42.540 1.00 16.75 234 GLN A N 1
ATOM 1618 C CA . GLN A 1 210 ? -2.267 -2.583 42.961 1.00 18.53 234 GLN A CA 1
ATOM 1619 C C . GLN A 1 210 ? -1.096 -2.835 42.017 1.00 14.59 234 GLN A C 1
ATOM 1620 O O . GLN A 1 210 ? 0.070 -2.857 42.421 1.00 17.09 234 GLN A O 1
ATOM 1626 N N . ALA A 1 211 ? -1.399 -2.995 40.736 1.00 16.29 235 ALA A N 1
ATOM 1627 C CA . ALA A 1 211 ? -0.393 -3.388 39.767 1.00 16.06 235 ALA A CA 1
ATOM 1628 C C . ALA A 1 211 ? 0.542 -2.222 39.427 1.00 14.57 235 ALA A C 1
ATOM 1629 O O . ALA A 1 211 ? 0.216 -1.052 39.660 1.00 15.76 235 ALA A O 1
ATOM 1631 N N . PRO A 1 212 ? 1.730 -2.525 38.883 1.00 12.21 236 PRO A N 1
ATOM 1632 C CA . PRO A 1 212 ? 2.634 -1.462 38.418 1.00 13.73 236 PRO A CA 1
ATOM 1633 C C . PRO A 1 212 ? 2.152 -0.847 37.110 1.00 14.06 236 PRO A C 1
ATOM 1634 O O . PRO A 1 212 ? 2.746 -1.046 36.040 1.00 13.67 236 PRO A O 1
ATOM 1638 N N . LEU A 1 213 ? 1.055 -0.089 37.200 1.00 13.32 237 LEU A N 1
ATOM 1639 C CA . LEU A 1 213 ? 0.384 0.402 36.001 1.00 14.22 237 LEU A CA 1
ATOM 1640 C C . LEU A 1 213 ? 1.250 1.389 35.230 1.00 13.75 237 LEU A C 1
ATOM 1641 O O . LEU A 1 213 ? 1.273 1.366 33.994 1.00 12.25 237 LEU A O 1
ATOM 1646 N N . ASN A 1 214 ? 1.967 2.266 35.928 1.00 12.54 238 ASN A N 1
ATOM 1647 C CA . ASN A 1 214 ? 2.757 3.249 35.197 1.00 11.17 238 ASN A CA 1
ATOM 1648 C C . ASN A 1 214 ? 4.026 2.641 34.611 1.00 14.33 238 ASN A C 1
ATOM 1649 O O . ASN A 1 214 ? 4.460 3.062 33.536 1.00 12.05 238 ASN A O 1
ATOM 1654 N N . GLY A 1 215 ? 4.596 1.616 35.252 1.00 12.00 239 GLY A N 1
ATOM 1655 C CA . GLY A 1 215 ? 5.690 0.893 34.625 1.00 11.11 239 GLY A CA 1
ATOM 1656 C C . GLY A 1 215 ? 5.237 0.140 33.391 1.00 12.57 239 GLY A C 1
ATOM 1657 O O . GLY A 1 215 ? 5.894 0.186 32.345 1.00 11.48 239 GLY A O 1
ATOM 1658 N N . LEU A 1 216 ? 4.086 -0.527 33.488 1.00 11.84 240 LEU A N 1
ATOM 1659 C CA . LEU A 1 216 ? 3.528 -1.230 32.339 1.00 9.67 240 LEU A CA 1
ATOM 1660 C C . LEU A 1 216 ? 3.219 -0.264 31.201 1.00 12.36 240 LEU A C 1
ATOM 1661 O O . LEU A 1 216 ? 3.480 -0.567 30.030 1.00 11.09 240 LEU A O 1
ATOM 1666 N N . ALA A 1 217 ? 2.672 0.908 31.524 1.00 10.68 241 ALA A N 1
ATOM 1667 C CA . ALA A 1 217 ? 2.391 1.893 30.481 1.00 9.83 241 ALA A CA 1
ATOM 1668 C C . ALA A 1 217 ? 3.670 2.343 29.787 1.00 11.78 241 ALA A C 1
ATOM 1669 O O . ALA A 1 217 ? 3.709 2.455 28.562 1.00 11.61 241 ALA A O 1
ATOM 1671 N N . ALA A 1 218 ? 4.730 2.587 30.555 1.00 10.78 242 ALA A N 1
ATOM 1672 C CA . ALA A 1 218 ? 6.003 2.971 29.956 1.00 10.94 242 ALA A CA 1
ATOM 1673 C C . ALA A 1 218 ? 6.553 1.879 29.049 1.00 10.47 242 ALA A C 1
ATOM 1674 O O . ALA A 1 218 ? 7.086 2.169 27.969 1.00 10.64 242 ALA A O 1
ATOM 1676 N N . SER A 1 219 ? 6.442 0.619 29.474 1.00 10.29 243 SER A N 1
ATOM 1677 C CA . SER A 1 219 ? 6.833 -0.490 28.616 1.00 9.70 243 SER A CA 1
ATOM 1678 C C . SER A 1 219 ? 6.045 -0.477 27.318 1.00 10.48 243 SER A C 1
ATOM 1679 O O . SER A 1 219 ? 6.615 -0.644 26.230 1.00 12.01 243 SER A O 1
ATOM 1682 N N . LEU A 1 220 ? 4.718 -0.319 27.411 1.00 10.55 244 LEU A N 1
ATOM 1683 C CA . LEU A 1 220 ? 3.904 -0.358 26.199 1.00 8.99 244 LEU A CA 1
ATOM 1684 C C . LEU A 1 220 ? 4.147 0.849 25.303 1.00 10.95 244 LEU A C 1
ATOM 1685 O O . LEU A 1 220 ? 3.964 0.745 24.086 1.00 11.15 244 LEU A O 1
ATOM 1690 N N . MET A 1 221 ? 4.537 1.997 25.872 1.00 10.65 245 MET A N 1
ATOM 1691 C CA . MET A 1 221 ? 4.935 3.122 25.026 1.00 9.87 245 MET A CA 1
ATOM 1692 C C . MET A 1 221 ? 6.138 2.756 24.169 1.00 10.21 245 MET A C 1
ATOM 1693 O O . MET A 1 221 ? 6.177 3.062 22.972 1.00 11.14 245 MET A O 1
ATOM 1698 N N . LEU A 1 222 ? 7.134 2.114 24.772 1.00 10.84 246 LEU A N 1
ATOM 1699 C CA . LEU A 1 222 ? 8.338 1.751 24.035 1.00 9.99 246 LEU A CA 1
ATOM 1700 C C . LEU A 1 222 ? 8.051 0.653 23.014 1.00 10.80 246 LEU A C 1
ATOM 1701 O O . LEU A 1 222 ? 8.497 0.738 21.864 1.00 11.74 246 LEU A O 1
ATOM 1706 N N . ILE A 1 223 ? 7.280 -0.368 23.408 1.00 9.01 247 ILE A N 1
ATOM 1707 C CA . ILE A 1 223 ? 6.892 -1.432 22.479 1.00 10.31 247 ILE A CA 1
ATOM 1708 C C . ILE A 1 223 ? 6.147 -0.852 21.287 1.00 11.32 247 ILE A C 1
ATOM 1709 O O . ILE A 1 223 ? 6.427 -1.197 20.130 1.00 12.14 247 ILE A O 1
ATOM 1714 N N . THR A 1 224 ? 5.187 0.044 21.556 1.00 10.67 248 THR A N 1
ATOM 1715 C CA . THR A 1 224 ? 4.382 0.628 20.488 1.00 10.29 248 THR A CA 1
ATOM 1716 C C . THR A 1 224 ? 5.261 1.348 19.477 1.00 10.37 248 THR A C 1
ATOM 1717 O O . THR A 1 224 ? 5.120 1.157 18.263 1.00 12.07 248 THR A O 1
ATOM 1721 N N . GLN A 1 225 ? 6.201 2.162 19.963 1.00 10.36 249 GLN A N 1
ATOM 1722 C CA . GLN A 1 225 ? 7.055 2.908 19.045 1.00 11.30 249 GLN A CA 1
ATOM 1723 C C . GLN A 1 225 ? 8.049 1.997 18.332 1.00 11.50 249 GLN A C 1
ATOM 1724 O O . GLN A 1 225 ? 8.290 2.170 17.128 1.00 12.09 249 GLN A O 1
ATOM 1730 N N . ASN A 1 226 ? 8.634 1.023 19.058 1.00 10.00 250 ASN A N 1
ATOM 1731 C CA . ASN A 1 226 ? 9.639 0.150 18.455 1.00 11.07 250 ASN A CA 1
ATOM 1732 C C . ASN A 1 226 ? 9.062 -0.593 17.259 1.00 10.81 250 ASN A C 1
ATOM 1733 O O . ASN A 1 226 ? 9.790 -0.909 16.313 1.00 11.31 250 ASN A O 1
ATOM 1738 N N . ALA A 1 227 ? 7.759 -0.873 17.283 1.00 10.19 251 ALA A N 1
ATOM 1739 C CA . ALA A 1 227 ? 7.097 -1.639 16.236 1.00 10.86 251 ALA A CA 1
ATOM 1740 C C . ALA A 1 227 ? 6.584 -0.783 15.087 1.00 11.01 251 ALA A C 1
ATOM 1741 O O . ALA A 1 227 ? 5.971 -1.326 14.158 1.00 11.17 251 ALA A O 1
ATOM 1743 N N . LEU A 1 228 ? 6.832 0.530 15.112 1.00 10.42 252 LEU A N 1
ATOM 1744 C CA . LEU A 1 228 ? 6.369 1.423 14.053 1.00 9.80 252 LEU A CA 1
ATOM 1745 C C . LEU A 1 228 ? 7.559 2.130 13.409 1.00 10.20 252 LEU A C 1
ATOM 1746 O O . LEU A 1 228 ? 8.669 1.584 13.418 1.00 12.50 252 LEU A O 1
ATOM 1751 N N . THR A 1 229 ? 7.361 3.314 12.837 1.00 10.51 253 THR A N 1
ATOM 1752 C CA . THR A 1 229 ? 8.381 3.979 12.038 1.00 10.07 253 THR A CA 1
ATOM 1753 C C . THR A 1 229 ? 8.305 5.478 12.240 1.00 10.62 253 THR A C 1
ATOM 1754 O O . THR A 1 229 ? 7.272 5.998 12.670 1.00 11.48 253 THR A O 1
ATOM 1758 N N . PRO A 1 230 ? 9.377 6.206 11.895 1.00 11.77 254 PRO A N 1
ATOM 1759 C CA . PRO A 1 230 ? 9.289 7.673 11.841 1.00 11.05 254 PRO A CA 1
ATOM 1760 C C . PRO A 1 230 ? 8.141 8.170 10.987 1.00 12.32 254 PRO A C 1
ATOM 1761 O O . PRO A 1 230 ? 7.442 9.104 11.399 1.00 11.83 254 PRO A O 1
ATOM 1765 N N . SER A 1 231 ? 7.923 7.570 9.818 1.00 13.26 255 SER A N 1
ATOM 1766 C CA . SER A 1 231 ? 6.811 7.978 8.963 1.00 14.13 255 SER A CA 1
ATOM 1767 C C . SER A 1 231 ? 5.489 7.930 9.709 1.00 15.91 255 SER A C 1
ATOM 1768 O O . SER A 1 231 ? 4.694 8.872 9.644 1.00 14.49 255 SER A O 1
ATOM 1771 N N . PHE A 1 232 ? 5.226 6.828 10.414 1.00 12.65 256 PHE A N 1
ATOM 1772 C CA . PHE A 1 232 ? 3.949 6.720 11.103 1.00 13.40 256 PHE A CA 1
ATOM 1773 C C . PHE A 1 232 ? 3.828 7.767 12.197 1.00 13.86 256 PHE A C 1
ATOM 1774 O O . PHE A 1 232 ? 2.776 8.397 12.347 1.00 14.06 256 PHE A O 1
ATOM 1782 N N . PHE A 1 233 ? 4.895 7.969 12.970 1.00 11.81 257 PHE A N 1
ATOM 1783 C CA . PHE A 1 233 ? 4.814 8.923 14.068 1.00 11.50 257 PHE A CA 1
ATOM 1784 C C . PHE A 1 233 ? 4.674 10.341 13.550 1.00 10.88 257 PHE A C 1
ATOM 1785 O O . PHE A 1 233 ? 3.946 11.149 14.138 1.00 11.85 257 PHE A O 1
ATOM 1793 N N . ASN A 1 234 ? 5.339 10.654 12.442 1.00 10.84 258 ASN A N 1
ATOM 1794 C CA . ASN A 1 234 ? 5.270 12.017 11.934 1.00 11.03 258 ASN A CA 1
ATOM 1795 C C . ASN A 1 234 ? 3.917 12.295 11.286 1.00 12.28 258 ASN A C 1
ATOM 1796 O O . ASN A 1 234 ? 3.382 13.403 11.413 1.00 13.20 258 ASN A O 1
ATOM 1801 N N . GLN A 1 235 ? 3.332 11.300 10.611 1.00 11.86 259 GLN A N 1
ATOM 1802 C CA . GLN A 1 235 ? 1.972 11.467 10.105 1.00 13.33 259 GLN A CA 1
ATOM 1803 C C . GLN A 1 235 ? 0.981 11.608 11.251 1.00 13.65 259 GLN A C 1
ATOM 1804 O O . GLN A 1 235 ? 0.052 12.429 11.195 1.00 13.66 259 GLN A O 1
ATOM 1810 N N . THR A 1 236 ? 1.148 10.793 12.293 1.00 13.99 260 THR A N 1
ATOM 1811 C CA . THR A 1 236 ? 0.327 10.935 13.486 1.00 12.71 260 THR A CA 1
ATOM 1812 C C . THR A 1 236 ? 0.481 12.328 14.080 1.00 13.94 260 THR A C 1
ATOM 1813 O O . THR A 1 236 ? -0.508 12.984 14.444 1.00 15.46 260 THR A O 1
ATOM 1817 N N . GLY A 1 237 ? 1.726 12.794 14.186 1.00 12.91 261 GLY A N 1
ATOM 1818 C CA . GLY A 1 237 ? 1.961 14.127 14.705 1.00 13.05 261 GLY A CA 1
ATOM 1819 C C . GLY A 1 237 ? 1.225 15.186 13.915 1.00 12.65 261 GLY A C 1
ATOM 1820 O O . GLY A 1 237 ? 0.659 16.115 14.489 1.00 13.63 261 GLY A O 1
ATOM 1821 N N . ASN A 1 238 ? 1.210 15.054 12.590 1.00 14.32 262 ASN A N 1
ATOM 1822 C CA . ASN A 1 238 ? 0.505 16.040 11.776 1.00 16.85 262 ASN A CA 1
ATOM 1823 C C . ASN A 1 238 ? -0.984 16.050 12.101 1.00 15.80 262 ASN A C 1
ATOM 1824 O O . ASN A 1 238 ? -1.599 17.118 12.209 1.00 19.17 262 ASN A O 1
ATOM 1829 N N . THR A 1 239 ? -1.578 14.872 12.288 1.00 17.98 263 THR A N 1
ATOM 1830 C CA . THR A 1 239 ? -2.990 14.816 12.640 1.00 18.00 263 THR A CA 1
ATOM 1831 C C . THR A 1 239 ? -3.252 15.450 14.001 1.00 17.40 263 THR A C 1
ATOM 1832 O O . THR A 1 239 ? -4.309 16.059 14.210 1.00 22.27 263 THR A O 1
ATOM 1836 N N . LEU A 1 240 ? -2.295 15.342 14.926 1.00 15.06 264 LEU A N 1
ATOM 1837 C CA . LEU A 1 240 ? -2.404 15.928 16.254 1.00 14.36 264 LEU A CA 1
ATOM 1838 C C . LEU A 1 240 ? -2.084 17.417 16.280 1.00 15.31 264 LEU A C 1
ATOM 1839 O O . LEU A 1 240 ? -2.338 18.062 17.300 1.00 22.45 264 LEU A O 1
ATOM 1844 N N . GLY A 1 241 ? -1.543 17.968 15.198 1.00 15.53 265 GLY A N 1
ATOM 1845 C CA . GLY A 1 241 ? -1.059 19.334 15.222 1.00 16.71 265 GLY A CA 1
ATOM 1846 C C . GLY A 1 241 ? 0.232 19.490 15.988 1.00 16.50 265 GLY A C 1
ATOM 1847 O O . GLY A 1 241 ? 0.485 20.557 16.551 1.00 18.09 265 GLY A O 1
ATOM 1848 N N . TYR A 1 242 ? 1.047 18.435 16.034 1.00 14.40 266 TYR A N 1
ATOM 1849 C CA . TYR A 1 242 ? 2.350 18.494 16.684 1.00 12.77 266 TYR A CA 1
ATOM 1850 C C . TYR A 1 242 ? 3.183 19.660 16.173 1.00 14.49 266 TYR A C 1
ATOM 1851 O O . TYR A 1 242 ? 3.292 19.895 14.969 1.00 15.84 266 TYR A O 1
ATOM 1860 N N . LYS A 1 243 ? 3.803 20.365 17.112 1.00 14.19 267 LYS A N 1
ATOM 1861 C CA . LYS A 1 243 ? 4.729 21.438 16.833 1.00 15.99 267 LYS A CA 1
ATOM 1862 C C . LYS A 1 243 ? 5.949 21.232 17.714 1.00 12.82 267 LYS A C 1
ATOM 1863 O O . LYS A 1 243 ? 5.881 20.586 18.762 1.00 12.84 267 LYS A O 1
ATOM 1869 N N A ASN A 1 244 ? 7.062 21.805 17.269 0.61 14.64 268 ASN A N 1
ATOM 1870 N N B ASN A 1 244 ? 7.082 21.794 17.304 0.39 14.62 268 ASN A N 1
ATOM 1871 C CA A ASN A 1 244 ? 8.308 21.715 18.011 0.61 13.21 268 ASN A CA 1
ATOM 1872 C CA B ASN A 1 244 ? 8.248 21.605 18.154 0.39 13.16 268 ASN A CA 1
ATOM 1873 C C A ASN A 1 244 ? 8.223 22.477 19.328 0.61 13.16 268 ASN A C 1
ATOM 1874 C C B ASN A 1 244 ? 8.179 22.474 19.398 0.39 13.20 268 ASN A C 1
ATOM 1875 O O A ASN A 1 244 ? 8.399 21.905 20.411 0.61 15.65 268 ASN A O 1
ATOM 1876 O O B ASN A 1 244 ? 8.337 21.971 20.517 0.39 15.51 268 ASN A O 1
ATOM 1885 N N . VAL A 1 245 ? 7.924 23.770 19.249 1.00 12.59 269 VAL A N 1
ATOM 1886 C CA . VAL A 1 245 ? 7.842 24.637 20.429 1.00 13.51 269 VAL A CA 1
ATOM 1887 C C . VAL A 1 245 ? 6.372 24.690 20.834 1.00 15.35 269 VAL A C 1
ATOM 1888 O O . VAL A 1 245 ? 5.654 25.661 20.598 1.00 19.58 269 VAL A O 1
ATOM 1892 N N . GLU A 1 246 ? 5.910 23.611 21.466 1.00 13.27 270 GLU A N 1
ATOM 1893 C CA . GLU A 1 246 ? 4.576 23.595 22.051 1.00 12.95 270 GLU A CA 1
ATOM 1894 C C . GLU A 1 246 ? 4.591 24.306 23.398 1.00 13.32 270 GLU A C 1
ATOM 1895 O O . GLU A 1 246 ? 5.503 24.116 24.206 1.00 14.18 270 GLU A O 1
ATOM 1901 N N . SER A 1 247 ? 3.578 25.148 23.630 1.00 14.50 271 SER A N 1
ATOM 1902 C CA . SER A 1 247 ? 3.619 26.022 24.798 1.00 13.81 271 SER A CA 1
ATOM 1903 C C . SER A 1 247 ? 3.641 25.227 26.099 1.00 13.38 271 SER A C 1
ATOM 1904 O O . SER A 1 247 ? 4.369 25.581 27.034 1.00 15.06 271 SER A O 1
ATOM 1907 N N . ALA A 1 248 ? 2.851 24.151 26.189 1.00 14.91 272 ALA A N 1
ATOM 1908 C CA . ALA A 1 248 ? 2.783 23.427 27.460 1.00 16.26 272 ALA A CA 1
ATOM 1909 C C . ALA A 1 248 ? 4.133 22.842 27.860 1.00 13.74 272 ALA A C 1
ATOM 1910 O O . ALA A 1 248 ? 4.612 23.148 28.965 1.00 14.37 272 ALA A O 1
ATOM 1912 N N . PRO A 1 249 ? 4.806 22.021 27.040 1.00 13.35 273 PRO A N 1
ATOM 1913 C CA . PRO A 1 249 ? 6.118 21.505 27.467 1.00 12.36 273 PRO A CA 1
ATOM 1914 C C . PRO A 1 249 ? 7.209 22.567 27.558 1.00 11.35 273 PRO A C 1
ATOM 1915 O O . PRO A 1 249 ? 8.198 22.343 28.267 1.00 11.77 273 PRO A O 1
ATOM 1919 N N . LEU A 1 250 ? 7.064 23.714 26.884 1.00 12.03 274 LEU A N 1
ATOM 1920 C CA . LEU A 1 250 ? 8.010 24.810 27.086 1.00 13.68 274 LEU A CA 1
ATOM 1921 C C . LEU A 1 250 ? 7.829 25.459 28.454 1.00 10.94 274 LEU A C 1
ATOM 1922 O O . LEU A 1 250 ? 8.813 25.832 29.110 1.00 12.16 274 LEU A O 1
ATOM 1927 N N . ASN A 1 251 ? 6.579 25.603 28.896 1.00 13.21 275 ASN A N 1
ATOM 1928 C CA . ASN A 1 251 ? 6.292 26.314 30.134 1.00 14.55 275 ASN A CA 1
ATOM 1929 C C . ASN A 1 251 ? 6.437 25.457 31.378 1.00 17.19 275 ASN A C 1
ATOM 1930 O O . ASN A 1 251 ? 6.611 26.007 32.473 1.00 16.26 275 ASN A O 1
ATOM 1935 N N . ASP A 1 252 ? 6.390 24.135 31.241 1.00 13.55 276 ASP A N 1
ATOM 1936 C CA . ASP A 1 252 ? 6.257 23.257 32.396 1.00 14.20 276 ASP A CA 1
ATOM 1937 C C . ASP A 1 252 ? 6.972 21.945 32.119 1.00 12.03 276 ASP A C 1
ATOM 1938 O O . ASP A 1 252 ? 6.569 21.202 31.218 1.00 13.76 276 ASP A O 1
ATOM 1943 N N . ILE A 1 253 ? 8.007 21.653 32.914 1.00 13.16 277 ILE A N 1
ATOM 1944 C CA . ILE A 1 253 ? 8.777 20.422 32.736 1.00 13.09 277 ILE A CA 1
ATOM 1945 C C . ILE A 1 253 ? 7.889 19.192 32.870 1.00 14.47 277 ILE A C 1
ATOM 1946 O O . ILE A 1 253 ? 8.184 18.141 32.290 1.00 14.30 277 ILE A O 1
ATOM 1951 N N . ARG A 1 254 ? 6.782 19.303 33.603 1.00 15.97 278 ARG A N 1
ATOM 1952 C CA . ARG A 1 254 ? 5.903 18.168 33.841 1.00 14.95 278 ARG A CA 1
ATOM 1953 C C . ARG A 1 254 ? 4.812 18.008 32.789 1.00 15.08 278 ARG A C 1
ATOM 1954 O O . ARG A 1 254 ? 4.119 16.983 32.802 1.00 16.48 278 ARG A O 1
ATOM 1962 N N . GLN A 1 255 ? 4.634 18.983 31.898 1.00 13.80 279 GLN A N 1
ATOM 1963 C CA . GLN A 1 255 ? 3.759 18.807 30.748 1.00 15.90 279 GLN A CA 1
ATOM 1964 C C . GLN A 1 255 ? 4.532 18.118 29.631 1.00 14.42 279 GLN A C 1
ATOM 1965 O O . GLN A 1 255 ? 5.762 18.120 29.617 1.00 18.31 279 GLN A O 1
ATOM 1971 N N . SER A 1 256 ? 3.799 17.542 28.677 1.00 14.42 280 SER A N 1
ATOM 1972 C CA . SER A 1 256 ? 4.401 16.779 27.596 1.00 14.53 280 SER A CA 1
ATOM 1973 C C . SER A 1 256 ? 3.951 17.319 26.249 1.00 12.28 280 SER A C 1
ATOM 1974 O O . SER A 1 256 ? 2.921 17.991 26.137 1.00 14.82 280 SER A O 1
ATOM 1977 N N . HIS A 1 257 ? 4.730 16.979 25.218 1.00 11.90 281 HIS A N 1
ATOM 1978 C CA . HIS A 1 257 ? 4.311 17.223 23.848 1.00 12.77 281 HIS A CA 1
ATOM 1979 C C . HIS A 1 257 ? 3.069 16.415 23.490 1.00 12.10 281 HIS A C 1
ATOM 1980 O O . HIS A 1 257 ? 2.825 15.330 24.028 1.00 12.43 281 HIS A O 1
ATOM 1987 N N . SER A 1 258 ? 2.312 16.953 22.530 1.00 11.14 282 SER A N 1
ATOM 1988 C CA . SER A 1 258 ? 1.169 16.262 21.941 1.00 10.75 282 SER A CA 1
ATOM 1989 C C . SER A 1 258 ? 1.456 14.800 21.630 1.00 13.49 282 SER A C 1
ATOM 1990 O O . SER A 1 258 ? 0.685 13.917 22.013 1.00 13.29 282 SER A O 1
ATOM 1993 N N . ILE A 1 259 ? 2.551 14.522 20.912 1.00 11.66 283 ILE A N 1
ATOM 1994 C CA . ILE A 1 259 ? 2.813 13.147 20.485 1.00 11.42 283 ILE A CA 1
ATOM 1995 C C . ILE A 1 259 ? 3.078 12.245 21.683 1.00 12.18 283 ILE A C 1
ATOM 1996 O O . ILE A 1 259 ? 2.765 11.050 21.648 1.00 11.65 283 ILE A O 1
ATOM 2001 N N . VAL A 1 260 ? 3.665 12.790 22.752 1.00 12.70 284 VAL A N 1
ATOM 2002 C CA . VAL A 1 260 ? 3.888 12.007 23.962 1.00 12.48 284 VAL A CA 1
ATOM 2003 C C . VAL A 1 260 ? 2.572 11.728 24.676 1.00 15.62 284 VAL A C 1
ATOM 2004 O O . VAL A 1 260 ? 2.331 10.605 25.138 1.00 13.79 284 VAL A O 1
ATOM 2008 N N . ASN A 1 261 ? 1.700 12.736 24.785 1.00 12.59 285 ASN A N 1
ATOM 2009 C CA . ASN A 1 261 ? 0.380 12.489 25.364 1.00 12.85 285 ASN A CA 1
ATOM 2010 C C . ASN A 1 261 ? -0.373 11.422 24.578 1.00 14.54 285 ASN A C 1
ATOM 2011 O O . ASN A 1 261 ? -1.008 10.533 25.170 1.00 13.77 285 ASN A O 1
ATOM 2016 N N . TRP A 1 262 ? -0.280 11.476 23.242 1.00 13.13 286 TRP A N 1
ATOM 2017 C CA . TRP A 1 262 ? -0.916 10.468 22.395 1.00 12.49 286 TRP A CA 1
ATOM 2018 C C . TRP A 1 262 ? -0.340 9.080 22.659 1.00 15.88 286 TRP A C 1
ATOM 2019 O O . TRP A 1 262 ? -1.086 8.105 22.805 1.00 14.10 286 TRP A O 1
ATOM 2030 N N . LEU A 1 263 ? 0.989 8.974 22.743 1.00 12.66 287 LEU A N 1
ATOM 2031 C CA . LEU A 1 263 ? 1.614 7.671 22.952 1.00 12.47 287 LEU A CA 1
ATOM 2032 C C . LEU A 1 263 ? 1.275 7.110 24.328 1.00 13.24 287 LEU A C 1
ATOM 2033 O O . LEU A 1 263 ? 1.010 5.909 24.467 1.00 12.36 287 LEU A O 1
ATOM 2038 N N . ARG A 1 264 ? 1.297 7.965 25.354 1.00 12.38 288 ARG A N 1
ATOM 2039 C CA . ARG A 1 264 ? 0.944 7.518 26.695 1.00 12.03 288 ARG A CA 1
ATOM 2040 C C . ARG A 1 264 ? -0.489 7.010 26.735 1.00 13.22 288 ARG A C 1
ATOM 2041 O O . ARG A 1 264 ? -0.761 5.964 27.331 1.00 13.32 288 ARG A O 1
ATOM 2049 N N . GLU A 1 265 ? -1.416 7.727 26.087 1.00 13.60 289 GLU A N 1
ATOM 2050 C CA . GLU A 1 265 ? -2.809 7.283 26.070 1.00 17.14 289 GLU A CA 1
ATOM 2051 C C . GLU A 1 265 ? -2.982 5.996 25.266 1.00 16.22 289 GLU A C 1
ATOM 2052 O O . GLU A 1 265 ? -3.738 5.106 25.679 1.00 17.44 289 GLU A O 1
ATOM 2058 N N . ARG A 1 266 ? -2.304 5.880 24.115 1.00 14.50 290 ARG A N 1
ATOM 2059 C CA . ARG A 1 266 ? -2.341 4.639 23.342 1.00 13.25 290 ARG A CA 1
ATOM 2060 C C . ARG A 1 266 ? -1.831 3.475 24.171 1.00 16.86 290 ARG A C 1
ATOM 2061 O O . ARG A 1 266 ? -2.438 2.400 24.186 1.00 15.11 290 ARG A O 1
ATOM 2069 N N . ALA A 1 267 ? -0.725 3.685 24.887 1.00 13.56 291 ALA A N 1
ATOM 2070 C CA . ALA A 1 267 ? -0.143 2.625 25.700 1.00 12.93 291 ALA A CA 1
ATOM 2071 C C . ALA A 1 267 ? -1.094 2.188 26.801 1.00 14.29 291 ALA A C 1
ATOM 2072 O O . ALA A 1 267 ? -1.290 0.988 27.018 1.00 15.77 291 ALA A O 1
ATOM 2074 N N . LYS A 1 268 ? -1.703 3.152 27.505 1.00 14.97 292 LYS A N 1
ATOM 2075 C CA . LYS A 1 268 ? -2.603 2.803 28.599 1.00 16.04 292 LYS A CA 1
ATOM 2076 C C . LYS A 1 268 ? -3.860 2.111 28.093 1.00 17.34 292 LYS A C 1
ATOM 2077 O O . LYS A 1 268 ? -4.379 1.209 28.763 1.00 18.88 292 LYS A O 1
ATOM 2083 N N . THR A 1 269 ? -4.349 2.502 26.914 1.00 15.62 293 THR A N 1
ATOM 2084 C CA . THR A 1 269 ? -5.466 1.792 26.293 1.00 16.79 293 THR A CA 1
ATOM 2085 C C . THR A 1 269 ? -5.089 0.355 25.959 1.00 19.94 293 THR A C 1
ATOM 2086 O O . THR A 1 269 ? -5.841 -0.580 26.262 1.00 19.54 293 THR A O 1
ATOM 2090 N N . ARG A 1 270 ? -3.926 0.156 25.332 1.00 16.88 294 ARG A N 1
ATOM 2091 C CA . ARG A 1 270 ? -3.472 -1.204 25.036 1.00 14.88 294 ARG A CA 1
ATOM 2092 C C . ARG A 1 270 ? -3.333 -2.042 26.303 1.00 19.88 294 ARG A C 1
ATOM 2093 O O . ARG A 1 270 ? -3.628 -3.245 26.291 1.00 19.08 294 ARG A O 1
ATOM 2101 N N . ALA A 1 271 ? -2.882 -1.438 27.407 1.00 16.15 295 ALA A N 1
ATOM 2102 C CA . ALA A 1 271 ? -2.486 -2.190 28.593 1.00 17.72 295 ALA A CA 1
ATOM 2103 C C . ALA A 1 271 ? -3.642 -2.507 29.531 1.00 18.13 295 ALA A C 1
ATOM 2104 O O . ALA A 1 271 ? -3.424 -3.188 30.541 1.00 18.31 295 ALA A O 1
ATOM 2106 N N . LYS A 1 272 ? -4.855 -2.041 29.212 1.00 18.43 296 LYS A N 1
ATOM 2107 C CA . LYS A 1 272 ? -5.991 -2.160 30.128 1.00 21.24 296 LYS A CA 1
ATOM 2108 C C . LYS A 1 272 ? -6.192 -3.589 30.622 1.00 19.34 296 LYS A C 1
ATOM 2109 O O . LYS A 1 272 ? -6.490 -3.815 31.803 1.00 21.37 296 LYS A O 1
ATOM 2115 N N . SER A 1 273 ? -6.037 -4.568 29.732 1.00 16.59 297 SER A N 1
ATOM 2116 C CA . SER A 1 273 ? -6.281 -5.967 30.058 1.00 16.75 297 SER A CA 1
ATOM 2117 C C . SER A 1 273 ? -5.003 -6.798 30.046 1.00 15.59 297 SER A C 1
ATOM 2118 O O . SER A 1 273 ? -5.067 -8.029 29.945 1.00 15.60 297 SER A O 1
ATOM 2121 N N . MET A 1 274 ? -3.849 -6.159 30.151 1.00 13.21 298 MET A N 1
ATOM 2122 C CA . MET A 1 274 ? -2.568 -6.847 30.154 1.00 11.54 298 MET A CA 1
ATOM 2123 C C . MET A 1 274 ? -2.036 -7.002 31.574 1.00 12.14 298 MET A C 1
ATOM 2124 O O . MET A 1 274 ? -2.513 -6.366 32.517 1.00 15.26 298 MET A O 1
ATOM 2129 N N . ASP A 1 275 ? -1.051 -7.885 31.722 1.00 12.44 299 ASP A N 1
ATOM 2130 C CA . ASP A 1 275 ? -0.356 -8.064 32.987 1.00 10.52 299 ASP A CA 1
ATOM 2131 C C . ASP A 1 275 ? 1.146 -7.855 32.833 1.00 11.37 299 ASP A C 1
ATOM 2132 O O . ASP A 1 275 ? 1.775 -8.367 31.891 1.00 11.45 299 ASP A O 1
ATOM 2137 N N . ALA A 1 276 ? 1.707 -7.104 33.790 1.00 11.50 300 ALA A N 1
ATOM 2138 C CA . ALA A 1 276 ? 3.118 -6.729 33.774 1.00 10.36 300 ALA A CA 1
ATOM 2139 C C . ALA A 1 276 ? 4.042 -7.939 33.898 1.00 10.98 300 ALA A C 1
ATOM 2140 O O . ALA A 1 276 ? 5.029 -8.055 33.156 1.00 10.99 300 ALA A O 1
ATOM 2142 N N . ASN A 1 277 ? 3.767 -8.833 34.858 1.00 11.06 301 ASN A N 1
ATOM 2143 C CA . ASN A 1 277 ? 4.596 -10.031 34.982 1.00 10.49 301 ASN A CA 1
ATOM 2144 C C . ASN A 1 277 ? 4.568 -10.853 33.703 1.00 10.56 301 ASN A C 1
ATOM 2145 O O . ASN A 1 277 ? 5.593 -11.407 33.293 1.00 11.16 301 ASN A O 1
ATOM 2150 N N . HIS A 1 278 ? 3.401 -10.959 33.059 1.00 10.34 302 HIS A N 1
ATOM 2151 C CA . HIS A 1 278 ? 3.355 -11.730 31.819 1.00 10.67 302 HIS A CA 1
ATOM 2152 C C . HIS A 1 278 ? 4.262 -11.109 30.770 1.00 9.75 302 HIS A C 1
ATOM 2153 O O . HIS A 1 278 ? 4.963 -11.822 30.052 1.00 11.18 302 HIS A O 1
ATOM 2160 N N . LEU A 1 279 ? 4.310 -9.774 30.713 1.00 9.54 303 LEU A N 1
ATOM 2161 C CA . LEU A 1 279 ? 5.223 -9.117 29.788 1.00 9.51 303 LEU A CA 1
ATOM 2162 C C . LEU A 1 279 ? 6.668 -9.519 30.078 1.00 8.63 303 LEU A C 1
ATOM 2163 O O . LEU A 1 279 ? 7.434 -9.813 29.150 1.00 10.23 303 LEU A O 1
ATOM 2168 N N . LEU A 1 280 ? 7.051 -9.549 31.362 1.00 9.73 304 LEU A N 1
ATOM 2169 C CA . LEU A 1 280 ? 8.410 -9.946 31.732 1.00 9.28 304 LEU A CA 1
ATOM 2170 C C . LEU A 1 280 ? 8.712 -11.357 31.258 1.00 10.68 304 LEU A C 1
ATOM 2171 O O . LEU A 1 280 ? 9.812 -11.637 30.764 1.00 11.00 304 LEU A O 1
ATOM 2176 N N . TYR A 1 281 ? 7.749 -12.263 31.417 1.00 9.88 305 TYR A N 1
ATOM 2177 C CA . TYR A 1 281 ? 7.988 -13.643 31.011 1.00 10.84 305 TYR A CA 1
ATOM 2178 C C . TYR A 1 281 ? 8.058 -13.789 29.498 1.00 10.62 305 TYR A C 1
ATOM 2179 O O . TYR A 1 281 ? 8.834 -14.614 28.994 1.00 10.38 305 TYR A O 1
ATOM 2188 N N . LEU A 1 282 ? 7.287 -12.988 28.752 1.00 10.10 306 LEU A N 1
ATOM 2189 C CA . LEU A 1 282 ? 7.369 -13.077 27.300 1.00 9.92 306 LEU A CA 1
ATOM 2190 C C . LEU A 1 282 ? 8.681 -12.486 26.793 1.00 9.64 306 LEU A C 1
ATOM 2191 O O . LEU A 1 282 ? 9.281 -13.025 25.854 1.00 9.03 306 LEU A O 1
ATOM 2196 N N . VAL A 1 283 ? 9.153 -11.395 27.412 1.00 9.06 307 VAL A N 1
ATOM 2197 C CA . VAL A 1 283 ? 10.483 -10.877 27.085 1.00 7.92 3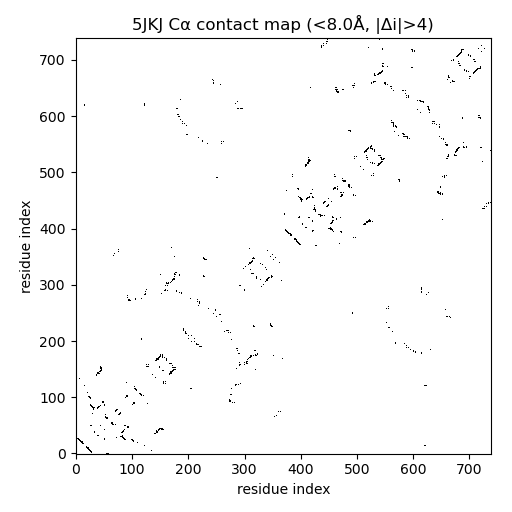07 VAL A CA 1
ATOM 2198 C C . VAL A 1 283 ? 11.526 -11.973 27.268 1.00 11.10 307 VAL A C 1
ATOM 2199 O O . VAL A 1 283 ? 12.363 -12.212 26.389 1.00 10.79 307 VAL A O 1
ATOM 2203 N N . ARG A 1 284 ? 11.463 -12.686 28.396 1.00 10.28 308 ARG A N 1
ATOM 2204 C CA . ARG A 1 284 ? 12.469 -13.711 28.666 1.00 10.12 308 ARG A CA 1
ATOM 2205 C C . ARG A 1 284 ? 12.373 -14.871 27.674 1.00 9.75 308 ARG A C 1
ATOM 2206 O O . ARG A 1 284 ? 13.402 -15.368 27.199 1.00 10.60 308 ARG A O 1
ATOM 2214 N N . ALA A 1 285 ? 11.152 -15.301 27.332 1.00 9.25 309 ALA A N 1
ATOM 2215 C CA . ALA A 1 285 ? 11.005 -16.340 26.313 1.00 9.49 309 ALA A CA 1
ATOM 2216 C C . ALA A 1 285 ? 11.649 -15.912 25.002 1.00 9.88 309 ALA A C 1
ATOM 2217 O O . ALA A 1 285 ? 12.363 -16.691 24.363 1.00 11.12 309 ALA A O 1
ATOM 2219 N N . CYS A 1 286 ? 11.423 -14.665 24.591 1.00 9.82 310 CYS A N 1
ATOM 2220 C CA . CYS A 1 286 ? 12.014 -14.205 23.345 1.00 8.57 310 CYS A CA 1
ATOM 2221 C C . CYS A 1 286 ? 13.534 -14.139 23.440 1.00 9.25 310 CYS A C 1
ATOM 2222 O O . CYS A 1 286 ? 14.233 -14.477 22.474 1.00 11.43 310 CYS A O 1
ATOM 2225 N N . GLN A 1 287 ? 14.061 -13.726 24.598 1.00 10.24 311 GLN A N 1
ATOM 2226 C CA . GLN A 1 287 ? 15.512 -13.618 24.752 1.00 10.15 311 GLN A CA 1
ATOM 2227 C C . GLN A 1 287 ? 16.193 -14.977 24.707 1.00 9.98 311 GLN A C 1
ATOM 2228 O O . GLN A 1 287 ? 17.344 -15.076 24.259 1.00 11.44 311 GLN A O 1
ATOM 2234 N N . LEU A 1 288 ? 15.522 -16.017 25.201 1.00 10.75 312 LEU A N 1
ATOM 2235 C CA . LEU A 1 288 ? 16.040 -17.384 25.181 1.00 11.96 312 LEU A CA 1
ATOM 2236 C C . LEU A 1 288 ? 15.913 -18.061 23.819 1.00 12.83 312 LEU A C 1
ATOM 2237 O O . LEU A 1 288 ? 16.382 -19.200 23.673 1.00 10.98 312 LEU A O 1
ATOM 2242 N N . PHE A 1 289 ? 15.317 -17.395 22.824 1.00 10.94 313 PHE A N 1
ATOM 2243 C CA . PHE A 1 289 ? 14.936 -18.066 21.587 1.00 9.29 313 PHE A CA 1
ATOM 2244 C C . PHE A 1 289 ? 16.079 -18.194 20.584 1.00 10.65 313 PHE A C 1
ATOM 2245 O O . PHE A 1 289 ? 16.684 -17.199 20.166 1.00 10.20 313 PHE A O 1
ATOM 2253 N N . VAL A 1 290 ? 16.321 -19.432 20.154 1.00 10.01 314 VAL A N 1
ATOM 2254 C CA . VAL A 1 290 ? 16.991 -19.739 18.895 1.00 10.53 314 VAL A CA 1
ATOM 2255 C C . VAL A 1 290 ? 16.252 -20.931 18.311 1.00 10.13 314 VAL A C 1
ATOM 2256 O O . VAL A 1 290 ? 15.794 -21.801 19.056 1.00 10.56 314 VAL A O 1
ATOM 2260 N N . ALA A 1 291 ? 16.088 -20.954 16.988 1.00 11.44 315 ALA A N 1
ATOM 2261 C CA . ALA A 1 291 ? 15.380 -22.073 16.367 1.00 9.90 315 ALA A CA 1
ATOM 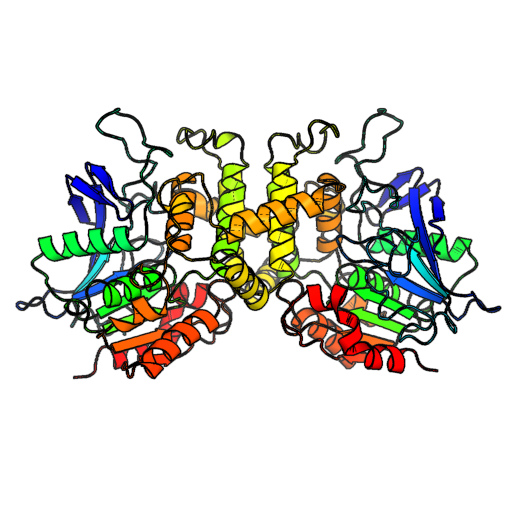2262 C C . ALA A 1 291 ? 16.026 -23.389 16.769 1.00 11.39 315 ALA A C 1
ATOM 2263 O O . ALA A 1 291 ? 17.238 -23.561 16.608 1.00 11.70 315 ALA A O 1
ATOM 2265 N N . GLY A 1 292 ? 15.221 -24.297 17.333 1.00 10.13 316 GLY A N 1
ATOM 2266 C CA . GLY A 1 292 ? 15.715 -25.576 17.794 1.00 12.22 316 GLY A CA 1
ATOM 2267 C C . GLY A 1 292 ? 16.294 -25.588 19.190 1.00 11.81 316 GLY A C 1
ATOM 2268 O O . GLY A 1 292 ? 16.500 -26.676 19.745 1.00 12.81 316 GLY A O 1
ATOM 2269 N N . HIS A 1 293 ? 16.563 -24.415 19.773 1.00 12.37 317 HIS A N 1
ATOM 2270 C CA . HIS A 1 293 ? 17.044 -24.276 21.155 1.00 11.40 317 HIS A CA 1
ATOM 2271 C C . HIS A 1 293 ? 18.256 -25.161 21.432 1.00 13.45 317 HIS A C 1
ATOM 2272 O O . HIS A 1 293 ? 18.390 -25.770 22.499 1.00 17.55 317 HIS A O 1
ATOM 2279 N N . GLN A 1 294 ? 19.147 -25.205 20.450 1.00 14.86 318 GLN A N 1
ATOM 2280 C CA . GLN A 1 294 ? 20.488 -25.760 20.564 1.00 17.22 318 GLN A CA 1
ATOM 2281 C C .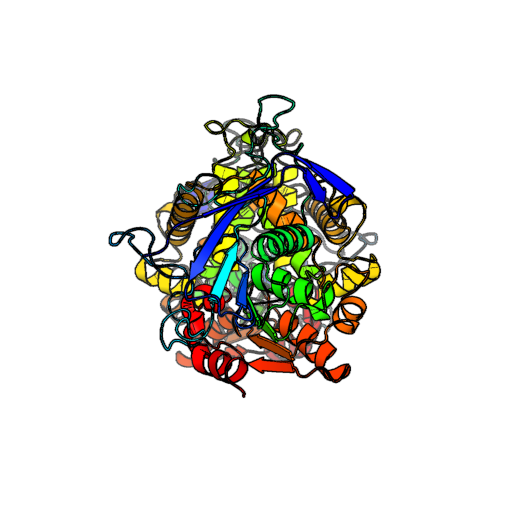 GLN A 1 294 ? 21.448 -24.620 20.911 1.00 16.23 318 GLN A C 1
ATOM 2282 O O . GLN A 1 294 ? 21.033 -23.556 21.378 1.00 16.28 318 GLN A O 1
ATOM 2288 N N . GLY A 1 295 ? 22.739 -24.815 20.661 1.00 16.84 319 GLY A N 1
ATOM 2289 C CA . GLY A 1 295 ? 23.748 -23.852 21.055 1.00 19.33 319 GLY A CA 1
ATOM 2290 C C . GLY A 1 295 ? 23.964 -22.698 20.103 1.00 19.85 319 GLY A C 1
ATOM 2291 O O . GLY A 1 295 ? 24.629 -21.723 20.479 1.00 21.15 319 GLY A O 1
ATOM 2292 N N . ASN A 1 296 ? 23.444 -22.782 18.876 1.00 17.35 320 ASN A N 1
ATOM 2293 C CA . ASN A 1 296 ? 23.517 -21.671 17.935 1.00 16.36 320 ASN A CA 1
ATOM 2294 C C . ASN A 1 296 ? 22.490 -21.879 16.828 1.00 18.00 320 ASN A C 1
ATOM 2295 O O . ASN A 1 296 ? 21.832 -22.919 16.750 1.00 17.64 320 ASN A O 1
ATOM 2300 N N . LEU A 1 297 ? 22.375 -20.871 15.960 1.00 15.13 321 LEU A N 1
ATOM 2301 C CA . LEU A 1 297 ? 21.375 -20.905 14.898 1.00 14.33 321 LEU A CA 1
ATOM 2302 C C . LEU A 1 297 ? 21.660 -22.011 13.887 1.00 14.38 321 LEU A C 1
ATOM 2303 O O . LEU A 1 297 ? 20.737 -22.702 13.446 1.00 14.82 321 LEU A O 1
ATOM 2308 N N . GLU A 1 298 ? 22.927 -22.179 13.496 1.00 16.62 322 GLU A N 1
ATOM 2309 C CA . GLU A 1 298 ? 23.258 -23.160 12.464 1.00 15.23 322 GLU A CA 1
ATOM 2310 C C . GLU A 1 298 ? 22.800 -24.560 12.860 1.00 14.97 322 GLU A C 1
ATOM 2311 O O . GLU A 1 298 ? 22.268 -25.307 12.030 1.00 14.58 322 GLU A O 1
ATOM 2317 N N . GLN A 1 299 ? 22.999 -24.930 14.127 1.00 14.73 323 GLN A N 1
ATOM 2318 C CA . GLN A 1 299 ? 22.567 -26.243 14.599 1.00 13.46 323 GLN A CA 1
ATOM 2319 C C . GLN A 1 299 ? 21.057 -26.407 14.506 1.00 13.72 323 GLN A C 1
ATOM 2320 O O . GLN A 1 299 ? 20.559 -27.493 14.176 1.00 16.17 323 GLN A O 1
ATOM 2326 N N . GLY A 1 300 ? 20.307 -25.345 14.792 1.00 13.10 324 GLY A N 1
ATOM 2327 C CA . GLY A 1 300 ? 18.861 -25.425 14.657 1.00 13.10 324 GLY A CA 1
ATOM 2328 C C . GLY A 1 300 ? 18.397 -25.511 13.213 1.00 11.95 324 GLY A C 1
ATOM 2329 O O . GLY A 1 300 ? 17.475 -26.268 12.893 1.00 12.73 324 GLY A O 1
ATOM 2330 N N . LEU A 1 301 ? 19.024 -24.742 12.315 1.00 12.70 325 LEU A N 1
ATOM 2331 C CA . LEU A 1 301 ? 18.617 -24.796 10.910 1.00 9.84 325 LEU A CA 1
ATOM 2332 C C . LEU A 1 301 ? 18.921 -26.152 10.289 1.00 10.54 325 LEU A C 1
ATOM 2333 O O . LEU A 1 301 ? 18.214 -26.580 9.367 1.00 11.53 325 LEU A O 1
ATOM 2338 N N . ALA A 1 302 ? 19.938 -26.845 10.801 1.00 11.41 326 ALA A N 1
ATOM 2339 C CA . ALA A 1 302 ? 20.393 -28.088 10.178 1.00 11.66 326 ALA A CA 1
ATOM 2340 C C . ALA A 1 302 ? 19.335 -29.184 10.203 1.00 13.80 326 ALA A C 1
ATOM 2341 O O . ALA A 1 302 ? 19.365 -30.085 9.357 1.00 13.72 326 ALA A O 1
ATOM 2343 N N . SER A 1 303 ? 18.410 -29.150 11.158 1.00 12.70 327 SER A N 1
ATOM 2344 C CA . SER A 1 303 ? 17.390 -30.188 11.232 1.00 12.60 327 SER A CA 1
ATOM 2345 C C . SER A 1 303 ? 16.110 -29.828 10.482 1.00 13.84 327 SER A C 1
ATOM 2346 O O . SER A 1 303 ? 15.197 -30.653 10.416 1.00 13.74 327 SER A O 1
ATOM 2349 N N . ILE A 1 304 ? 16.009 -28.626 9.919 1.00 12.04 328 ILE A N 1
ATOM 2350 C CA . ILE A 1 304 ? 14.768 -28.243 9.250 1.00 11.36 328 ILE A CA 1
ATOM 2351 C C . ILE A 1 304 ? 14.644 -28.971 7.916 1.00 13.68 328 ILE A C 1
ATOM 2352 O O . ILE A 1 304 ? 15.524 -28.875 7.052 1.00 14.53 328 ILE A O 1
ATOM 2357 N N . LYS A 1 305 ? 13.537 -29.701 7.745 1.00 12.20 329 LYS A N 1
ATOM 2358 C CA . LYS A 1 305 ? 13.196 -30.363 6.490 1.00 12.38 329 LYS A CA 1
ATOM 2359 C C . LYS A 1 305 ? 12.097 -29.643 5.715 1.00 11.79 329 LYS A C 1
ATOM 2360 O O . LYS A 1 305 ? 12.027 -29.773 4.490 1.00 15.31 329 LYS A O 1
ATOM 2366 N N . ALA A 1 306 ? 11.254 -28.878 6.406 1.00 12.90 330 ALA A N 1
ATOM 2367 C CA . ALA A 1 306 ? 10.142 -28.189 5.768 1.00 11.23 330 ALA A CA 1
ATOM 2368 C C . ALA A 1 306 ? 10.644 -27.180 4.746 1.00 10.79 330 ALA A C 1
ATOM 2369 O O . ALA A 1 306 ? 11.707 -26.580 4.907 1.00 13.85 330 ALA A O 1
ATOM 2371 N N . LYS A 1 307 ? 9.868 -26.984 3.688 1.00 11.30 331 LYS A N 1
ATOM 2372 C CA . LYS A 1 307 ? 10.153 -25.826 2.859 1.00 10.46 331 LYS A CA 1
ATOM 2373 C C . LYS A 1 307 ? 9.759 -24.568 3.619 1.00 10.15 331 LYS A C 1
ATOM 2374 O O . LYS A 1 307 ? 8.849 -24.583 4.460 1.00 11.52 331 LYS A O 1
ATOM 2380 N N . THR A 1 308 ? 10.484 -23.478 3.355 1.00 10.80 332 THR A N 1
ATOM 2381 C CA . THR A 1 308 ? 10.365 -22.281 4.184 1.00 9.17 332 THR A CA 1
ATOM 2382 C C . THR A 1 308 ? 10.123 -21.032 3.344 1.00 10.86 332 THR A C 1
ATOM 2383 O O . THR A 1 308 ? 10.601 -20.907 2.212 1.00 11.80 332 THR A O 1
ATOM 2387 N N . LEU A 1 309 ? 9.379 -20.097 3.929 1.00 10.26 333 LEU A N 1
ATOM 2388 C CA . LEU A 1 309 ? 9.106 -18.789 3.340 1.00 10.43 333 LEU A CA 1
ATOM 2389 C C . LEU A 1 309 ? 9.314 -17.741 4.421 1.00 10.34 333 LEU A C 1
ATOM 2390 O O . LEU A 1 309 ? 8.782 -17.875 5.524 1.00 12.46 333 LEU A O 1
ATOM 2395 N N . PHE A 1 310 ? 10.105 -16.713 4.113 1.00 11.19 334 PHE A N 1
ATOM 2396 C CA . PHE A 1 310 ? 10.380 -15.616 5.031 1.00 11.04 334 PHE A CA 1
ATOM 2397 C C . PHE A 1 310 ? 9.811 -14.340 4.443 1.00 10.27 334 PHE A C 1
ATOM 2398 O O . PHE A 1 310 ? 9.987 -14.075 3.247 1.00 11.85 334 PHE A O 1
ATOM 2406 N N . ILE A 1 311 ? 9.119 -13.567 5.276 1.00 10.21 335 ILE A N 1
ATOM 2407 C CA . ILE A 1 311 ? 8.494 -12.312 4.855 1.00 10.57 335 ILE A CA 1
ATOM 2408 C C . ILE A 1 311 ? 8.860 -11.197 5.836 1.00 10.42 335 ILE A C 1
ATOM 2409 O O . ILE A 1 311 ? 8.020 -10.768 6.640 1.00 10.29 335 ILE A O 1
ATOM 2414 N N . PRO A 1 312 ? 10.096 -10.705 5.808 1.00 9.66 336 PRO A N 1
ATOM 2415 C CA . PRO A 1 312 ? 10.445 -9.513 6.590 1.00 10.58 336 PRO A CA 1
ATOM 2416 C C . PRO A 1 312 ? 9.751 -8.274 6.050 1.00 10.74 336 PRO A C 1
ATOM 2417 O O . PRO A 1 312 ? 9.242 -8.253 4.929 1.00 11.21 336 PRO A O 1
ATOM 2421 N N . ALA A 1 313 ? 9.750 -7.224 6.871 1.00 9.94 337 ALA A N 1
ATOM 2422 C CA . ALA A 1 313 ? 9.285 -5.902 6.467 1.00 10.69 337 ALA A CA 1
ATOM 2423 C C . ALA A 1 313 ? 10.489 -4.991 6.290 1.00 11.22 337 ALA A C 1
ATOM 2424 O O . ALA A 1 313 ? 11.295 -4.846 7.217 1.00 11.71 337 ALA A O 1
ATOM 2426 N N . GLN A 1 314 ? 10.594 -4.365 5.110 1.00 11.66 338 GLN A N 1
ATOM 2427 C CA . GLN A 1 314 ? 11.758 -3.535 4.798 1.00 13.65 338 GLN A CA 1
ATOM 2428 C C . GLN A 1 314 ? 11.995 -2.451 5.847 1.00 12.67 338 GLN A C 1
ATOM 2429 O O . GLN A 1 314 ? 13.146 -2.155 6.195 1.00 14.27 338 GLN A O 1
ATOM 2435 N N . THR A 1 315 ? 10.929 -1.846 6.359 1.00 12.70 339 THR A N 1
ATOM 2436 C CA . THR A 1 315 ? 11.065 -0.734 7.290 1.00 12.05 339 THR A CA 1
ATOM 2437 C C . THR A 1 315 ? 11.025 -1.162 8.758 1.00 13.55 339 THR A C 1
ATOM 2438 O O . THR A 1 315 ? 10.934 -0.300 9.631 1.00 12.18 339 THR A O 1
ATOM 2442 N N . ASP A 1 316 ? 11.106 -2.463 9.044 1.00 11.45 340 ASP A N 1
ATOM 2443 C CA . ASP A 1 316 ? 11.045 -2.965 10.417 1.00 11.45 340 ASP A CA 1
ATOM 2444 C C . ASP A 1 316 ? 12.261 -2.491 11.202 1.00 11.95 340 ASP A C 1
ATOM 2445 O O . ASP A 1 316 ? 13.398 -2.735 10.792 1.00 14.04 340 ASP A O 1
ATOM 2450 N N . LEU A 1 317 ? 12.023 -1.812 12.329 1.00 11.08 341 LEU A N 1
ATOM 2451 C CA . LEU A 1 317 ? 13.090 -1.358 13.212 1.00 13.18 341 LEU A CA 1
ATOM 2452 C C . LEU A 1 317 ? 13.258 -2.245 14.430 1.00 13.52 341 LEU A C 1
ATOM 2453 O O . LEU A 1 317 ? 14.179 -2.016 15.231 1.00 14.35 341 LEU A O 1
ATOM 2458 N N . LEU A 1 318 ? 12.403 -3.258 14.577 1.00 12.48 342 LEU A N 1
ATOM 2459 C CA . LEU A 1 318 ? 12.361 -4.087 15.772 1.00 12.06 342 LEU A CA 1
ATOM 2460 C C . LEU A 1 318 ? 13.006 -5.446 15.526 1.00 12.74 342 LEU A C 1
ATOM 2461 O O . LEU A 1 318 ? 14.017 -5.774 16.153 1.00 14.54 342 LEU A O 1
ATOM 2466 N N . LEU A 1 319 ? 12.453 -6.231 14.609 1.00 11.75 343 LEU A N 1
ATOM 2467 C CA . LEU A 1 319 ? 13.116 -7.420 14.081 1.00 10.82 343 LEU A CA 1
ATOM 2468 C C . LEU A 1 319 ? 13.527 -7.025 12.664 1.00 11.12 343 LEU A C 1
ATOM 2469 O O . LEU A 1 319 ? 12.750 -7.127 11.715 1.00 11.59 343 LEU A O 1
ATOM 2474 N N . MET A 1 320 ? 14.746 -6.520 12.532 1.00 13.01 344 MET A N 1
ATOM 2475 C CA . MET A 1 320 ? 15.124 -5.912 11.274 1.00 11.28 344 MET A CA 1
ATOM 2476 C C . MET A 1 320 ? 15.255 -6.983 10.190 1.00 10.59 344 MET A C 1
ATOM 2477 O O . MET A 1 320 ? 15.402 -8.167 10.493 1.00 13.78 344 MET A O 1
ATOM 2482 N N . PRO A 1 321 ? 15.166 -6.594 8.915 1.00 11.42 345 PRO A N 1
ATOM 2483 C CA . PRO A 1 321 ? 15.231 -7.602 7.841 1.00 12.24 345 PRO A CA 1
ATOM 2484 C C . PRO A 1 321 ? 16.455 -8.497 7.878 1.00 12.01 345 PRO A C 1
ATOM 2485 O O . PRO A 1 321 ? 16.362 -9.647 7.425 1.00 11.97 345 PRO A O 1
ATOM 2489 N N . TYR A 1 322 ? 17.598 -8.027 8.394 1.00 11.56 346 TYR A N 1
ATOM 2490 C CA . TYR A 1 322 ? 18.787 -8.878 8.390 1.00 14.17 346 TYR A CA 1
ATOM 2491 C C . TYR A 1 322 ? 18.560 -10.159 9.185 1.00 12.43 346 TYR A C 1
ATOM 2492 O O . TYR A 1 322 ? 19.216 -11.170 8.915 1.00 13.19 346 TYR A O 1
ATOM 2501 N N . LEU A 1 323 ? 17.636 -10.149 10.155 1.00 11.13 347 LEU A N 1
ATOM 2502 C CA . LEU A 1 323 ? 17.350 -11.389 10.877 1.00 10.05 347 LEU A CA 1
ATOM 2503 C C . LEU A 1 323 ? 16.715 -12.423 9.960 1.00 13.36 347 LEU A C 1
ATOM 2504 O O . LEU A 1 323 ? 17.033 -13.617 10.044 1.00 13.91 347 LEU A O 1
ATOM 2509 N N . SER A 1 324 ? 15.806 -11.989 9.084 1.00 11.03 348 SER A N 1
ATOM 2510 C CA . SER A 1 324 ? 15.210 -12.918 8.126 1.00 12.11 348 SER A CA 1
ATOM 2511 C C . SER A 1 324 ? 16.214 -13.332 7.067 1.00 13.77 348 SER A C 1
ATOM 2512 O O . SER A 1 324 ? 16.256 -14.498 6.663 1.00 13.24 348 SER A O 1
ATOM 2515 N N . GLN A 1 325 ? 17.024 -12.388 6.600 1.00 13.35 349 GLN A N 1
ATOM 2516 C CA . GLN A 1 325 ? 18.043 -12.729 5.615 1.00 13.27 349 GLN A CA 1
ATOM 2517 C C . GLN A 1 325 ? 19.027 -13.752 6.175 1.00 13.95 349 GLN A C 1
ATOM 2518 O O . GLN A 1 325 ? 19.398 -14.703 5.479 1.00 15.82 349 GLN A O 1
ATOM 2524 N N . SER A 1 326 ? 19.411 -13.604 7.449 1.00 14.94 350 SER A N 1
ATOM 2525 C CA . SER A 1 326 ? 20.355 -14.526 8.087 1.00 14.66 350 SER A CA 1
ATOM 2526 C C . SER A 1 326 ? 19.806 -15.951 8.115 1.00 14.85 350 SER A C 1
ATOM 2527 O O . SER A 1 326 ? 20.495 -16.909 7.733 1.00 15.94 350 SER A O 1
ATOM 2530 N N . ALA A 1 327 ? 18.552 -16.109 8.536 1.00 14.44 351 ALA A N 1
ATOM 2531 C CA . ALA A 1 327 ? 17.955 -17.440 8.615 1.00 12.13 351 ALA A CA 1
ATOM 2532 C C . ALA A 1 327 ? 17.746 -18.034 7.229 1.00 11.97 351 ALA A C 1
ATOM 2533 O O . ALA A 1 327 ? 18.028 -19.215 6.999 1.00 12.21 351 ALA A O 1
ATOM 2535 N N . HIS A 1 328 ? 17.248 -17.222 6.298 1.00 12.68 352 HIS A N 1
ATOM 2536 C CA . HIS A 1 328 ? 17.026 -17.675 4.931 1.00 11.93 352 HIS A CA 1
ATOM 2537 C C . HIS A 1 328 ? 18.331 -18.108 4.260 1.00 12.95 352 HIS A C 1
ATOM 2538 O O . HIS A 1 328 ? 18.392 -19.177 3.637 1.00 12.25 352 HIS A O 1
ATOM 2545 N N . GLN A 1 329 ? 19.391 -17.302 4.393 1.00 12.49 353 GLN A N 1
ATOM 2546 C CA . GLN A 1 329 ? 20.668 -17.654 3.769 1.00 13.16 353 GLN A CA 1
ATOM 2547 C C . GLN A 1 329 ? 21.270 -18.897 4.419 1.00 15.35 353 GLN A C 1
ATOM 2548 O O . GLN A 1 329 ? 21.865 -19.737 3.733 1.00 15.19 353 GLN A O 1
ATOM 2554 N N . GLY A 1 330 ? 21.125 -19.032 5.737 1.00 13.09 354 GLY A N 1
ATOM 2555 C CA . GLY A 1 330 ? 21.565 -20.254 6.390 1.00 13.62 354 GLY A CA 1
ATOM 2556 C C . GLY A 1 330 ? 20.862 -21.474 5.833 1.00 15.66 354 GLY A C 1
ATOM 2557 O O . GLY A 1 330 ? 21.482 -22.518 5.618 1.00 15.39 354 GLY A O 1
ATOM 2558 N N . LEU A 1 331 ? 19.568 -21.343 5.544 1.00 13.31 355 LEU A N 1
ATOM 2559 C CA . LEU A 1 331 ? 18.831 -22.477 4.997 1.00 13.91 355 LEU A CA 1
ATOM 2560 C C . LEU A 1 331 ? 19.207 -22.748 3.542 1.00 15.14 355 LEU A C 1
ATOM 2561 O O . LEU A 1 331 ? 19.363 -23.910 3.156 1.00 14.76 355 LEU A O 1
ATOM 2566 N N . THR A 1 332 ? 19.369 -21.706 2.713 1.00 13.79 356 THR A N 1
ATOM 2567 C CA . THR A 1 332 ? 19.713 -21.988 1.322 1.00 15.80 356 THR A CA 1
ATOM 2568 C C . THR A 1 332 ? 21.111 -22.570 1.210 1.00 15.76 356 THR A C 1
ATOM 2569 O O . THR A 1 332 ? 21.361 -23.384 0.316 1.00 19.37 356 THR A O 1
ATOM 2573 N N . SER A 1 333 ? 22.019 -22.188 2.114 1.00 14.84 357 SER A N 1
ATOM 2574 C CA . SER A 1 333 ? 23.367 -22.751 2.106 1.00 17.51 357 SER A CA 1
ATOM 2575 C C . SER A 1 333 ? 23.368 -24.227 2.473 1.00 19.75 357 SER A C 1
ATOM 2576 O O . SER A 1 333 ? 24.341 -24.925 2.165 1.00 21.63 357 SER A O 1
ATOM 2579 N N . MET A 1 334 ? 22.308 -24.703 3.129 1.00 19.72 358 MET A N 1
ATOM 2580 C CA . MET A 1 334 ? 22.102 -26.109 3.459 1.00 17.39 358 MET A CA 1
ATOM 2581 C C . MET A 1 334 ? 21.227 -26.819 2.436 1.00 18.54 358 MET A C 1
ATOM 2582 O O . MET A 1 334 ? 20.775 -27.938 2.696 1.00 24.60 358 MET A O 1
ATOM 2587 N N . ASN A 1 335 ? 20.949 -26.173 1.305 1.00 18.81 359 ASN A N 1
ATOM 2588 C CA . ASN A 1 335 ? 20.080 -26.688 0.244 1.00 19.76 359 ASN A CA 1
ATOM 2589 C C . ASN A 1 335 ? 18.639 -26.911 0.709 1.00 20.57 359 ASN A C 1
ATOM 2590 O O . ASN A 1 335 ? 17.920 -27.737 0.145 1.00 21.18 359 ASN A O 1
ATOM 2595 N N . ASN A 1 336 ? 18.193 -26.167 1.720 1.00 18.49 360 ASN A N 1
ATOM 2596 C CA . ASN A 1 336 ? 16.770 -26.102 2.037 1.00 17.36 360 ASN A CA 1
ATOM 2597 C C . ASN A 1 336 ? 16.025 -25.329 0.951 1.00 15.15 360 ASN A C 1
ATOM 2598 O O . ASN A 1 336 ? 16.554 -24.377 0.364 1.00 19.25 360 ASN A O 1
ATOM 2603 N N . ASP A 1 337 ? 14.796 -25.749 0.666 1.00 14.72 361 ASP A N 1
ATOM 2604 C CA . ASP A 1 337 ? 13.915 -25.026 -0.249 1.00 13.88 361 ASP A CA 1
ATOM 2605 C C . ASP A 1 337 ? 13.369 -23.811 0.494 1.00 13.25 361 ASP A C 1
ATOM 2606 O O . ASP A 1 337 ? 12.367 -23.908 1.208 1.00 13.92 361 ASP A O 1
ATOM 2611 N N . SER A 1 338 ? 14.015 -22.661 0.318 1.00 13.21 362 SER A N 1
ATOM 2612 C CA . SER A 1 338 ? 13.697 -21.454 1.071 1.00 12.59 362 SER A CA 1
ATOM 2613 C C . SER A 1 338 ? 13.483 -20.280 0.124 1.00 13.83 362 SER A C 1
ATOM 2614 O O . SER A 1 338 ? 14.200 -20.125 -0.873 1.00 15.29 362 SER A O 1
ATOM 2617 N N . THR A 1 339 ? 12.493 -19.456 0.446 1.00 12.57 363 THR A N 1
ATOM 2618 C CA . THR A 1 339 ? 12.109 -18.295 -0.350 1.00 11.83 363 THR A CA 1
ATOM 2619 C C . THR A 1 339 ? 12.006 -17.104 0.587 1.00 12.36 363 THR A C 1
ATOM 2620 O O . THR A 1 339 ? 11.556 -17.259 1.726 1.00 13.01 363 THR A O 1
ATOM 2624 N N . LEU A 1 340 ? 12.414 -15.923 0.117 1.00 11.30 364 LEU A N 1
ATOM 2625 C CA . LEU A 1 340 ? 12.248 -14.689 0.879 1.00 11.22 364 LEU A CA 1
ATOM 2626 C C . LEU A 1 340 ? 11.608 -13.624 -0.004 1.00 12.87 364 LEU A C 1
ATOM 2627 O O . LEU A 1 340 ? 12.079 -13.366 -1.120 1.00 14.88 364 LEU A O 1
ATOM 2632 N N . VAL A 1 341 ? 10.544 -12.996 0.507 1.00 11.59 365 VAL A N 1
ATOM 2633 C CA . VAL A 1 341 ? 9.918 -11.828 -0.104 1.00 12.34 365 VAL A CA 1
ATOM 2634 C C . VAL A 1 341 ? 9.745 -10.789 0.997 1.00 11.98 365 VAL A C 1
ATOM 2635 O O . VAL A 1 341 ? 9.815 -11.099 2.187 1.00 12.55 365 VAL A O 1
ATOM 2639 N N . THR A 1 342 ? 9.515 -9.541 0.598 1.00 13.62 366 THR A N 1
ATOM 2640 C CA . THR A 1 342 ? 9.583 -8.437 1.545 1.00 13.30 366 THR A CA 1
ATOM 2641 C C . THR A 1 342 ? 8.325 -7.585 1.487 1.00 16.13 366 THR A C 1
ATOM 2642 O O . THR A 1 342 ? 7.852 -7.237 0.400 1.00 17.63 366 THR A O 1
ATOM 2646 N N . LEU A 1 343 ? 7.788 -7.248 2.661 1.00 12.12 367 LEU A N 1
ATOM 2647 C CA . LEU A 1 343 ? 6.751 -6.232 2.771 1.00 11.78 367 LEU A CA 1
ATOM 2648 C C . LEU A 1 343 ? 7.394 -4.854 2.662 1.00 13.06 367 LEU A C 1
ATOM 2649 O O . LEU A 1 343 ? 8.373 -4.576 3.355 1.00 13.98 367 LEU A O 1
ATOM 2654 N N . ASN A 1 344 ? 6.867 -4.001 1.779 1.00 14.86 368 ASN A N 1
ATOM 2655 C CA . ASN A 1 344 ? 7.512 -2.721 1.479 1.00 14.51 368 ASN A CA 1
ATOM 2656 C C . ASN A 1 344 ? 6.806 -1.520 2.105 1.00 16.42 368 ASN A C 1
ATOM 2657 O O . ASN A 1 344 ? 7.191 -0.378 1.824 1.00 17.36 368 ASN A O 1
ATOM 2662 N N . GLY A 1 345 ? 5.800 -1.741 2.951 1.00 13.74 369 GLY A N 1
ATOM 2663 C CA . GLY A 1 345 ? 5.029 -0.642 3.503 1.00 14.30 369 GLY A CA 1
ATOM 2664 C C . GLY A 1 345 ? 5.774 0.118 4.584 1.00 14.14 369 GLY A C 1
ATOM 2665 O O . GLY A 1 345 ? 6.814 -0.297 5.095 1.00 15.32 369 GLY A O 1
ATOM 2666 N N . LYS A 1 346 ? 5.212 1.270 4.939 1.00 16.16 370 LYS A N 1
ATOM 2667 C CA . LYS A 1 346 ? 5.891 2.232 5.791 1.00 16.49 370 LYS A CA 1
ATOM 2668 C C . LYS A 1 346 ? 5.548 2.081 7.273 1.00 18.36 370 LYS A C 1
ATOM 2669 O O . LYS A 1 346 ? 5.898 2.966 8.063 1.00 19.09 370 LYS A O 1
ATOM 2675 N N . LEU A 1 347 ? 4.890 0.992 7.676 1.00 15.59 371 LEU A N 1
ATOM 2676 C CA . LEU A 1 347 ? 4.470 0.817 9.063 1.00 16.31 371 LEU A CA 1
ATOM 2677 C C . LEU A 1 347 ? 5.456 -0.007 9.892 1.00 15.48 371 LEU A C 1
ATOM 2678 O O . LEU A 1 347 ? 5.165 -0.314 11.053 1.00 14.93 371 LEU A O 1
ATOM 2683 N N . GLY A 1 348 ? 6.593 -0.389 9.322 1.00 12.55 372 GLY A N 1
ATOM 2684 C CA . GLY A 1 348 ? 7.604 -1.080 10.112 1.00 11.65 372 GLY A CA 1
ATOM 2685 C C . GLY A 1 348 ? 7.162 -2.472 10.515 1.00 11.49 372 GLY A C 1
ATOM 2686 O O . GLY A 1 348 ? 6.531 -3.200 9.743 1.00 11.68 372 GLY A O 1
ATOM 2687 N N . HIS A 1 349 ? 7.501 -2.848 11.752 1.00 9.94 373 HIS A N 1
ATOM 2688 C CA . HIS A 1 349 ? 7.128 -4.166 12.259 1.00 9.85 373 HIS A CA 1
ATOM 2689 C C . HIS A 1 349 ? 5.634 -4.411 12.111 1.00 10.33 373 HIS A C 1
ATOM 2690 O O . HIS A 1 349 ? 5.215 -5.531 11.794 1.00 13.02 373 HIS A O 1
ATOM 2697 N N . ASP A 1 350 ? 4.818 -3.369 12.269 1.00 10.48 374 ASP A N 1
ATOM 2698 C CA . ASP A 1 350 ? 3.384 -3.598 12.245 1.00 11.91 374 ASP A CA 1
ATOM 2699 C C . ASP A 1 350 ? 2.877 -3.967 10.859 1.00 12.90 374 ASP A C 1
ATOM 2700 O O . ASP A 1 350 ? 1.741 -4.432 10.746 1.00 12.79 374 ASP A O 1
ATOM 2705 N N . GLU A 1 351 ? 3.693 -3.804 9.814 1.00 11.31 375 GLU A N 1
ATOM 2706 C CA . GLU A 1 351 ? 3.293 -4.297 8.498 1.00 11.08 375 GLU A CA 1
ATOM 2707 C C . GLU A 1 351 ? 2.898 -5.759 8.562 1.00 12.67 375 GLU A C 1
ATOM 2708 O O . GLU A 1 351 ? 1.949 -6.179 7.897 1.00 12.01 375 GLU A O 1
ATOM 2714 N N . GLY A 1 352 ? 3.615 -6.545 9.364 1.00 10.86 376 GLY A N 1
ATOM 2715 C CA . GLY A 1 352 ? 3.399 -7.980 9.374 1.00 11.38 376 GLY A CA 1
ATOM 2716 C C . GLY A 1 352 ? 2.157 -8.410 10.107 1.00 12.25 376 GLY A C 1
ATOM 2717 O O . GLY A 1 352 ? 1.674 -9.523 9.878 1.00 12.05 376 GLY A O 1
ATOM 2718 N N . VAL A 1 353 ? 1.646 -7.570 10.997 1.00 12.69 377 VAL A N 1
ATOM 2719 C CA . VAL A 1 353 ? 0.416 -7.872 11.720 1.00 13.32 377 VAL A CA 1
ATOM 2720 C C . VAL A 1 353 ? -0.792 -7.263 11.031 1.00 14.96 377 VAL A C 1
ATOM 2721 O O . VAL A 1 353 ? -1.793 -7.946 10.799 1.00 17.25 377 VAL A O 1
ATOM 2725 N N . THR A 1 354 ? -0.710 -5.985 10.660 1.00 14.39 378 THR A N 1
ATOM 2726 C CA . THR A 1 354 ? -1.873 -5.258 10.163 1.00 16.43 378 THR A CA 1
ATOM 2727 C C . THR A 1 354 ? -1.940 -5.155 8.646 1.00 16.13 378 THR A C 1
ATOM 2728 O O . THR A 1 354 ? -2.985 -4.758 8.122 1.00 18.36 378 THR A O 1
ATOM 2732 N N . ASN A 1 355 ? -0.876 -5.510 7.925 1.00 15.98 379 ASN A N 1
ATOM 2733 C CA . ASN A 1 355 ? -0.882 -5.354 6.477 1.00 17.77 379 ASN A CA 1
ATOM 2734 C C . ASN A 1 355 ? -0.258 -6.554 5.769 1.00 14.86 379 ASN A C 1
ATOM 2735 O O . ASN A 1 355 ? 0.291 -6.417 4.670 1.00 14.77 379 ASN A O 1
ATOM 2740 N N . VAL A 1 356 ? -0.367 -7.742 6.366 1.00 14.82 380 VAL A N 1
ATOM 2741 C CA . VAL A 1 356 ? 0.231 -8.935 5.780 1.00 11.85 380 VAL A CA 1
ATOM 2742 C C . VAL A 1 356 ? -0.381 -9.254 4.427 1.00 13.07 380 VAL A C 1
ATOM 2743 O O . VAL A 1 356 ? 0.258 -9.916 3.604 1.00 13.81 380 VAL A O 1
ATOM 2747 N N . SER A 1 357 ? -1.602 -8.786 4.162 1.00 12.88 381 SER A N 1
ATOM 2748 C CA . SER A 1 357 ? -2.205 -9.109 2.875 1.00 13.65 381 SER A CA 1
ATOM 2749 C C . SER A 1 357 ? -1.460 -8.475 1.712 1.00 14.50 381 SER A C 1
ATOM 2750 O O . SER A 1 357 ? -1.740 -8.823 0.560 1.00 14.03 381 SER A O 1
ATOM 2753 N N . ALA A 1 358 ? -0.514 -7.568 1.979 1.00 14.49 382 ALA A N 1
ATOM 2754 C CA . ALA A 1 358 ? 0.310 -7.042 0.900 1.00 15.79 382 ALA A CA 1
ATOM 2755 C C . ALA A 1 358 ? 1.154 -8.125 0.242 1.00 13.79 382 ALA A C 1
ATOM 2756 O O . ALA A 1 358 ? 1.555 -7.966 -0.913 1.00 17.33 382 ALA A O 1
ATOM 2758 N N . GLN A 1 359 ? 1.404 -9.244 0.927 1.00 13.00 383 GLN A N 1
ATOM 2759 C CA . GLN A 1 359 ? 2.073 -10.387 0.327 1.00 15.06 383 GLN A CA 1
ATOM 2760 C C . GLN A 1 359 ? 1.170 -11.617 0.318 1.00 13.13 383 GLN A C 1
ATOM 2761 O O . GLN A 1 359 ? 1.651 -12.754 0.397 1.00 15.41 383 GLN A O 1
ATOM 2767 N N . ALA A 1 360 ? -0.145 -11.391 0.203 1.00 14.95 384 ALA A N 1
ATOM 2768 C CA . ALA A 1 360 ? -1.092 -12.504 0.191 1.00 13.35 384 ALA A CA 1
ATOM 2769 C C . ALA A 1 360 ? -0.771 -13.499 -0.919 1.00 13.19 384 ALA A C 1
ATOM 2770 O O . ALA A 1 360 ? -0.815 -14.715 -0.699 1.00 15.73 384 ALA A O 1
ATOM 2772 N N . GLN A 1 361 ? -0.451 -13.011 -2.119 1.00 16.86 385 GLN A N 1
ATOM 2773 C CA . GLN A 1 361 ? -0.240 -13.938 -3.227 1.00 17.16 385 GLN A CA 1
ATOM 2774 C C . GLN A 1 361 ? 0.994 -14.806 -3.003 1.00 16.22 385 GLN A C 1
ATOM 2775 O O . GLN A 1 361 ? 0.993 -15.989 -3.363 1.00 16.01 385 GLN A O 1
ATOM 2781 N N . ALA A 1 362 ? 2.041 -14.261 -2.374 1.00 15.41 386 ALA A N 1
ATOM 2782 C CA . ALA A 1 362 ? 3.221 -15.076 -2.086 1.00 14.69 386 ALA A CA 1
ATOM 2783 C C . ALA A 1 362 ? 2.884 -16.195 -1.113 1.00 12.06 386 ALA A C 1
ATOM 2784 O O . ALA A 1 362 ? 3.339 -17.337 -1.279 1.00 13.38 386 ALA A O 1
ATOM 2786 N N . ILE A 1 363 ? 2.063 -15.890 -0.105 1.00 12.05 387 ILE A N 1
ATOM 2787 C CA . ILE A 1 363 ? 1.628 -16.910 0.844 1.00 12.55 387 ILE A CA 1
ATOM 2788 C C . ILE A 1 363 ? 0.770 -17.951 0.139 1.00 13.91 387 ILE A C 1
ATOM 2789 O O . ILE A 1 363 ? 0.960 -19.162 0.313 1.00 11.79 387 ILE A O 1
ATOM 2794 N N . ARG A 1 364 ? -0.199 -17.490 -0.657 1.00 14.09 388 ARG A N 1
ATOM 2795 C CA . ARG A 1 364 ? -1.114 -18.408 -1.330 1.00 13.13 388 ARG A CA 1
ATOM 2796 C C . ARG A 1 364 ? -0.362 -19.383 -2.224 1.00 13.93 388 ARG A C 1
ATOM 2797 O O . ARG A 1 364 ? -0.608 -20.596 -2.184 1.00 14.96 388 ARG A O 1
ATOM 2805 N N . GLN A 1 365 ? 0.577 -18.881 -3.033 1.00 12.90 389 GLN A N 1
ATOM 2806 C CA . GLN A 1 365 ? 1.241 -19.792 -3.963 1.00 14.09 389 GLN A CA 1
ATOM 2807 C C . GLN A 1 365 ? 2.237 -20.699 -3.247 1.00 15.86 389 GLN A C 1
ATOM 2808 O O . GLN A 1 365 ? 2.487 -21.820 -3.703 1.00 17.15 389 GLN A O 1
ATOM 2814 N N . PHE A 1 366 ? 2.776 -20.259 -2.107 1.00 13.36 390 PHE A N 1
ATOM 2815 C CA . PHE A 1 366 ? 3.604 -21.136 -1.285 1.00 14.70 390 PHE A CA 1
ATOM 2816 C C . PHE A 1 366 ? 2.794 -22.305 -0.728 1.00 13.89 390 PHE A C 1
ATOM 2817 O O . PHE A 1 366 ? 3.263 -23.454 -0.721 1.00 16.46 390 PHE A O 1
ATOM 2825 N N . LEU A 1 367 ? 1.564 -22.037 -0.282 1.00 13.28 391 LEU A N 1
ATOM 2826 C CA . LEU A 1 367 ? 0.710 -23.071 0.290 1.00 12.57 391 LEU A CA 1
ATOM 2827 C C . LEU A 1 367 ? 0.029 -23.926 -0.771 1.00 15.31 391 LEU A C 1
ATOM 2828 O O . LEU A 1 367 ? -0.200 -25.121 -0.541 1.00 17.87 391 LEU A O 1
ATOM 2833 N N . GLU A 1 368 ? -0.323 -23.340 -1.911 1.00 16.39 392 GLU A N 1
ATOM 2834 C CA . GLU A 1 368 ? -1.088 -24.027 -2.954 1.00 17.17 392 GLU A CA 1
ATOM 2835 C C . GLU A 1 368 ? -0.135 -24.405 -4.085 1.00 18.03 392 GLU A C 1
ATOM 2836 O O . GLU A 1 368 ? -0.005 -23.695 -5.085 1.00 19.99 392 GLU A O 1
ATOM 2842 N N . ASN A 1 369 ? 0.532 -25.548 -3.931 1.00 23.22 393 ASN A N 1
ATOM 2843 C CA . ASN A 1 369 ? 1.566 -25.921 -4.887 1.00 22.41 393 ASN A CA 1
ATOM 2844 C C . ASN A 1 369 ? 1.538 -27.440 -5.046 1.00 24.48 393 ASN A C 1
ATOM 2845 O O . ASN A 1 369 ? 2.463 -28.162 -4.681 1.00 22.37 393 ASN A O 1
ATOM 2850 N N . ASP A 1 370 ? 0.444 -27.922 -5.618 1.00 20.51 394 ASP A N 1
ATOM 2851 C CA . ASP A 1 370 ? 0.218 -29.346 -5.786 1.00 21.92 394 ASP A CA 1
ATOM 2852 C C . ASP A 1 370 ? 0.920 -29.883 -7.035 1.00 25.50 394 ASP A C 1
ATOM 2853 O O . ASP A 1 370 ? 1.109 -29.150 -8.008 1.00 32.83 394 ASP A O 1
ATOM 2858 N N . MET B 1 1 ? 48.279 21.584 27.288 1.00 33.33 25 MET B N 1
ATOM 2859 C CA . MET B 1 1 ? 47.339 21.246 28.362 1.00 37.03 25 MET B CA 1
ATOM 2860 C C . MET B 1 1 ? 46.192 22.285 28.404 1.00 33.36 25 MET B C 1
ATOM 2861 O O . MET B 1 1 ? 46.415 23.457 28.363 1.00 33.55 25 MET B O 1
ATOM 2866 N N . VAL B 1 2 ? 44.966 21.801 28.489 1.00 25.78 26 VAL B N 1
ATOM 2867 C CA . VAL B 1 2 ? 43.768 22.631 28.429 1.00 23.83 26 VAL B CA 1
ATOM 2868 C C . VAL B 1 2 ? 43.437 23.165 29.815 1.00 18.12 26 VAL B C 1
ATOM 2869 O O . VAL B 1 2 ? 43.379 22.403 30.787 1.00 22.84 26 VAL B O 1
ATOM 2873 N N . GLU B 1 3 ? 43.191 24.473 29.900 1.00 18.62 27 GLU B N 1
ATOM 2874 C CA . GLU B 1 3 ? 42.696 25.096 31.124 1.00 21.82 27 GLU B CA 1
ATOM 2875 C C . GLU B 1 3 ? 41.170 25.178 31.079 1.00 20.63 27 GLU B C 1
ATOM 2876 O O . GLU B 1 3 ? 40.602 25.825 30.191 1.00 20.32 27 GLU B O 1
ATOM 2882 N N . LYS B 1 4 ? 40.509 24.553 32.052 1.00 17.96 28 LYS B N 1
ATOM 2883 C CA . LYS B 1 4 ? 39.065 24.717 32.177 1.00 17.26 28 LYS B CA 1
ATOM 2884 C C . LYS B 1 4 ? 38.753 26.095 32.743 1.00 17.30 28 LYS B C 1
ATOM 2885 O O . LYS B 1 4 ? 39.348 26.518 33.740 1.00 20.15 28 LYS B O 1
ATOM 2891 N N . ARG B 1 5 ? 37.819 26.797 32.109 1.00 16.17 29 ARG B N 1
ATOM 2892 C CA . ARG B 1 5 ? 37.461 28.157 32.477 1.00 16.58 29 ARG B CA 1
ATOM 2893 C C . ARG B 1 5 ? 36.000 28.194 32.901 1.00 15.66 29 ARG B C 1
ATOM 2894 O O . ARG B 1 5 ? 35.257 27.226 32.715 1.00 16.98 29 ARG B O 1
ATOM 2902 N N . VAL B 1 6 ? 35.596 29.308 33.504 1.00 15.75 30 VAL B N 1
ATOM 2903 C CA . VAL B 1 6 ? 34.227 29.466 33.986 1.00 17.92 30 VAL B CA 1
ATOM 2904 C C . VAL B 1 6 ? 33.686 30.817 33.531 1.00 16.20 30 VAL B C 1
ATOM 2905 O O . VAL B 1 6 ? 34.380 31.839 33.596 1.00 21.68 30 VAL B O 1
ATOM 2909 N N . PHE B 1 7 ? 32.450 30.811 33.040 1.00 13.28 31 PHE B N 1
ATOM 2910 C CA . PHE B 1 7 ? 31.739 32.015 32.633 1.00 13.32 31 PHE B CA 1
ATOM 2911 C C . PHE B 1 7 ? 30.509 32.179 33.514 1.00 15.94 31 PHE B C 1
ATOM 2912 O O . PHE B 1 7 ? 29.776 31.211 33.739 1.00 15.98 31 PHE B O 1
ATOM 2920 N N . GLU B 1 8 ? 30.283 33.395 34.006 1.00 15.67 32 GLU B N 1
ATOM 2921 C CA . GLU B 1 8 ? 29.198 33.673 34.941 1.00 17.34 32 GLU B CA 1
ATOM 2922 C C . GLU B 1 8 ? 28.344 34.842 34.465 1.00 17.10 32 GLU B C 1
ATOM 2923 O O . GLU B 1 8 ? 28.858 35.816 33.910 1.00 20.89 32 GLU B O 1
ATOM 2929 N N . MET B 1 9 ? 27.033 34.730 34.687 1.00 19.19 33 MET B N 1
ATOM 2930 C CA . MET B 1 9 ? 26.065 35.791 34.399 1.00 20.04 33 MET B CA 1
ATOM 2931 C C . MET B 1 9 ? 25.179 35.944 35.626 1.00 18.84 33 MET B C 1
ATOM 2932 O O . MET B 1 9 ? 24.560 34.955 36.065 1.00 17.58 33 MET B O 1
ATOM 2937 N N . PRO B 1 10 ? 25.050 37.140 36.199 1.00 16.96 34 PRO B N 1
ATOM 2938 C CA . PRO B 1 10 ? 24.160 37.277 37.359 1.00 18.64 34 PRO B CA 1
ATOM 2939 C C . PRO B 1 10 ? 22.699 37.037 37.030 1.00 16.29 34 PRO B C 1
ATOM 2940 O O . PRO B 1 10 ? 21.957 36.558 37.897 1.00 18.28 34 PRO B O 1
ATOM 2944 N N . HIS B 1 11 ? 22.264 37.347 35.808 1.00 16.67 35 HIS B N 1
ATOM 2945 C CA . HIS B 1 11 ? 20.861 37.238 35.430 1.00 17.17 35 HIS B CA 1
ATOM 2946 C C . HIS B 1 11 ? 20.748 36.725 34.005 1.00 20.29 35 HIS B C 1
ATOM 2947 O O . HIS B 1 11 ? 21.514 37.134 33.129 1.00 19.35 35 HIS B O 1
ATOM 2954 N N . PHE B 1 12 ? 19.771 35.849 33.774 1.00 18.65 36 PHE B N 1
ATOM 2955 C CA . PHE B 1 12 ? 19.575 35.245 32.463 1.00 17.56 36 PHE B CA 1
ATOM 2956 C C . PHE B 1 12 ? 18.093 34.964 32.272 1.00 15.22 36 PHE B C 1
ATOM 2957 O O . PHE B 1 12 ? 17.459 34.385 33.160 1.00 17.43 36 PHE B O 1
ATOM 2965 N N . THR B 1 13 ? 17.554 35.339 31.113 1.00 14.88 37 THR B N 1
ATOM 2966 C CA . THR B 1 13 ? 16.157 35.077 30.792 1.00 14.70 37 THR B CA 1
ATOM 2967 C C . THR B 1 13 ? 16.081 33.912 29.816 1.00 14.31 37 THR B C 1
ATOM 2968 O O . THR B 1 13 ? 16.722 33.943 28.762 1.00 14.24 37 THR B O 1
ATOM 2972 N N . THR B 1 14 ? 15.306 32.890 30.171 1.00 15.06 38 THR B N 1
ATOM 2973 C CA . THR B 1 14 ? 15.200 31.725 29.304 1.00 12.84 38 THR B CA 1
ATOM 2974 C C . THR B 1 14 ? 14.250 31.987 28.138 1.00 13.64 38 THR B C 1
ATOM 2975 O O . THR B 1 14 ? 13.437 32.918 28.145 1.00 15.37 38 THR B O 1
ATOM 2979 N N . PHE B 1 15 ? 14.340 31.109 27.137 1.00 12.23 39 PHE B N 1
ATOM 2980 C CA . PHE B 1 15 ? 13.433 31.182 25.999 1.00 13.11 39 PHE B CA 1
ATOM 2981 C C . PHE B 1 15 ? 11.978 31.024 26.440 1.00 17.15 39 PHE B C 1
ATOM 2982 O O . PHE B 1 15 ? 11.072 31.606 25.827 1.00 16.54 39 PHE B O 1
ATOM 2990 N N . GLY B 1 16 ? 11.738 30.265 27.515 1.00 13.66 40 GLY B N 1
ATOM 2991 C CA . GLY B 1 16 ? 10.416 30.112 28.086 1.00 14.72 40 GLY B CA 1
ATOM 2992 C C . GLY B 1 16 ? 9.942 31.246 28.963 1.00 18.60 40 GLY B C 1
ATOM 2993 O O . GLY B 1 16 ? 8.844 31.165 29.525 1.00 20.56 40 GLY B O 1
ATOM 2994 N N . GLY B 1 17 ? 10.732 32.307 29.102 1.00 15.88 41 GLY B N 1
ATOM 2995 C CA . GLY B 1 17 ? 10.289 33.468 29.846 1.00 18.30 41 GLY B CA 1
ATOM 2996 C C . GLY B 1 17 ? 10.546 33.432 31.333 1.00 17.19 41 GLY B C 1
ATOM 2997 O O . GLY B 1 17 ? 9.868 34.152 32.080 1.00 19.60 41 GLY B O 1
ATOM 2998 N N . LYS B 1 18 ? 11.504 32.634 31.795 1.00 14.37 42 LYS B N 1
ATOM 2999 C CA . LYS B 1 18 ? 11.800 32.513 33.214 1.00 15.21 42 LYS B CA 1
ATOM 3000 C C . LYS B 1 18 ? 13.200 33.034 33.503 1.00 14.34 42 LYS B C 1
ATOM 3001 O O . LYS B 1 18 ? 14.022 33.222 32.598 1.00 17.23 42 LYS B O 1
ATOM 3007 N N . GLN B 1 19 ? 13.461 33.279 34.779 1.00 17.13 43 GLN B N 1
ATOM 3008 C CA . GLN B 1 19 ? 14.748 33.797 35.217 1.00 19.40 43 GLN B CA 1
ATOM 3009 C C . GLN B 1 19 ? 15.617 32.681 35.773 1.00 19.20 43 GLN B C 1
ATOM 3010 O O . GLN B 1 19 ? 15.146 31.826 36.531 1.00 21.65 43 GLN B O 1
ATOM 3016 N N . ILE B 1 20 ? 16.893 32.699 35.394 1.00 16.10 44 ILE B N 1
ATOM 3017 C CA . ILE B 1 20 ? 17.928 31.927 36.070 1.00 17.34 44 ILE B CA 1
ATOM 3018 C C . ILE B 1 20 ? 18.915 32.929 36.648 1.00 16.10 44 ILE B C 1
ATOM 3019 O O . ILE B 1 20 ? 19.463 33.760 35.914 1.00 20.54 44 ILE B O 1
ATOM 3024 N N . LYS B 1 21 ? 19.137 32.860 37.953 1.00 16.60 45 LYS B N 1
ATOM 3025 C CA . LYS B 1 21 ? 20.116 33.725 38.593 1.00 17.96 45 LYS B CA 1
ATOM 3026 C C . LYS B 1 21 ? 21.443 32.997 38.739 1.00 16.11 45 LYS B C 1
ATOM 3027 O O . LYS B 1 21 ? 21.486 31.775 38.925 1.00 17.88 45 LYS B O 1
ATOM 3033 N N . ASN B 1 22 ? 22.523 33.769 38.643 1.00 18.76 46 ASN B N 1
ATOM 3034 C CA . ASN B 1 22 ? 23.883 33.274 38.866 1.00 17.29 46 ASN B CA 1
ATOM 3035 C C . ASN B 1 22 ? 24.190 32.054 37.999 1.00 18.26 46 ASN B C 1
ATOM 3036 O O . ASN B 1 22 ? 24.584 30.990 38.485 1.00 18.87 46 ASN B O 1
ATOM 3041 N N . VAL B 1 23 ? 23.988 32.226 36.690 1.00 15.81 47 VAL B N 1
ATOM 3042 C CA . VAL B 1 23 ? 24.432 31.233 35.721 1.00 15.62 47 VAL B CA 1
ATOM 3043 C C . VAL B 1 23 ? 25.935 31.069 35.824 1.00 16.57 47 VAL B C 1
ATOM 3044 O O . VAL B 1 23 ? 26.683 32.054 35.865 1.00 17.62 47 VAL B O 1
ATOM 3048 N N . LYS B 1 24 ? 26.388 29.821 35.865 1.00 14.31 48 LYS B N 1
ATOM 3049 C CA . LYS B 1 24 ? 27.794 29.518 35.653 1.00 14.48 48 LYS B CA 1
ATOM 3050 C C . LYS B 1 24 ? 27.898 28.306 34.742 1.00 16.13 48 LYS B C 1
ATOM 3051 O O . LYS B 1 24 ? 27.199 27.305 34.935 1.00 16.03 48 LYS B O 1
ATOM 3057 N N . VAL B 1 25 ? 28.757 28.411 33.734 1.00 14.97 49 VAL B N 1
ATOM 3058 C CA . VAL B 1 25 ? 29.035 27.299 32.835 1.00 12.87 49 VAL B CA 1
ATOM 3059 C C . VAL B 1 25 ? 30.535 27.238 32.603 1.00 14.72 49 VAL B C 1
ATOM 3060 O O . VAL B 1 25 ? 31.228 28.259 32.608 1.00 15.46 49 VAL B O 1
ATOM 3064 N N . GLY B 1 26 ? 31.028 26.024 32.385 1.00 13.30 50 GLY B N 1
ATOM 3065 C CA . GLY B 1 26 ? 32.420 25.849 32.051 1.00 14.13 50 GLY B CA 1
ATOM 3066 C C . GLY B 1 26 ? 32.676 26.065 30.575 1.00 13.92 50 GLY B C 1
ATOM 3067 O O . GLY B 1 26 ? 31.767 25.972 29.745 1.00 13.48 50 GLY B O 1
ATOM 3068 N N . TRP B 1 27 ? 33.928 26.389 30.250 1.00 13.60 51 TRP B N 1
ATOM 3069 C CA . TRP B 1 27 ? 34.326 26.493 28.852 1.00 12.44 51 TRP B CA 1
ATOM 3070 C C . TRP B 1 27 ? 35.826 26.274 28.741 1.00 13.58 51 TRP B C 1
ATOM 3071 O O . TRP B 1 27 ? 36.547 26.229 29.738 1.00 13.72 51 TRP B O 1
ATOM 3082 N N . GLU B 1 28 ? 36.280 26.106 27.506 1.00 12.94 52 GLU B N 1
ATOM 3083 C CA . GLU B 1 28 ? 37.708 25.991 27.231 1.00 15.07 52 GLU B CA 1
ATOM 3084 C C . GLU B 1 28 ? 37.948 26.398 25.788 1.00 14.66 52 GLU B C 1
ATOM 3085 O O . GLU B 1 28 ? 37.015 26.477 24.985 1.00 13.24 52 GLU B O 1
ATOM 3091 N N . ALA B 1 29 ? 39.215 26.656 25.458 1.00 16.18 53 ALA B N 1
ATOM 3092 C CA . ALA B 1 29 ? 39.537 27.069 24.099 1.00 15.25 53 ALA B CA 1
ATOM 3093 C C . ALA B 1 29 ? 40.933 26.595 23.723 1.00 17.33 53 ALA B C 1
ATOM 3094 O O . ALA B 1 29 ? 41.818 26.468 24.577 1.00 18.03 53 ALA B O 1
ATOM 3096 N N . TYR B 1 30 ? 41.107 26.334 22.429 1.00 14.38 54 TYR B N 1
ATOM 3097 C CA . TYR B 1 30 ? 42.370 25.910 21.840 1.00 15.47 54 TYR B CA 1
ATOM 3098 C C . TYR B 1 30 ? 42.754 26.882 20.732 1.00 19.09 54 TYR B C 1
ATOM 3099 O O . TYR B 1 30 ? 41.891 27.438 20.045 1.00 17.72 54 TYR B O 1
ATOM 3108 N N . GLY B 1 31 ? 44.060 27.082 20.550 1.00 18.09 55 GLY B N 1
ATOM 3109 C CA . GLY B 1 31 ? 44.520 27.969 19.504 1.00 18.80 55 GLY B CA 1
ATOM 3110 C C . GLY B 1 31 ? 44.556 29.413 19.962 1.00 19.86 55 GLY B C 1
ATOM 3111 O O . GLY B 1 31 ? 44.410 29.735 21.144 1.00 19.91 55 GLY B O 1
ATOM 3112 N N . THR B 1 32 ? 44.732 30.303 18.985 1.00 19.38 56 THR B N 1
ATOM 3113 C CA . THR B 1 32 ? 44.961 31.722 19.231 1.00 19.50 56 THR B CA 1
ATOM 3114 C C . THR B 1 32 ? 43.916 32.562 18.508 1.00 16.37 56 THR B C 1
ATOM 3115 O O . THR B 1 32 ? 43.680 32.370 17.310 1.00 19.47 56 THR B O 1
ATOM 3119 N N . LEU B 1 33 ? 43.321 33.506 19.233 1.00 17.74 57 LEU B N 1
ATOM 3120 C CA . LEU B 1 33 ? 42.381 34.450 18.646 1.00 15.35 57 LEU B CA 1
ATOM 3121 C C . LEU B 1 33 ? 43.138 35.481 17.816 1.00 18.77 57 LEU B C 1
ATOM 3122 O O . LEU B 1 33 ? 44.107 36.072 18.298 1.00 20.52 57 LEU B O 1
ATOM 3127 N N . ASN B 1 34 ? 42.712 35.695 16.571 1.00 14.87 58 ASN B N 1
ATOM 3128 C CA . ASN B 1 34 ? 43.442 36.650 15.746 1.00 16.13 58 ASN B CA 1
ATOM 3129 C C . ASN B 1 34 ? 42.974 38.068 16.064 1.00 16.37 58 ASN B C 1
ATOM 3130 O O . ASN B 1 34 ? 42.059 38.293 16.863 1.00 16.92 58 ASN B O 1
ATOM 3135 N N . ASP B 1 35 ? 43.616 39.052 15.436 1.00 16.54 59 ASP B N 1
ATOM 3136 C CA . ASP B 1 35 ? 43.405 40.432 15.858 1.00 15.93 59 ASP B CA 1
ATOM 3137 C C . ASP B 1 35 ? 41.985 40.902 15.574 1.00 15.79 59 ASP B C 1
ATOM 3138 O O . ASP B 1 35 ? 41.404 41.649 16.373 1.00 19.77 59 ASP B O 1
ATOM 3143 N N . ALA B 1 36 ? 41.404 40.475 14.455 1.00 15.67 60 ALA B N 1
ATOM 3144 C CA . ALA B 1 36 ? 40.038 40.860 14.110 1.00 17.05 60 ALA B CA 1
ATOM 3145 C C . ALA B 1 36 ? 38.999 40.002 14.812 1.00 15.92 60 ALA B C 1
ATOM 3146 O O . ALA B 1 36 ? 37.799 40.230 14.619 1.00 17.28 60 ALA B O 1
ATOM 3148 N N . LYS B 1 37 ? 39.439 39.036 15.609 1.00 13.97 61 LYS B N 1
ATOM 3149 C CA . LYS B 1 37 ? 38.556 38.031 16.203 1.00 15.60 61 LYS B CA 1
ATOM 3150 C C . LYS B 1 37 ? 37.664 37.387 15.141 1.00 16.88 61 LYS B C 1
ATOM 3151 O O . LYS B 1 37 ? 36.488 37.096 15.370 1.00 15.73 61 LYS B O 1
ATOM 3157 N N . SER B 1 38 ? 38.245 37.138 13.967 1.00 14.02 62 SER B N 1
ATOM 3158 C CA . SER B 1 38 ? 37.515 36.618 12.821 1.00 13.41 62 SER B CA 1
ATOM 3159 C C . SER B 1 38 ? 37.793 35.138 12.562 1.00 13.16 62 SER B C 1
ATOM 3160 O O . SER B 1 38 ? 37.311 34.590 11.559 1.00 13.69 62 SER B O 1
ATOM 3163 N N . ASN B 1 39 ? 38.543 34.473 13.443 1.00 13.66 63 ASN B N 1
ATOM 3164 C CA . ASN B 1 39 ? 38.932 33.083 13.246 1.00 10.80 63 ASN B CA 1
ATOM 3165 C C . ASN B 1 39 ? 38.352 32.162 14.316 1.00 11.35 63 ASN B C 1
ATOM 3166 O O . ASN B 1 39 ? 38.956 31.148 14.651 1.00 13.29 63 ASN B O 1
ATOM 3171 N N . VAL B 1 40 ? 37.163 32.482 14.835 1.00 13.53 64 VAL B N 1
ATOM 3172 C CA . VAL B 1 40 ? 36.575 31.737 15.948 1.00 12.52 64 VAL B CA 1
ATOM 3173 C C . VAL B 1 40 ? 35.718 30.594 15.426 1.00 12.10 64 VAL B C 1
ATOM 3174 O O . VAL B 1 40 ? 34.796 30.808 14.627 1.00 11.76 64 VAL B O 1
ATOM 3178 N N . ILE B 1 41 ? 35.986 29.389 15.914 1.00 11.61 65 ILE B N 1
ATOM 3179 C CA . ILE B 1 41 ? 35.139 28.235 15.647 1.00 9.64 65 ILE B CA 1
ATOM 3180 C C . ILE B 1 41 ? 34.567 27.760 16.976 1.00 12.48 65 ILE B C 1
ATOM 3181 O O . ILE B 1 41 ? 35.317 27.447 17.908 1.00 13.52 65 ILE B O 1
ATOM 3186 N N . LEU B 1 42 ? 33.244 27.740 17.075 1.00 11.61 66 LEU B N 1
ATOM 3187 C CA . LEU B 1 42 ? 32.554 27.272 18.268 1.00 11.26 66 LEU B CA 1
ATOM 3188 C C . LEU B 1 42 ? 32.167 25.810 18.080 1.00 11.22 66 LEU B C 1
ATOM 3189 O O . LEU B 1 42 ? 31.516 25.470 17.087 1.00 12.03 66 LEU B O 1
ATOM 3194 N N . ILE B 1 43 ? 32.597 24.950 19.005 1.00 11.39 67 ILE B N 1
ATOM 3195 C CA . ILE B 1 43 ? 32.190 23.545 19.038 1.00 10.08 67 ILE B CA 1
ATOM 3196 C C . ILE B 1 43 ? 31.057 23.418 20.044 1.00 11.02 67 ILE B C 1
ATOM 3197 O O . ILE B 1 43 ? 31.203 23.834 21.196 1.00 12.61 67 ILE B O 1
ATOM 3202 N N . THR B 1 44 ? 29.942 22.830 19.630 1.00 11.71 68 THR B N 1
ATOM 3203 C CA . THR B 1 44 ? 28.788 22.652 20.503 1.00 11.04 68 THR B CA 1
ATOM 3204 C C . THR B 1 44 ? 28.600 21.160 20.776 1.00 11.19 68 THR B C 1
ATOM 3205 O O . THR B 1 44 ? 28.689 20.346 19.848 1.00 11.12 68 THR B O 1
ATOM 3209 N N . HIS B 1 45 ? 28.360 20.788 22.046 1.00 10.17 69 HIS B N 1
ATOM 3210 C CA . HIS B 1 45 ? 28.529 19.391 22.439 1.00 11.44 69 HIS B CA 1
ATOM 3211 C C . HIS B 1 45 ? 27.234 18.572 22.438 1.00 11.08 69 HIS B C 1
ATOM 3212 O O . HIS B 1 45 ? 26.119 19.097 22.468 1.00 11.63 69 HIS B O 1
ATOM 3219 N N . TYR B 1 46 ? 27.419 17.255 22.370 1.00 10.33 70 TYR B N 1
ATOM 3220 C CA . TYR B 1 46 ? 26.339 16.278 22.266 1.00 11.52 70 TYR B CA 1
ATOM 3221 C C . TYR B 1 46 ? 25.674 16.066 23.630 1.00 12.38 70 TYR B C 1
ATOM 3222 O O . TYR B 1 46 ? 26.088 16.629 24.654 1.00 11.95 70 TYR B O 1
ATOM 3231 N N . PHE B 1 47 ? 24.620 15.236 23.630 1.00 11.80 71 PHE B N 1
ATOM 3232 C CA . PHE B 1 47 ? 23.714 15.105 24.772 1.00 10.72 71 PHE B CA 1
ATOM 3233 C C . PHE B 1 47 ? 24.466 14.808 26.062 1.00 10.92 71 PHE B C 1
ATOM 3234 O O . PHE B 1 47 ? 24.231 15.447 27.093 1.00 11.82 71 PHE B O 1
ATOM 3242 N N . SER B 1 48 ? 25.371 13.833 26.026 1.00 11.02 72 SER B N 1
ATOM 3243 C CA . SER B 1 48 ? 26.095 13.423 27.221 1.00 11.36 72 SER B CA 1
ATOM 3244 C C . SER B 1 48 ? 27.495 14.027 27.309 1.00 12.31 72 SER B C 1
ATOM 3245 O O . SER B 1 48 ? 28.313 13.556 28.108 1.00 14.13 72 SER B O 1
ATOM 3248 N N . GLY B 1 49 ? 27.776 15.085 26.543 1.00 11.05 73 GLY B N 1
ATOM 3249 C CA . GLY B 1 49 ? 29.116 15.616 26.420 1.00 11.37 73 GLY B CA 1
ATOM 3250 C C . GLY B 1 49 ? 29.361 16.832 27.305 1.00 10.61 73 GLY B C 1
ATOM 3251 O O . GLY B 1 49 ? 28.585 17.165 28.201 1.00 12.39 73 GLY B O 1
ATOM 3252 N N . SER B 1 50 ? 30.485 17.492 27.038 1.00 11.28 74 SER B N 1
ATOM 3253 C CA . SER B 1 50 ? 30.909 18.687 27.756 1.00 11.51 74 SER B CA 1
ATOM 3254 C C . SER B 1 50 ? 31.724 19.529 26.793 1.00 12.13 74 SER B C 1
ATOM 3255 O O . SER B 1 50 ? 31.903 19.167 25.627 1.00 13.18 74 SER B O 1
ATOM 3258 N N . SER B 1 51 ? 32.254 20.636 27.311 1.00 12.81 75 SER B N 1
ATOM 3259 C CA . SER B 1 51 ? 33.136 21.511 26.548 1.00 11.70 75 SER B CA 1
ATOM 3260 C C . SER B 1 51 ? 34.443 20.847 26.138 1.00 12.37 75 SER B C 1
ATOM 3261 O O . SER B 1 51 ? 35.206 21.464 25.387 1.00 12.58 75 SER B O 1
ATOM 3264 N N . HIS B 1 52 ? 34.739 19.641 26.629 1.00 14.18 76 HIS B N 1
ATOM 3265 C CA . HIS B 1 52 ? 36.062 19.038 26.442 1.00 14.39 76 HIS B CA 1
ATOM 3266 C C . HIS B 1 52 ? 36.143 18.336 25.085 1.00 13.81 76 HIS B C 1
ATOM 3267 O O . HIS B 1 52 ? 36.142 17.107 24.969 1.00 13.74 76 HIS B O 1
ATOM 3274 N N . ALA B 1 53 ? 36.238 19.159 24.037 1.00 13.01 77 ALA B N 1
ATOM 3275 C CA . ALA B 1 53 ? 36.282 18.671 22.664 1.00 13.23 77 ALA B CA 1
ATOM 3276 C C . ALA B 1 53 ? 37.654 18.147 22.247 1.00 15.04 77 ALA B C 1
ATOM 3277 O O . ALA B 1 53 ? 37.732 17.331 21.322 1.00 14.86 77 ALA B O 1
ATOM 3279 N N . ALA B 1 54 ? 38.730 18.572 22.905 1.00 15.23 78 ALA B N 1
ATOM 3280 C CA . ALA B 1 54 ? 40.066 18.190 22.459 1.00 14.85 78 ALA B CA 1
ATOM 3281 C C . ALA B 1 54 ? 41.042 18.336 23.616 1.00 15.39 78 ALA B C 1
ATOM 3282 O O . ALA B 1 54 ? 40.750 18.984 24.622 1.00 16.39 78 ALA B O 1
ATOM 3284 N N . GLY B 1 55 ? 42.214 17.732 23.449 1.00 15.77 79 GLY B N 1
ATOM 3285 C CA . GLY B 1 55 ? 43.292 17.920 24.394 1.00 17.29 79 GLY B CA 1
ATOM 3286 C C . GLY B 1 55 ? 43.068 17.206 25.718 1.00 15.70 79 GLY B C 1
ATOM 3287 O O . GLY B 1 55 ? 42.147 16.411 25.900 1.00 16.00 79 GLY B O 1
ATOM 3288 N N . LYS B 1 56 ? 43.959 17.510 26.658 1.00 17.80 80 LYS B N 1
ATOM 3289 C CA . LYS B 1 56 ? 43.905 16.934 27.992 1.00 18.19 80 LYS B CA 1
ATOM 3290 C C . LYS B 1 56 ? 43.986 18.040 29.028 1.00 18.74 80 LYS B C 1
ATOM 3291 O O . LYS B 1 56 ? 44.644 19.062 28.817 1.00 20.17 80 LYS B O 1
ATOM 3297 N N . TYR B 1 57 ? 43.293 17.826 30.149 1.00 20.54 81 TYR B N 1
ATOM 3298 C CA . TYR B 1 57 ? 43.460 18.690 31.309 1.00 24.03 81 TYR B CA 1
ATOM 3299 C C . TYR B 1 57 ? 44.713 18.329 32.096 1.00 23.20 81 TYR B C 1
ATOM 3300 O O . TYR B 1 57 ? 45.349 19.213 32.680 1.00 26.29 81 TYR B O 1
ATOM 3309 N N . ASP B 1 58 ? 45.059 17.045 32.137 1.00 24.00 82 ASP B N 1
ATOM 3310 C CA . ASP B 1 58 ? 46.256 16.566 32.809 1.00 30.04 82 ASP B CA 1
ATOM 3311 C C . ASP B 1 58 ? 46.875 15.455 31.980 1.00 30.21 82 ASP B C 1
ATOM 3312 O O . ASP B 1 58 ? 46.165 14.694 31.320 1.00 25.04 82 ASP B O 1
ATOM 3317 N N . GLU B 1 59 ? 48.210 15.359 32.050 1.00 29.88 83 GLU B N 1
ATOM 3318 C CA . GLU B 1 59 ? 48.939 14.347 31.292 1.00 35.26 83 GLU B CA 1
ATOM 3319 C C . GLU B 1 59 ? 48.382 12.951 31.523 1.00 31.53 83 GLU B C 1
ATOM 3320 O O . GLU B 1 59 ? 48.369 12.130 30.598 1.00 36.07 83 GLU B O 1
ATOM 3326 N N . ASN B 1 60 ? 47.914 12.659 32.735 1.00 32.61 84 ASN B N 1
ATOM 3327 C CA . ASN B 1 60 ? 47.486 11.309 33.077 1.00 37.46 84 ASN B CA 1
ATOM 3328 C C . ASN B 1 60 ? 46.021 11.033 32.767 1.00 33.51 84 ASN B C 1
ATOM 3329 O O . ASN B 1 60 ? 45.533 9.949 33.105 1.00 35.33 84 ASN B O 1
ATOM 3334 N N . ASP B 1 61 ? 45.312 11.970 32.139 1.00 29.12 85 ASP B N 1
ATOM 3335 C CA . ASP B 1 61 ? 44.006 11.654 31.582 1.00 29.09 85 ASP B CA 1
ATOM 3336 C C . ASP B 1 61 ? 44.131 10.435 30.669 1.00 26.45 85 ASP B C 1
ATOM 3337 O O . ASP B 1 61 ? 45.011 10.411 29.798 1.00 29.58 85 ASP B O 1
ATOM 3342 N N . PRO B 1 62 ? 43.290 9.414 30.833 1.00 29.72 86 PRO B N 1
ATOM 3343 C CA . PRO B 1 62 ? 43.406 8.238 29.955 1.00 31.21 86 PRO B CA 1
ATOM 3344 C C . PRO B 1 62 ? 43.126 8.549 28.496 1.00 29.14 86 PRO B C 1
ATOM 3345 O O . PRO B 1 62 ? 43.656 7.864 27.612 1.00 33.13 86 PRO B O 1
ATOM 3349 N N . ALA B 1 63 ? 42.329 9.572 28.212 1.00 28.70 87 ALA B N 1
ATOM 3350 C CA . ALA B 1 63 ? 41.968 9.900 26.846 1.00 24.71 87 ALA B CA 1
ATOM 3351 C C . ALA B 1 63 ? 41.848 11.407 26.706 1.00 21.86 87 ALA B C 1
ATOM 3352 O O . ALA B 1 63 ? 41.554 12.104 27.684 1.00 21.03 87 ALA B O 1
ATOM 3354 N N . PRO B 1 64 ? 42.090 11.937 25.513 1.00 20.16 88 PRO B N 1
ATOM 3355 C CA . PRO B 1 64 ? 41.868 13.369 25.292 1.00 20.10 88 PRO B CA 1
ATOM 3356 C C . PRO B 1 64 ? 40.395 13.670 25.059 1.00 18.73 88 PRO B C 1
ATOM 3357 O O . PRO B 1 64 ? 39.552 12.778 25.190 1.00 19.78 88 PRO B O 1
ATOM 3361 N N . GLY B 1 65 ? 40.079 14.918 24.713 1.00 15.49 89 GLY B N 1
ATOM 3362 C CA . GLY B 1 65 ? 38.704 15.269 24.401 1.00 17.44 89 GLY B CA 1
ATOM 3363 C C . GLY B 1 65 ? 38.163 14.491 23.216 1.00 17.55 89 GLY B C 1
ATOM 3364 O O . GLY B 1 65 ? 38.905 13.923 22.413 1.00 17.35 89 GLY B O 1
ATOM 3365 N N . TYR B 1 66 ? 36.832 14.495 23.099 1.00 14.53 90 TYR B N 1
ATOM 3366 C CA . TYR B 1 66 ? 36.153 13.513 22.257 1.00 15.45 90 TYR B CA 1
ATOM 3367 C C . TYR B 1 66 ? 36.413 13.728 20.774 1.00 12.34 90 TYR B C 1
ATOM 3368 O O . TYR B 1 66 ? 36.326 12.773 19.997 1.00 14.68 90 TYR B O 1
ATOM 3377 N N . TRP B 1 67 ? 36.724 14.951 20.361 1.00 12.86 91 TRP B N 1
ATOM 3378 C CA . TRP B 1 67 ? 37.026 15.243 18.966 1.00 15.32 91 TRP B CA 1
ATOM 3379 C C . TRP B 1 67 ? 38.497 15.597 18.762 1.00 15.32 91 TRP B C 1
ATOM 3380 O O . TRP B 1 67 ? 38.848 16.310 17.823 1.00 14.33 91 TRP B O 1
ATOM 3391 N N . ASP B 1 68 ? 39.367 15.077 19.628 1.00 15.16 92 ASP B N 1
ATOM 3392 C CA . ASP B 1 68 ? 40.799 15.338 19.506 1.00 15.64 92 ASP B CA 1
ATOM 3393 C C . ASP B 1 68 ? 41.342 14.932 18.143 1.00 15.89 92 ASP B C 1
ATOM 3394 O O . ASP B 1 68 ? 42.322 15.515 17.670 1.00 17.02 92 ASP B O 1
ATOM 3399 N N . SER B 1 69 ? 40.718 13.949 17.492 1.00 16.25 93 SER B N 1
ATOM 3400 C CA . SER B 1 69 ? 41.234 13.489 16.211 1.00 14.08 93 SER B CA 1
ATOM 3401 C C . SER B 1 69 ? 41.144 14.545 15.119 1.00 18.73 93 SER B C 1
ATOM 3402 O O . SER B 1 69 ? 41.907 14.471 14.152 1.00 18.44 93 SER B O 1
ATOM 3405 N N . ILE B 1 70 ? 40.252 15.527 15.242 1.00 16.24 94 ILE B N 1
ATOM 3406 C CA . ILE B 1 70 ? 40.091 16.530 14.199 1.00 14.95 94 ILE B CA 1
ATOM 3407 C C . ILE B 1 70 ? 40.329 17.947 14.696 1.00 13.23 94 ILE B C 1
ATOM 3408 O O . ILE B 1 70 ? 40.164 18.890 13.921 1.00 17.19 94 ILE B O 1
ATOM 3413 N N . ILE B 1 71 ? 40.694 18.135 15.965 1.00 14.50 95 ILE B N 1
ATOM 3414 C CA . ILE B 1 71 ? 40.973 19.461 16.515 1.00 15.32 95 ILE B CA 1
ATOM 3415 C C . ILE B 1 71 ? 42.418 19.481 16.989 1.00 17.69 95 ILE B C 1
ATOM 3416 O O . ILE B 1 71 ? 42.765 18.798 17.959 1.00 17.36 95 ILE B O 1
ATOM 3421 N N . GLY B 1 72 ? 43.254 20.275 16.327 1.00 18.44 96 GLY B N 1
ATOM 3422 C CA . GLY B 1 72 ? 44.636 20.407 16.728 1.00 17.50 96 GLY B CA 1
ATOM 3423 C C . GLY B 1 72 ? 45.481 21.021 15.634 1.00 18.04 96 GLY B C 1
ATOM 3424 O O . GLY B 1 72 ? 44.979 21.423 14.580 1.00 17.82 96 GLY B O 1
ATOM 3425 N N . PRO B 1 73 ? 46.786 21.125 15.876 1.00 19.33 97 PRO B N 1
ATOM 3426 C CA . PRO B 1 73 ? 47.681 21.735 14.881 1.00 21.45 97 PRO B CA 1
ATOM 3427 C C . PRO B 1 73 ? 47.664 20.949 13.581 1.00 20.04 97 PRO B C 1
ATOM 3428 O O . PRO B 1 73 ? 47.975 19.756 13.554 1.00 20.30 97 PRO B O 1
ATOM 3432 N N . GLY B 1 74 ? 47.273 21.622 12.506 1.00 18.97 98 GLY B N 1
ATOM 3433 C CA . GLY B 1 74 ? 47.226 20.993 11.202 1.00 21.52 98 GLY B CA 1
ATOM 3434 C C . GLY B 1 74 ? 46.084 20.028 10.979 1.00 21.83 98 GLY B C 1
ATOM 3435 O O . GLY B 1 74 ? 45.984 19.457 9.886 1.00 23.30 98 GLY B O 1
ATOM 3436 N N . LYS B 1 75 ? 45.217 19.823 11.966 1.00 18.58 99 LYS B N 1
ATOM 3437 C CA . LYS B 1 75 ? 44.091 18.918 11.814 1.00 19.48 99 LYS B CA 1
ATOM 3438 C C . LYS B 1 75 ? 42.960 19.619 11.060 1.00 17.45 99 LYS B C 1
ATOM 3439 O O . LYS B 1 75 ? 43.063 20.792 10.692 1.00 18.31 99 LYS B O 1
ATOM 3445 N N . ALA B 1 76 ? 41.876 18.877 10.805 1.00 17.20 100 ALA B N 1
ATOM 3446 C CA . ALA B 1 76 ? 40.788 19.407 9.980 1.00 17.93 100 ALA B CA 1
ATOM 3447 C C . ALA B 1 76 ? 40.220 20.688 10.570 1.00 16.82 100 ALA B C 1
ATOM 3448 O O . ALA B 1 76 ? 39.863 21.614 9.829 1.00 19.72 100 ALA B O 1
ATOM 3450 N N . ILE B 1 77 ? 40.135 20.763 11.895 1.00 16.85 101 ILE B N 1
ATOM 3451 C CA . ILE B 1 77 ? 39.827 22.007 12.601 1.00 14.23 101 ILE B CA 1
ATOM 3452 C C . ILE B 1 77 ? 41.157 22.476 13.185 1.00 16.00 101 ILE B C 1
ATOM 3453 O O . ILE B 1 77 ? 41.559 22.084 14.282 1.00 16.73 101 ILE B O 1
ATOM 3458 N N . ASP B 1 78 ? 41.837 23.350 12.442 1.00 16.83 102 ASP B N 1
ATOM 3459 C CA . ASP B 1 78 ? 43.263 23.614 12.623 1.00 15.61 102 ASP B CA 1
ATOM 3460 C C . ASP B 1 78 ? 43.468 24.707 13.671 1.00 16.22 102 ASP B C 1
ATOM 3461 O O . ASP B 1 78 ? 43.175 25.883 13.417 1.00 17.23 102 ASP B O 1
ATOM 3466 N N . THR B 1 79 ? 44.004 24.328 14.838 1.00 16.26 103 THR B N 1
ATOM 3467 C CA . THR B 1 79 ? 44.251 25.317 15.884 1.00 16.43 103 THR B CA 1
ATOM 3468 C C . THR B 1 79 ? 45.435 26.225 15.569 1.00 19.62 103 THR B C 1
ATOM 3469 O O . THR B 1 79 ? 45.636 27.219 16.275 1.00 20.44 103 THR B O 1
ATOM 3473 N N . ASP B 1 80 ? 46.210 25.932 14.521 1.00 20.26 104 ASP B N 1
ATOM 3474 C CA . ASP B 1 80 ? 47.190 26.904 14.054 1.00 21.38 104 ASP B CA 1
ATOM 3475 C C . ASP B 1 80 ? 46.534 28.074 13.335 1.00 21.76 104 ASP B C 1
ATOM 3476 O O . ASP B 1 80 ? 47.164 29.127 13.181 1.00 27.01 104 ASP B O 1
ATOM 3481 N N . ARG B 1 81 ? 45.294 27.907 12.871 1.00 17.84 105 ARG B N 1
ATOM 3482 C CA . ARG B 1 81 ? 44.554 28.942 12.161 1.00 18.10 105 ARG B CA 1
ATOM 3483 C C . ARG B 1 81 ? 43.378 29.498 12.944 1.00 15.47 105 ARG B C 1
ATOM 3484 O O . ARG B 1 81 ? 43.012 30.661 12.743 1.00 16.68 105 ARG B O 1
ATOM 3492 N N . PHE B 1 82 ? 42.766 28.688 13.808 1.00 16.61 106 PHE B N 1
ATOM 3493 C CA . PHE B 1 82 ? 41.495 29.033 14.428 1.00 15.45 106 PHE B CA 1
ATOM 3494 C C . PHE B 1 82 ? 41.594 29.076 15.944 1.00 14.38 106 PHE B C 1
ATOM 3495 O O . PHE B 1 82 ? 42.405 28.379 16.558 1.00 17.70 106 PHE B O 1
ATOM 3503 N N . TYR B 1 83 ? 40.740 29.907 16.536 1.00 14.69 107 TYR B N 1
ATOM 3504 C CA . TYR B 1 83 ? 40.479 29.910 17.966 1.00 15.67 107 TYR B CA 1
ATOM 3505 C C . TYR B 1 83 ? 39.249 29.036 18.177 1.00 14.39 107 TYR B C 1
ATOM 3506 O O . TYR B 1 83 ? 38.134 29.423 17.808 1.00 14.67 107 TYR B O 1
ATOM 3515 N N . VAL B 1 84 ? 39.458 27.848 18.733 1.00 13.73 108 VAL B N 1
ATOM 3516 C CA . VAL B 1 84 ? 38.424 26.826 18.839 1.00 12.90 108 VAL B CA 1
ATOM 3517 C C . VAL B 1 84 ? 37.918 26.821 20.275 1.00 12.68 108 VAL B C 1
ATOM 3518 O O . VAL B 1 84 ? 38.682 26.544 21.203 1.00 15.02 108 VAL B O 1
ATOM 3522 N N . ILE B 1 85 ? 36.640 27.143 20.468 1.00 12.26 109 ILE B N 1
ATOM 3523 C CA . ILE B 1 85 ? 36.090 27.357 21.801 1.00 12.44 109 ILE B CA 1
ATOM 3524 C C . ILE B 1 85 ? 34.854 26.480 21.994 1.00 12.82 109 ILE B C 1
ATOM 3525 O O . ILE B 1 85 ? 34.115 26.205 21.046 1.00 13.14 109 ILE B O 1
ATOM 3530 N N . SER B 1 86 ? 34.646 26.006 23.224 1.00 12.87 110 SER B N 1
ATOM 3531 C CA . SER B 1 86 ? 33.487 25.167 23.511 1.00 10.21 110 SER B CA 1
ATOM 3532 C C . SER B 1 86 ? 32.990 25.445 24.924 1.00 12.65 110 SER B C 1
ATOM 3533 O O . SER B 1 86 ? 33.777 25.772 25.814 1.00 11.96 110 SER B O 1
ATOM 3536 N N . VAL B 1 87 ? 31.680 25.257 25.131 1.00 12.33 111 VAL B N 1
ATOM 3537 C CA . VAL B 1 87 ? 30.975 25.687 26.340 1.00 11.86 111 VAL B CA 1
ATOM 3538 C C . VAL B 1 87 ? 30.086 24.551 26.852 1.00 11.85 111 VAL B C 1
ATOM 3539 O O . VAL B 1 87 ? 29.319 23.963 26.081 1.00 13.72 111 VAL B O 1
ATOM 3543 N N . ASP B 1 88 ? 30.179 24.255 28.153 1.00 11.03 112 ASP B N 1
ATOM 3544 C CA . ASP B 1 88 ? 29.218 23.357 28.795 1.00 10.39 112 ASP B CA 1
ATOM 3545 C C . ASP B 1 88 ? 27.803 23.915 28.679 1.00 12.34 112 ASP B C 1
ATOM 3546 O O . ASP B 1 88 ? 27.568 25.100 28.931 1.00 12.62 112 ASP B O 1
ATOM 3551 N N . THR B 1 89 ? 26.850 23.048 28.334 1.00 12.08 113 THR B N 1
ATOM 3552 C CA . THR B 1 89 ? 25.456 23.468 28.334 1.00 12.54 113 THR B CA 1
ATOM 3553 C C . THR B 1 89 ? 24.952 23.655 29.761 1.00 11.05 113 THR B C 1
ATOM 3554 O O . THR B 1 89 ? 25.554 23.183 30.728 1.00 11.58 113 THR B O 1
ATOM 3558 N N . LEU B 1 90 ? 23.848 24.392 29.883 1.00 11.64 114 LEU B N 1
ATOM 3559 C CA . LEU B 1 90 ? 23.026 24.287 31.077 1.00 10.64 114 LEU B CA 1
ATOM 3560 C C . LEU B 1 90 ? 22.555 22.848 31.229 1.00 10.81 114 LEU B C 1
ATOM 3561 O O . LEU B 1 90 ? 22.487 22.084 30.255 1.00 11.76 114 LEU B O 1
ATOM 3566 N N . ALA B 1 91 ? 22.227 22.480 32.467 1.00 11.30 115 ALA B N 1
ATOM 3567 C CA . ALA B 1 91 ? 21.732 21.143 32.794 1.00 11.85 115 ALA B CA 1
ATOM 3568 C C . ALA B 1 91 ? 22.648 20.045 32.256 1.00 10.70 115 ALA B C 1
ATOM 3569 O O . ALA B 1 91 ? 22.186 18.985 31.843 1.00 11.48 115 ALA B O 1
ATOM 3571 N N . ASN B 1 92 ? 23.962 20.292 32.289 1.00 10.63 116 ASN B N 1
ATOM 3572 C CA . ASN B 1 92 ? 24.893 19.331 31.708 1.00 11.41 116 ASN B CA 1
ATOM 3573 C C . ASN B 1 92 ? 24.722 17.973 32.384 1.00 10.77 116 ASN B C 1
ATOM 3574 O O . ASN B 1 92 ? 24.569 17.883 33.603 1.00 12.76 116 ASN B O 1
ATOM 3579 N N . LEU B 1 93 ? 24.714 16.909 31.574 1.00 10.89 117 LEU B N 1
ATOM 3580 C CA . LEU B 1 93 ? 24.432 15.579 32.109 1.00 10.16 117 LEU B CA 1
ATOM 3581 C C . LEU B 1 93 ? 25.450 15.166 33.161 1.00 13.23 117 LEU B C 1
ATOM 3582 O O . LEU B 1 93 ? 25.102 14.488 34.132 1.00 13.28 117 LEU B O 1
ATOM 3587 N N . ASN B 1 94 ? 26.699 15.587 32.988 1.00 12.20 118 ASN B N 1
ATOM 3588 C CA . ASN B 1 94 ? 27.819 15.171 33.829 1.00 11.29 118 ASN B CA 1
ATOM 3589 C C . ASN B 1 94 ? 27.965 16.106 35.032 1.00 14.13 118 ASN B C 1
ATOM 3590 O O . ASN B 1 94 ? 29.018 16.692 35.284 1.00 13.68 118 ASN B O 1
ATOM 3595 N N . ALA B 1 95 ? 26.871 16.208 35.790 1.00 13.10 119 ALA B N 1
ATOM 3596 C CA . ALA B 1 95 ? 26.726 17.274 36.780 1.00 13.15 119 ALA B CA 1
ATOM 3597 C C . ALA B 1 95 ? 27.728 17.161 37.917 1.00 15.10 119 ALA B C 1
ATOM 3598 O O . ALA B 1 95 ? 28.044 18.173 38.561 1.00 16.85 119 ALA B O 1
ATOM 3600 N N . TYR B 1 96 ? 28.222 15.956 38.194 1.00 14.47 120 TYR B N 1
ATOM 3601 C CA . TYR B 1 96 ? 29.119 15.726 39.318 1.00 14.72 120 TYR B CA 1
ATOM 3602 C C . TYR B 1 96 ? 30.556 15.489 38.872 1.00 17.47 120 TYR B C 1
ATOM 3603 O O . TYR B 1 96 ? 31.413 15.151 39.699 1.00 19.42 120 TYR B O 1
ATOM 3612 N N . ASP B 1 97 ? 30.847 15.682 37.589 1.00 15.81 121 ASP B N 1
ATOM 3613 C CA . ASP B 1 97 ? 32.217 15.597 37.102 1.00 19.01 121 ASP B CA 1
ATOM 3614 C C . ASP B 1 97 ? 32.975 16.858 37.500 1.00 18.95 121 ASP B C 1
ATOM 3615 O O . ASP B 1 97 ? 32.492 17.968 37.255 1.00 17.14 121 ASP B O 1
ATOM 3620 N N . PRO B 1 98 ? 34.155 16.733 38.112 1.00 22.59 122 PRO B N 1
ATOM 3621 C CA . PRO B 1 98 ? 34.855 17.934 38.595 1.00 23.22 122 PRO B CA 1
ATOM 3622 C C . PRO B 1 98 ? 35.311 18.867 37.486 1.00 21.22 122 PRO B C 1
ATOM 3623 O O . PRO B 1 98 ? 35.576 20.043 37.764 1.00 26.22 122 PRO B O 1
ATOM 3627 N N . HIS B 1 99 ? 35.405 18.390 36.245 1.00 20.72 123 HIS B N 1
ATOM 3628 C CA . HIS B 1 99 ? 35.806 19.228 35.125 1.00 20.57 123 HIS B CA 1
ATOM 3629 C C . HIS B 1 99 ? 34.638 19.945 34.468 1.00 20.53 123 HIS B C 1
ATOM 3630 O O . HIS B 1 99 ? 34.867 20.807 33.620 1.00 22.25 123 HIS B O 1
ATOM 3637 N N . VAL B 1 100 ? 33.411 19.624 34.829 1.00 15.89 124 VAL B N 1
ATOM 3638 C CA . VAL B 1 100 ? 32.234 20.250 34.240 1.00 15.69 124 VAL B CA 1
ATOM 3639 C C . VAL B 1 100 ? 31.714 21.306 35.200 1.00 16.23 124 VAL B C 1
ATOM 3640 O O . VAL B 1 100 ? 31.660 21.087 36.418 1.00 17.32 124 VAL B O 1
ATOM 3644 N N . ILE B 1 101 ? 31.336 22.457 34.660 1.00 15.61 125 ILE B N 1
ATOM 3645 C CA . ILE B 1 101 ? 30.650 23.482 35.432 1.00 14.35 125 ILE B CA 1
ATOM 3646 C C . ILE B 1 101 ? 29.340 23.776 34.726 1.00 13.07 125 ILE B C 1
ATOM 3647 O O . ILE B 1 101 ? 29.327 24.044 33.519 1.00 13.46 125 ILE B O 1
ATOM 3652 N N . THR B 1 102 ? 28.238 23.712 35.465 1.00 12.60 126 THR B N 1
ATOM 3653 C CA . THR B 1 102 ? 26.945 23.917 34.840 1.00 12.68 126 THR B CA 1
ATOM 3654 C C . THR B 1 102 ? 25.993 24.539 35.852 1.00 14.18 126 THR B C 1
ATOM 3655 O O . THR B 1 102 ? 26.326 24.731 37.024 1.00 14.64 126 THR B O 1
ATOM 3659 N N . THR B 1 103 ? 24.811 24.877 35.364 1.00 12.54 127 THR B N 1
ATOM 3660 C CA . THR B 1 103 ? 23.719 25.384 36.175 1.00 13.45 127 THR B CA 1
ATOM 3661 C C . THR B 1 103 ? 22.462 24.640 35.757 1.00 11.49 127 THR B C 1
ATOM 3662 O O . THR B 1 103 ? 22.231 24.427 34.566 1.00 13.44 127 THR B O 1
ATOM 3666 N N . GLY B 1 104 ? 21.679 24.202 36.737 1.00 12.76 128 GLY B N 1
ATOM 3667 C CA . GLY B 1 104 ? 20.538 23.357 36.467 1.00 13.31 128 GLY B CA 1
ATOM 3668 C C . GLY B 1 104 ? 19.945 22.800 37.746 1.00 15.99 128 GLY B C 1
ATOM 3669 O O . GLY B 1 104 ? 20.213 23.295 38.846 1.00 13.38 128 GLY B O 1
ATOM 3670 N N . PRO B 1 105 ? 19.134 21.747 37.617 1.00 12.41 129 PRO B N 1
ATOM 3671 C CA . PRO B 1 105 ? 18.501 21.123 38.794 1.00 11.14 129 PRO B CA 1
ATOM 3672 C C . PRO B 1 105 ? 19.430 20.823 39.962 1.00 12.58 129 PRO B C 1
ATOM 3673 O O . PRO B 1 105 ? 18.975 20.917 41.112 1.00 14.17 129 PRO B O 1
ATOM 3677 N N . THR B 1 106 ? 20.697 20.457 39.738 1.00 13.18 130 THR B N 1
ATOM 3678 C CA . THR B 1 106 ? 21.553 20.172 40.888 1.00 12.58 130 THR B CA 1
ATOM 3679 C C . THR B 1 106 ? 22.053 21.424 41.583 1.00 14.28 130 THR B C 1
ATOM 3680 O O . THR B 1 106 ? 22.584 21.307 42.692 1.00 16.78 130 THR B O 1
ATOM 3684 N N . SER B 1 107 ? 21.921 22.592 40.957 1.00 13.79 131 SER B N 1
ATOM 3685 C CA . SER B 1 107 ? 22.368 23.832 41.571 1.00 14.82 131 SER B CA 1
ATOM 3686 C C . SER B 1 107 ? 21.558 24.116 42.822 1.00 16.21 131 SER B C 1
ATOM 3687 O O . SER B 1 107 ? 20.362 23.816 42.896 1.00 15.58 131 SER B O 1
ATOM 3690 N N . ILE B 1 108 ? 22.217 24.722 43.803 1.00 17.87 132 ILE B N 1
ATOM 3691 C CA . ILE B 1 108 ? 21.562 25.033 45.068 1.00 21.18 132 ILE B CA 1
ATOM 3692 C C . ILE B 1 108 ? 20.684 26.263 44.894 1.00 23.46 132 ILE B C 1
ATOM 3693 O O . ILE B 1 108 ? 21.135 27.309 44.411 1.00 22.90 132 ILE B O 1
ATOM 3698 N N . ASN B 1 109 ? 19.421 26.129 45.264 1.00 23.00 133 ASN B N 1
ATOM 3699 C CA . ASN B 1 109 ? 18.525 27.270 45.353 1.00 27.82 133 ASN B CA 1
ATOM 3700 C C . ASN B 1 109 ? 18.850 28.048 46.623 1.00 28.71 133 ASN B C 1
ATOM 3701 O O . ASN B 1 109 ? 18.760 27.482 47.719 1.00 28.93 133 ASN B O 1
ATOM 3706 N N . PRO B 1 110 ? 19.251 29.319 46.528 1.00 35.02 134 PRO B N 1
ATOM 3707 C CA . PRO B 1 110 ? 19.563 30.069 47.759 1.00 36.12 134 PRO B CA 1
ATOM 3708 C C . PRO B 1 110 ? 18.369 30.199 48.683 1.00 37.77 134 PRO B C 1
ATOM 3709 O O . PRO B 1 110 ? 18.521 30.132 49.910 1.00 38.65 134 PRO B O 1
ATOM 3713 N N . ASP B 1 111 ? 17.172 30.361 48.116 1.00 38.26 135 ASP B N 1
ATOM 3714 C CA . ASP B 1 111 ? 15.960 30.513 48.910 1.00 40.21 135 ASP B CA 1
ATOM 3715 C C . ASP B 1 111 ? 15.580 29.247 49.668 1.00 40.18 135 ASP B C 1
ATOM 3716 O O . ASP B 1 111 ? 14.680 29.306 50.512 1.00 46.60 135 ASP B O 1
ATOM 3721 N N . THR B 1 112 ? 16.225 28.110 49.388 1.00 35.54 136 THR B N 1
ATOM 3722 C CA . THR B 1 112 ? 15.954 26.866 50.103 1.00 34.59 136 THR B CA 1
ATOM 3723 C C . THR B 1 112 ? 17.192 26.156 50.630 1.00 33.81 136 THR B C 1
ATOM 3724 O O . THR B 1 112 ? 17.057 25.324 51.536 1.00 32.93 136 THR B O 1
ATOM 3728 N N . GLY B 1 113 ? 18.381 26.423 50.088 1.00 31.33 137 GLY B N 1
ATOM 3729 C CA . GLY B 1 113 ? 19.562 25.688 50.498 1.00 26.05 137 GLY B CA 1
ATOM 3730 C C . GLY B 1 113 ? 19.640 24.267 49.989 1.00 28.58 137 GLY B C 1
ATOM 3731 O O . GLY B 1 113 ? 20.534 23.523 50.400 1.00 30.11 137 GLY B O 1
ATOM 3732 N N . LYS B 1 114 ? 18.728 23.867 49.105 1.00 25.40 138 LYS B N 1
ATOM 3733 C CA . LYS B 1 114 ? 18.694 22.528 48.532 1.00 25.47 138 LYS B CA 1
ATOM 3734 C C . LYS B 1 114 ? 18.734 22.660 47.015 1.00 19.47 138 LYS B C 1
ATOM 3735 O O . LYS B 1 114 ? 18.513 23.761 46.495 1.00 20.01 138 LYS B O 1
ATOM 3741 N N . PRO B 1 115 ? 19.009 21.580 46.280 1.00 21.75 139 PRO B N 1
ATOM 3742 C CA . PRO B 1 115 ? 18.947 21.658 44.816 1.00 17.33 139 PRO B CA 1
ATOM 3743 C C . PRO B 1 115 ? 17.587 22.146 44.333 1.00 18.33 139 PRO B C 1
ATOM 3744 O O . PRO B 1 115 ? 16.554 21.878 44.950 1.00 17.44 139 PRO B O 1
ATOM 3748 N N . TYR B 1 116 ? 17.599 22.881 43.216 1.00 14.62 140 TYR B N 1
ATOM 3749 C CA . TYR B 1 116 ? 16.354 23.250 42.544 1.00 14.94 140 TYR B CA 1
ATOM 3750 C C . TYR B 1 116 ? 15.505 22.032 42.210 1.00 16.03 140 TYR B C 1
ATOM 3751 O O . TYR B 1 116 ? 14.271 22.094 42.259 1.00 15.65 140 TYR B O 1
ATOM 3760 N N . GLY B 1 117 ? 16.145 20.929 41.826 1.00 13.89 141 GLY B N 1
ATOM 3761 C CA . GLY B 1 117 ? 15.380 19.809 41.307 1.00 13.84 141 GLY B CA 1
ATOM 3762 C C . GLY B 1 117 ? 14.520 20.251 40.139 1.00 13.41 141 GLY B C 1
ATOM 3763 O O . GLY B 1 117 ? 14.945 21.039 39.285 1.00 13.70 141 GLY B O 1
ATOM 3764 N N . LEU B 1 118 ? 13.281 19.755 40.103 1.00 13.07 142 LEU B N 1
ATOM 3765 C CA . LEU B 1 118 ? 12.370 20.121 39.027 1.00 12.14 142 LEU B CA 1
ATOM 3766 C C . LEU B 1 118 ? 11.717 21.488 39.236 1.00 13.11 142 LEU B C 1
ATOM 3767 O O . LEU B 1 118 ? 10.782 21.825 38.504 1.00 14.43 142 LEU B O 1
ATOM 3772 N N . ASP B 1 119 ? 12.191 22.280 40.203 1.00 13.86 143 ASP B N 1
ATOM 3773 C CA . ASP B 1 119 ? 11.858 23.699 40.221 1.00 13.97 143 ASP B CA 1
ATOM 3774 C C . ASP B 1 119 ? 12.714 24.502 39.252 1.00 14.36 143 ASP B C 1
ATOM 3775 O O . ASP B 1 119 ? 12.427 25.683 39.022 1.00 16.07 143 ASP B O 1
ATOM 3780 N N . PHE B 1 120 ? 13.763 23.902 38.693 1.00 13.80 144 PHE B N 1
ATOM 3781 C CA . PHE B 1 120 ? 14.597 24.632 37.756 1.00 12.36 144 PHE B CA 1
ATOM 3782 C C . PHE B 1 120 ? 13.816 24.935 36.477 1.00 12.56 144 PHE B C 1
ATOM 3783 O O . PHE B 1 120 ? 12.986 24.129 36.049 1.00 13.45 144 PHE B O 1
ATOM 3791 N N . PRO B 1 121 ? 14.026 26.101 35.865 1.00 12.54 145 PRO B N 1
ATOM 3792 C CA . PRO B 1 121 ? 13.272 26.438 34.647 1.00 12.48 145 PRO B CA 1
ATOM 3793 C C . PRO B 1 121 ? 13.603 25.483 33.504 1.00 11.79 145 PRO B C 1
ATOM 3794 O O . PRO B 1 121 ? 14.740 25.026 33.364 1.00 12.06 145 PRO B O 1
ATOM 3798 N N . VAL B 1 122 ? 12.586 25.188 32.688 1.00 12.08 146 VAL B N 1
ATOM 3799 C CA . VAL B 1 122 ? 12.796 24.430 31.457 1.00 11.92 146 VAL B CA 1
ATOM 3800 C C . VAL B 1 122 ? 13.858 25.128 30.630 1.00 10.85 146 VAL B C 1
ATOM 3801 O O . VAL B 1 122 ? 13.835 26.356 30.491 1.00 12.79 146 VAL B O 1
ATOM 3805 N N . VAL B 1 123 ? 14.802 24.354 30.087 1.00 11.27 147 VAL B N 1
ATOM 3806 C CA . VAL B 1 123 ? 15.828 24.909 29.209 1.00 9.85 147 VAL B CA 1
ATOM 3807 C C . VAL B 1 123 ? 15.635 24.363 27.800 1.00 10.08 147 VAL B C 1
ATOM 3808 O O . VAL B 1 123 ? 15.042 23.301 27.577 1.00 12.13 147 VAL B O 1
ATOM 3812 N N . THR B 1 124 ? 16.133 25.130 26.835 1.00 9.76 148 THR B N 1
ATOM 3813 C CA . THR B 1 124 ? 16.057 24.791 25.425 1.00 11.66 148 THR B CA 1
ATOM 3814 C C . THR B 1 124 ? 17.445 24.855 24.806 1.00 11.37 148 THR B C 1
ATOM 3815 O O . THR B 1 124 ? 18.390 25.411 25.377 1.00 11.26 148 THR B O 1
ATOM 3819 N N . ILE B 1 125 ? 17.542 24.286 23.601 1.00 10.63 149 ILE B N 1
ATOM 3820 C CA . ILE B 1 125 ? 18.728 24.481 22.773 1.00 9.08 149 ILE B CA 1
ATOM 3821 C C . ILE B 1 125 ? 19.064 25.959 22.653 1.00 10.31 149 ILE B C 1
ATOM 3822 O O . ILE B 1 125 ? 20.238 26.345 22.704 1.00 11.11 149 ILE B O 1
ATOM 3827 N N . ARG B 1 126 ? 18.037 26.809 22.498 1.00 8.90 150 ARG B N 1
ATOM 3828 C CA . ARG B 1 126 ? 18.256 28.250 22.366 1.00 10.07 150 ARG B CA 1
ATOM 3829 C C . ARG B 1 126 ? 18.934 28.827 23.602 1.00 11.07 150 ARG B C 1
ATOM 3830 O O . ARG B 1 126 ? 19.761 29.739 23.493 1.00 12.18 150 ARG B O 1
ATOM 3838 N N . ASP B 1 127 ? 18.587 28.324 24.790 1.00 11.08 151 ASP B N 1
ATOM 3839 C CA . ASP B 1 127 ? 19.225 28.827 26.004 1.00 11.69 151 ASP B CA 1
ATOM 3840 C C . ASP B 1 127 ? 20.711 28.518 26.014 1.00 10.67 151 ASP B C 1
ATOM 3841 O O . ASP B 1 127 ? 21.521 29.354 26.430 1.00 11.90 151 ASP B O 1
ATOM 3846 N N . PHE B 1 128 ? 21.094 27.321 25.559 1.00 10.84 152 PHE B N 1
ATOM 3847 C CA . PHE B 1 128 ? 22.514 26.994 25.454 1.00 10.83 152 PHE B CA 1
ATOM 3848 C C . PHE B 1 128 ? 23.199 27.961 24.500 1.00 11.22 152 PHE B C 1
ATOM 3849 O O . PHE B 1 128 ? 24.278 28.489 24.792 1.00 11.05 152 PHE B O 1
ATOM 3857 N N . VAL B 1 129 ? 22.571 28.186 23.341 1.00 10.16 153 VAL B N 1
ATOM 3858 C CA . VAL B 1 129 ? 23.079 29.115 22.334 1.00 10.46 153 VAL B CA 1
ATOM 3859 C C . VAL B 1 129 ? 23.262 30.499 22.935 1.00 11.77 153 VAL B C 1
ATOM 3860 O O . VAL B 1 129 ? 24.288 31.156 22.708 1.00 12.24 153 VAL B O 1
ATOM 3864 N N . ASN B 1 130 ? 22.270 30.969 23.703 1.00 10.81 154 ASN B N 1
ATOM 3865 C CA . ASN B 1 130 ? 22.327 32.330 24.229 1.00 11.33 154 ASN B CA 1
ATOM 3866 C C . ASN B 1 130 ? 23.377 32.479 25.325 1.00 13.05 154 ASN B C 1
ATOM 3867 O O . ASN B 1 130 ? 23.960 33.563 25.466 1.00 12.56 154 ASN B O 1
ATOM 3872 N N . VAL B 1 131 ? 23.633 31.428 26.110 1.00 11.16 155 VAL B N 1
ATOM 3873 C CA . VAL B 1 131 ? 24.742 31.481 27.059 1.00 11.24 155 VAL B CA 1
ATOM 3874 C C . VAL B 1 131 ? 26.062 31.537 26.307 1.00 13.17 155 VAL B C 1
ATOM 3875 O O . VAL B 1 131 ? 26.949 32.344 26.623 1.00 12.55 155 VAL B O 1
ATOM 3879 N N . GLN B 1 132 ? 26.204 30.702 25.276 1.00 11.64 156 GLN B N 1
ATOM 3880 C CA . GLN B 1 132 ? 27.388 30.778 24.428 1.00 11.94 156 GLN B CA 1
ATOM 3881 C C . GLN B 1 132 ? 27.568 32.169 23.847 1.00 12.95 156 GLN B C 1
ATOM 3882 O O . GLN B 1 132 ? 28.687 32.690 23.827 1.00 12.06 156 GLN B O 1
ATOM 3888 N N . LYS B 1 133 ? 26.482 32.777 23.361 1.00 11.32 157 LYS B N 1
ATOM 3889 C CA . LYS B 1 133 ? 26.567 34.125 22.804 1.00 10.47 157 LYS B CA 1
ATOM 3890 C C . LYS B 1 133 ? 27.052 35.129 23.843 1.00 13.56 157 LYS B C 1
ATOM 3891 O O . LYS B 1 133 ? 27.915 35.965 23.548 1.00 12.64 157 LYS B O 1
ATOM 3897 N N . ALA B 1 134 ? 26.519 35.058 25.064 1.00 13.24 158 ALA B N 1
ATOM 3898 C CA . ALA B 1 134 ? 26.958 35.980 26.106 1.00 13.31 158 ALA B CA 1
ATOM 3899 C C . ALA B 1 134 ? 28.438 35.799 26.411 1.00 14.36 158 ALA B C 1
ATOM 3900 O O . ALA B 1 134 ? 29.156 36.785 26.613 1.00 14.79 158 ALA B O 1
ATOM 3902 N N . LEU B 1 135 ? 28.920 34.555 26.448 1.00 13.71 159 LEU B N 1
ATOM 3903 C CA . LEU B 1 135 ? 30.351 34.341 26.660 1.00 13.76 159 LEU B CA 1
ATOM 3904 C C . LEU B 1 135 ? 31.162 34.945 25.522 1.00 15.03 159 LEU B C 1
ATOM 3905 O O . LEU B 1 135 ? 32.146 35.653 25.755 1.00 13.65 159 LEU B O 1
ATOM 3910 N N . LEU B 1 136 ? 30.765 34.676 24.276 1.00 12.48 160 LEU B N 1
ATOM 3911 C CA . LEU B 1 136 ? 31.496 35.241 23.144 1.00 13.05 160 LEU B CA 1
ATOM 3912 C C . LEU B 1 136 ? 31.533 36.764 23.218 1.00 15.01 160 LEU B C 1
ATOM 3913 O O . LEU B 1 136 ? 32.574 37.384 22.965 1.00 15.58 160 LEU B O 1
ATOM 3918 N N . GLU B 1 137 ? 30.408 37.385 23.572 1.00 12.11 161 GLU B N 1
ATOM 3919 C CA . GLU B 1 137 ? 30.383 38.841 23.684 1.00 12.95 161 GLU B CA 1
ATOM 3920 C C . GLU B 1 137 ? 31.324 39.326 24.783 1.00 15.18 161 GLU B C 1
ATOM 3921 O O . GLU B 1 137 ? 31.983 40.362 24.628 1.00 16.01 161 GLU B O 1
ATOM 3927 N N . SER B 1 138 ? 31.425 38.578 25.886 1.00 15.36 162 SER B N 1
ATOM 3928 C CA . SER B 1 138 ? 32.334 38.978 26.958 1.00 15.06 162 SER B CA 1
ATOM 3929 C C . SER B 1 138 ? 33.790 38.906 26.521 1.00 16.40 162 SER B C 1
ATOM 3930 O O . SER B 1 138 ? 34.641 39.579 27.117 1.00 18.30 162 SER B O 1
ATOM 3933 N N . LEU B 1 139 ? 34.090 38.102 25.503 1.00 15.67 163 LEU B N 1
ATOM 3934 C CA . LEU B 1 139 ? 35.423 37.993 24.932 1.00 14.58 163 LEU B CA 1
ATOM 3935 C C . LEU B 1 139 ? 35.647 38.954 23.774 1.00 15.71 163 LEU B C 1
ATOM 3936 O O . LEU B 1 139 ? 36.706 38.898 23.146 1.00 17.46 163 LEU B O 1
ATOM 3941 N N . GLY B 1 140 ? 34.675 39.812 23.459 1.00 13.35 164 GLY B N 1
ATOM 3942 C CA . GLY B 1 140 ? 34.822 40.758 22.374 1.00 14.97 164 GLY B CA 1
ATOM 3943 C C . GLY B 1 140 ? 34.509 40.213 20.999 1.00 17.05 164 GLY B C 1
ATOM 3944 O O . GLY B 1 140 ? 34.685 40.935 20.008 1.00 15.11 164 GLY B O 1
ATOM 3945 N N . ILE B 1 141 ? 34.029 38.971 20.915 1.00 14.09 165 ILE B N 1
ATOM 3946 C CA . ILE B 1 141 ? 33.738 38.291 19.658 1.00 14.97 165 ILE B CA 1
ATOM 3947 C C . ILE B 1 141 ? 32.323 38.636 19.216 1.00 13.15 165 ILE B C 1
ATOM 3948 O O . ILE B 1 141 ? 31.393 38.677 20.035 1.00 14.75 165 ILE B O 1
ATOM 3953 N N . SER B 1 142 ? 32.152 38.877 17.909 1.00 12.15 166 SER B N 1
ATOM 3954 C CA . SER B 1 142 ? 30.851 39.218 17.348 1.00 12.55 166 SER B CA 1
ATOM 3955 C C . SER B 1 142 ? 30.524 38.411 16.098 1.00 12.00 166 SER B C 1
ATOM 3956 O O . SER B 1 142 ? 29.495 38.668 15.464 1.00 16.46 166 SER B O 1
ATOM 3959 N N . LYS B 1 143 ? 31.372 37.453 15.725 1.00 12.55 167 LYS B N 1
ATOM 3960 C CA . LYS B 1 143 ? 31.136 36.625 14.556 1.00 13.39 167 LYS B CA 1
ATOM 3961 C C . LYS B 1 143 ? 31.840 35.290 14.733 1.00 13.22 167 LYS B C 1
ATOM 3962 O O . LYS B 1 143 ? 32.868 35.196 15.410 1.00 14.35 167 LYS B O 1
ATOM 3968 N N . LEU B 1 144 ? 31.280 34.252 14.108 1.00 13.67 168 LEU B N 1
ATOM 3969 C CA . LEU B 1 144 ? 31.843 32.909 14.146 1.00 10.55 168 LEU B CA 1
ATOM 3970 C C . LEU B 1 144 ? 32.262 32.485 12.745 1.00 12.51 168 LEU B C 1
ATOM 3971 O O . LEU B 1 144 ? 31.437 32.471 11.825 1.00 12.96 168 LEU B O 1
ATOM 3976 N N . TYR B 1 145 ? 33.543 32.141 12.586 1.00 11.35 169 TYR B N 1
ATOM 3977 C CA . TYR B 1 145 ? 33.993 31.550 11.331 1.00 11.06 169 TYR B CA 1
ATOM 3978 C C . TYR B 1 145 ? 33.229 30.262 11.040 1.00 12.00 169 TYR B C 1
ATOM 3979 O O . TYR B 1 145 ? 32.901 29.967 9.882 1.00 12.42 169 TYR B O 1
ATOM 3988 N N . ALA B 1 146 ? 32.953 29.474 12.076 1.00 11.76 170 ALA B N 1
ATOM 3989 C CA . ALA B 1 146 ? 32.106 28.293 11.945 1.00 11.92 170 ALA B CA 1
ATOM 3990 C C . ALA B 1 146 ? 31.544 27.924 13.310 1.00 12.19 170 ALA B C 1
ATOM 3991 O O . ALA B 1 146 ? 32.139 28.227 14.347 1.00 12.35 170 ALA B O 1
ATOM 3993 N N . VAL B 1 147 ? 30.382 27.279 13.297 1.00 11.19 171 VAL B N 1
ATOM 3994 C CA . VAL B 1 147 ? 29.875 26.555 14.455 1.00 10.87 171 VAL B CA 1
ATOM 3995 C C . VAL B 1 147 ? 29.684 25.106 14.026 1.00 11.14 171 VAL B C 1
ATOM 3996 O O . VAL B 1 147 ? 29.179 24.843 12.927 1.00 11.73 171 VAL B O 1
ATOM 4000 N N . ILE B 1 148 ? 30.148 24.176 14.867 1.00 10.97 172 ILE B N 1
ATOM 4001 C CA . ILE B 1 148 ? 30.286 22.765 14.514 1.00 11.45 172 ILE B CA 1
ATOM 4002 C C . ILE B 1 148 ? 29.882 21.927 15.716 1.00 11.77 172 ILE B C 1
ATOM 4003 O O . ILE B 1 148 ? 30.384 22.144 16.822 1.00 10.64 172 ILE B O 1
ATOM 4008 N N . GLY B 1 149 ? 29.020 20.938 15.514 1.00 10.44 173 GLY B N 1
ATOM 4009 C CA . GLY B 1 149 ? 28.747 20.028 16.603 1.00 10.49 173 GLY B CA 1
ATOM 4010 C C . GLY B 1 149 ? 28.026 18.773 16.172 1.00 10.50 173 GLY B C 1
ATOM 4011 O O . GLY B 1 149 ? 27.350 18.746 15.143 1.00 10.85 173 GLY B O 1
ATOM 4012 N N . PRO B 1 150 ? 28.162 17.697 16.973 1.00 9.22 174 PRO B N 1
ATOM 4013 C CA . PRO B 1 150 ? 27.430 16.449 16.707 1.00 10.93 174 PRO B CA 1
ATOM 4014 C C . PRO B 1 150 ? 26.163 16.313 17.541 1.00 11.15 174 PRO B C 1
ATOM 4015 O O . PRO B 1 150 ? 26.151 16.706 18.708 1.00 11.41 174 PRO B O 1
ATOM 4019 N N . SER B 1 151 ? 25.095 15.767 16.950 1.00 11.03 175 SER B N 1
ATOM 4020 C CA . SER B 1 151 ? 23.898 15.321 17.683 1.00 11.85 175 SER B CA 1
ATOM 4021 C C . SER B 1 151 ? 23.249 16.523 18.366 1.00 10.38 175 SER B C 1
ATOM 4022 O O . SER B 1 151 ? 22.861 17.481 17.669 1.00 10.48 175 SER B O 1
ATOM 4025 N N . MET B 1 152 ? 23.097 16.541 19.701 1.00 11.77 176 MET B N 1
ATOM 4026 C CA . MET B 1 152 ? 22.583 17.756 20.339 1.00 12.07 176 MET B CA 1
ATOM 4027 C C . MET B 1 152 ? 23.455 18.958 20.023 1.00 11.79 176 MET B C 1
ATOM 4028 O O . MET B 1 152 ? 22.966 20.096 20.008 1.00 10.52 176 MET B O 1
ATOM 4033 N N . GLY B 1 153 ? 24.745 18.726 19.766 1.00 11.11 177 GLY B N 1
ATOM 4034 C CA . GLY B 1 153 ? 25.597 19.807 19.300 1.00 11.39 177 GLY B CA 1
ATOM 4035 C C . GLY B 1 153 ? 25.228 20.315 17.922 1.00 10.84 177 GLY B C 1
ATOM 4036 O O . GLY B 1 153 ? 25.347 21.515 17.652 1.00 11.06 177 GLY B O 1
ATOM 4037 N N . SER B 1 154 ? 24.783 19.422 17.027 1.00 10.25 178 SER B N 1
ATOM 4038 C CA . SER B 1 154 ? 24.318 19.878 15.718 1.00 9.85 178 SER B CA 1
ATOM 4039 C C . SER B 1 154 ? 23.064 20.733 15.846 1.00 9.53 178 SER B C 1
ATOM 4040 O O . SER B 1 154 ? 22.812 21.605 15.001 1.00 10.80 178 SER B O 1
ATOM 4043 N N . MET B 1 155 ? 22.262 20.481 16.887 1.00 10.77 179 MET B N 1
ATOM 4044 C CA . MET B 1 155 ? 21.065 21.279 17.125 1.00 9.62 179 MET B CA 1
ATOM 4045 C C . MET B 1 155 ? 21.444 22.695 17.531 1.00 10.55 179 MET B C 1
ATOM 4046 O O . MET B 1 155 ? 20.900 23.675 17.012 1.00 11.56 179 MET B O 1
ATOM 4051 N N . GLN B 1 156 ? 22.402 22.813 18.451 1.00 9.85 180 GLN B N 1
ATOM 4052 C CA . GLN B 1 156 ? 22.909 24.133 18.816 1.00 9.88 180 GLN B CA 1
ATOM 4053 C C . GLN B 1 156 ? 23.537 24.837 17.619 1.00 11.21 180 GLN B C 1
ATOM 4054 O O . GLN B 1 156 ? 23.366 26.050 17.447 1.00 10.45 180 GLN B O 1
ATOM 4060 N N . ALA B 1 157 ? 24.276 24.092 16.783 1.00 10.32 181 ALA B N 1
ATOM 4061 C CA . ALA B 1 157 ? 24.970 24.713 15.653 1.00 11.45 181 ALA B CA 1
ATOM 4062 C C . ALA B 1 157 ? 23.988 25.314 14.656 1.00 11.39 181 ALA B C 1
ATOM 4063 O O . ALA B 1 157 ? 24.138 26.467 14.234 1.00 11.22 181 ALA B O 1
ATOM 4065 N N . ILE B 1 158 ? 22.963 24.553 14.274 1.00 11.08 182 ILE B N 1
ATOM 4066 C CA . ILE B 1 158 ? 22.041 25.063 13.265 1.00 10.11 182 ILE B CA 1
ATOM 4067 C C . ILE B 1 158 ? 21.104 26.106 13.872 1.00 11.66 182 ILE B C 1
ATOM 4068 O O . ILE B 1 158 ? 20.673 27.026 13.170 1.00 11.14 182 ILE B O 1
ATOM 4073 N N . ASP B 1 159 ? 20.810 26.024 15.177 1.00 10.78 183 ASP B N 1
ATOM 4074 C CA . ASP B 1 159 ? 20.053 27.109 15.800 1.00 10.09 183 ASP B CA 1
ATOM 4075 C C . ASP B 1 159 ? 20.853 28.407 15.793 1.00 12.69 183 ASP B C 1
ATOM 4076 O O . ASP B 1 159 ? 20.299 29.475 15.507 1.00 11.55 183 ASP B O 1
ATOM 4081 N N . TRP B 1 160 ? 22.155 28.337 16.100 1.00 10.54 184 TRP B N 1
ATOM 4082 C CA . TRP B 1 160 ? 23.024 29.506 15.953 1.00 12.15 184 TRP B CA 1
ATOM 4083 C C . TRP B 1 160 ? 22.871 30.135 14.573 1.00 12.28 184 TRP B C 1
ATOM 4084 O O . TRP B 1 160 ? 22.697 31.354 14.439 1.00 12.03 184 TRP B O 1
ATOM 4095 N N . ALA B 1 161 ? 22.958 29.309 13.527 1.00 10.32 185 ALA B N 1
ATOM 4096 C CA . ALA B 1 161 ? 22.963 29.833 12.164 1.00 10.34 185 ALA B CA 1
ATOM 4097 C C . ALA B 1 161 ? 21.634 30.472 11.797 1.00 11.00 185 ALA B C 1
ATOM 4098 O O . ALA B 1 161 ? 21.602 31.416 10.999 1.00 12.42 185 ALA B O 1
ATOM 4100 N N . SER B 1 162 ? 20.540 29.986 12.374 1.00 11.42 186 SER B N 1
ATOM 4101 C CA . SER B 1 162 ? 19.212 30.510 12.084 1.00 10.53 186 SER B CA 1
ATOM 4102 C C . SER B 1 162 ? 18.853 31.702 12.960 1.00 12.06 186 SER B C 1
ATOM 4103 O O . SER B 1 162 ? 18.291 32.690 12.466 1.00 14.33 186 SER B O 1
ATOM 4106 N N . ALA B 1 163 ? 19.197 31.636 14.248 1.00 10.90 187 ALA B N 1
ATOM 4107 C CA . ALA B 1 163 ? 18.797 32.661 15.209 1.00 11.04 187 ALA B CA 1
ATOM 4108 C C . ALA B 1 163 ? 19.611 33.927 15.056 1.00 13.10 187 ALA B C 1
ATOM 4109 O O . ALA B 1 163 ? 19.088 35.032 15.272 1.00 14.37 187 ALA B O 1
ATOM 4111 N N . TYR B 1 164 ? 20.883 33.784 14.702 1.00 11.50 188 TYR B N 1
ATOM 4112 C CA . TYR B 1 164 ? 21.823 34.899 14.630 1.00 12.85 188 TYR B CA 1
ATOM 4113 C C . TYR B 1 164 ? 22.510 34.834 13.274 1.00 12.69 188 TYR B C 1
ATOM 4114 O O . TYR B 1 164 ? 23.703 34.534 13.181 1.00 13.05 188 TYR B O 1
ATOM 4123 N N . PRO B 1 165 ? 21.768 35.115 12.190 1.00 11.99 189 PRO B N 1
ATOM 4124 C CA . PRO B 1 165 ? 22.283 34.813 10.843 1.00 13.33 189 PRO B CA 1
ATOM 4125 C C . PRO B 1 165 ? 23.547 35.556 10.496 1.00 16.47 189 PRO B C 1
ATOM 4126 O O . PRO B 1 165 ? 24.399 35.005 9.784 1.00 18.95 189 PRO B O 1
ATOM 4130 N N . GLY B 1 166 ? 23.697 36.789 10.970 1.00 14.03 190 GLY B N 1
ATOM 4131 C CA . GLY B 1 166 ? 24.901 37.545 10.700 1.00 15.58 190 GLY B CA 1
ATOM 4132 C C . GLY B 1 166 ? 26.104 37.136 11.519 1.00 16.91 190 GLY B C 1
ATOM 4133 O O . GLY B 1 166 ? 27.224 37.534 11.192 1.00 18.68 190 GLY B O 1
ATOM 4134 N N . TRP B 1 167 ? 25.896 36.356 12.581 1.00 14.74 191 TRP B N 1
ATOM 4135 C CA . TRP B 1 167 ? 27.003 35.873 13.397 1.00 14.15 191 TRP B CA 1
ATOM 4136 C C . TRP B 1 167 ? 27.743 34.701 12.760 1.00 15.53 191 TRP B C 1
ATOM 4137 O O . TRP B 1 167 ? 28.934 34.510 13.028 1.00 21.84 191 TRP B O 1
ATOM 4148 N N . VAL B 1 168 ? 27.072 33.893 11.947 1.00 12.94 192 VAL B N 1
ATOM 4149 C CA . VAL B 1 168 ? 27.570 32.564 11.600 1.00 11.97 192 VAL B CA 1
ATOM 4150 C C . VAL B 1 168 ? 27.927 32.523 10.118 1.00 12.93 192 VAL B C 1
ATOM 4151 O O . VAL B 1 168 ? 27.053 32.677 9.258 1.00 12.99 192 VAL B O 1
ATOM 4155 N N . GLU B 1 169 ? 29.204 32.285 9.819 1.00 12.11 193 GLU B N 1
ATOM 4156 C CA . GLU B 1 169 ? 29.635 32.175 8.429 1.00 12.68 193 GLU B CA 1
ATOM 4157 C C . GLU B 1 169 ? 29.469 30.771 7.863 1.00 12.25 193 GLU B C 1
ATOM 4158 O O . GLU B 1 169 ? 29.177 30.625 6.667 1.00 12.74 193 GLU B O 1
ATOM 4164 N N . ARG B 1 170 ? 29.641 29.741 8.700 1.00 11.58 194 ARG B N 1
ATOM 4165 C CA . ARG B 1 170 ? 29.649 28.345 8.279 1.00 11.65 194 ARG B CA 1
ATOM 4166 C C . ARG B 1 170 ? 29.055 27.507 9.401 1.00 11.75 194 ARG B C 1
ATOM 4167 O O . ARG B 1 170 ? 29.296 27.778 10.579 1.00 11.70 194 ARG B O 1
ATOM 4175 N N . MET B 1 171 ? 28.297 26.481 9.039 1.00 10.63 195 MET B N 1
ATOM 4176 C CA . MET B 1 171 ? 27.631 25.642 10.027 1.00 10.07 195 MET B CA 1
ATOM 4177 C C . MET B 1 171 ? 27.858 24.197 9.625 1.00 11.00 195 MET B C 1
ATOM 4178 O O . MET B 1 171 ? 27.475 23.811 8.517 1.00 11.77 195 MET B O 1
ATOM 4183 N N . ILE B 1 172 ? 28.491 23.413 10.500 1.00 11.60 196 ILE B N 1
ATOM 4184 C CA . ILE B 1 172 ? 28.684 21.980 10.275 1.00 10.53 196 ILE B CA 1
ATOM 4185 C C . ILE B 1 172 ? 27.840 21.208 11.283 1.00 10.21 196 ILE B C 1
ATOM 4186 O O . ILE B 1 172 ? 28.005 21.353 12.502 1.00 12.03 196 ILE B O 1
ATOM 4191 N N . SER B 1 173 ? 26.972 20.352 10.763 1.00 9.43 197 SER B N 1
ATOM 4192 C CA . SER B 1 173 ? 26.088 19.503 11.549 1.00 8.89 197 SER B CA 1
ATOM 4193 C C . SER B 1 173 ? 26.553 18.068 11.369 1.00 10.74 197 SER B C 1
ATOM 4194 O O . SER B 1 173 ? 26.609 17.587 10.238 1.00 12.30 197 SER B O 1
ATOM 4197 N N . VAL B 1 174 ? 26.889 17.391 12.465 1.00 10.28 198 VAL B N 1
ATOM 4198 C CA . VAL B 1 174 ? 27.340 16.001 12.415 1.00 9.97 198 VAL B CA 1
ATOM 4199 C C . VAL B 1 174 ? 26.311 15.152 13.153 1.00 10.56 198 VAL B C 1
ATOM 4200 O O . VAL B 1 174 ? 25.781 15.589 14.180 1.00 11.19 198 VAL B O 1
ATOM 4204 N N . ILE B 1 175 ? 26.041 13.937 12.637 1.00 9.85 199 ILE B N 1
ATOM 4205 C CA . ILE B 1 175 ? 25.027 12.997 13.147 1.00 10.04 199 ILE B CA 1
ATOM 4206 C C . ILE B 1 175 ? 23.832 13.763 13.709 1.00 9.56 199 ILE B C 1
ATOM 4207 O O . ILE B 1 175 ? 23.446 13.605 14.879 1.00 10.84 199 ILE B O 1
ATOM 4212 N N . GLY B 1 176 ? 23.228 14.584 12.852 1.00 10.15 200 GLY B N 1
ATOM 4213 C CA . GLY B 1 176 ? 22.430 15.690 13.335 1.00 10.58 200 GLY B CA 1
ATOM 4214 C C . GLY B 1 176 ? 20.993 15.753 12.880 1.00 11.75 200 GLY B C 1
ATOM 4215 O O . GLY B 1 176 ? 20.427 14.781 12.373 1.00 12.43 200 GLY B O 1
ATOM 4216 N N . ALA B 1 177 ? 20.387 16.922 13.081 1.00 10.99 201 ALA B N 1
ATOM 4217 C CA . ALA B 1 177 ? 18.974 17.108 12.795 1.00 9.31 201 ALA B CA 1
ATOM 4218 C C . ALA B 1 177 ? 18.691 18.596 12.685 1.00 11.28 201 ALA B C 1
ATOM 4219 O O . ALA B 1 177 ? 19.361 19.410 13.320 1.00 11.67 201 ALA B O 1
ATOM 4221 N N . GLY B 1 178 ? 17.684 18.937 11.882 1.00 10.31 202 GLY B N 1
ATOM 4222 C CA . GLY B 1 178 ? 17.159 20.293 11.870 1.00 10.35 202 GLY B CA 1
ATOM 4223 C C . GLY B 1 178 ? 16.009 20.518 12.825 1.00 10.49 202 GLY B C 1
ATOM 4224 O O . GLY B 1 178 ? 15.657 21.658 13.133 1.00 11.15 202 GLY B O 1
ATOM 4225 N N . GLN B 1 179 ? 15.426 19.440 13.338 1.00 11.28 203 GLN B N 1
ATOM 4226 C CA . GLN B 1 179 ? 14.349 19.517 14.312 1.00 10.68 203 GLN B CA 1
ATOM 4227 C C . GLN B 1 179 ? 14.279 18.178 15.019 1.00 10.27 203 GLN B C 1
ATOM 4228 O O . GLN B 1 179 ? 14.778 17.167 14.514 1.00 10.84 203 GLN B O 1
ATOM 4234 N N . SER B 1 180 ? 13.626 18.176 16.177 1.00 9.61 204 SER B N 1
ATOM 4235 C CA . SER B 1 180 ? 13.116 16.938 16.757 1.00 10.96 204 SER B CA 1
ATOM 4236 C C . SER B 1 180 ? 11.716 16.735 16.195 1.00 11.08 204 SER B C 1
ATOM 4237 O O . SER B 1 180 ? 10.763 17.388 16.627 1.00 12.04 204 SER B O 1
ATOM 4240 N N . ASP B 1 181 ? 11.579 15.835 15.219 1.00 10.27 205 ASP B N 1
ATOM 4241 C CA . ASP B 1 181 ? 10.240 15.572 14.702 1.00 10.17 205 ASP B CA 1
ATOM 4242 C C . ASP B 1 181 ? 9.435 14.771 15.734 1.00 10.07 205 ASP B C 1
ATOM 4243 O O . ASP B 1 181 ? 9.914 14.439 16.822 1.00 11.56 205 ASP B O 1
ATOM 4248 N N . ALA B 1 182 ? 8.183 14.466 15.392 1.00 11.07 206 ALA B N 1
ATOM 4249 C CA . ALA B 1 182 ? 7.334 13.749 16.344 1.00 9.62 206 ALA B CA 1
ATOM 4250 C C . ALA B 1 182 ? 7.949 12.405 16.717 1.00 8.77 206 ALA B C 1
ATOM 4251 O O . ALA B 1 182 ? 7.891 11.987 17.883 1.00 10.61 206 ALA B O 1
ATOM 4253 N N . TRP B 1 183 ? 8.569 11.726 15.745 1.00 9.95 207 TRP B N 1
ATOM 4254 C CA . TRP B 1 183 ? 9.247 10.465 16.037 1.00 10.15 207 TRP B CA 1
ATOM 4255 C C . TRP B 1 183 ? 10.346 10.655 17.075 1.00 9.72 207 TRP B C 1
ATOM 4256 O O . TRP B 1 183 ? 10.440 9.896 18.051 1.00 10.19 207 TRP B O 1
ATOM 4267 N N . THR B 1 184 ? 11.198 11.660 16.870 1.00 10.39 208 THR B N 1
ATOM 4268 C CA . THR B 1 184 ? 12.345 11.853 17.750 1.00 9.75 208 THR B CA 1
ATOM 4269 C C . THR B 1 184 ? 11.896 12.296 19.137 1.00 10.22 208 THR B C 1
ATOM 4270 O O . THR B 1 184 ? 12.448 11.852 20.152 1.00 10.60 208 THR B O 1
ATOM 4274 N N . THR B 1 185 ? 10.881 13.153 19.204 1.00 11.43 209 THR B N 1
ATOM 4275 C CA . THR B 1 185 ? 10.399 13.579 20.506 1.00 9.40 209 THR B CA 1
ATOM 4276 C C . THR B 1 185 ? 9.835 12.405 21.300 1.00 10.06 209 THR B C 1
ATOM 4277 O O . THR B 1 185 ? 10.100 12.276 22.501 1.00 10.05 209 THR B O 1
ATOM 4281 N N . ALA B 1 186 ? 9.070 11.529 20.645 1.00 10.60 210 ALA B N 1
ATOM 4282 C CA . ALA B 1 186 ? 8.618 10.319 21.327 1.00 10.65 210 ALA B CA 1
ATOM 4283 C C . ALA B 1 186 ? 9.785 9.406 21.697 1.00 10.96 210 ALA B C 1
ATOM 4284 O O . ALA B 1 186 ? 9.810 8.844 22.801 1.00 11.51 210 ALA B O 1
ATOM 4286 N N . ALA B 1 187 ? 10.758 9.245 20.794 1.00 11.15 211 ALA B N 1
ATOM 4287 C CA . ALA B 1 187 ? 11.891 8.364 21.074 1.00 10.54 211 ALA B CA 1
ATOM 4288 C C . ALA B 1 187 ? 12.652 8.818 22.315 1.00 11.01 211 ALA B C 1
ATOM 4289 O O . ALA B 1 187 ? 13.046 7.989 23.151 1.00 11.57 211 ALA B O 1
ATOM 4291 N N . LEU B 1 188 ? 12.840 10.134 22.469 1.00 9.69 212 LEU B N 1
ATOM 4292 C CA . LEU B 1 188 ? 13.584 10.655 23.609 1.00 10.20 212 LEU B CA 1
ATOM 4293 C C . LEU B 1 188 ? 12.804 10.504 24.905 1.00 9.50 212 LEU B C 1
ATOM 4294 O O . LEU B 1 188 ? 13.402 10.440 25.982 1.00 10.31 212 LEU B O 1
ATOM 4299 N N . GLU B 1 189 ? 11.473 10.472 24.830 1.00 8.89 213 GLU B N 1
ATOM 4300 C CA . GLU B 1 189 ? 10.685 10.317 26.043 1.00 9.28 213 GLU B CA 1
ATOM 4301 C C . GLU B 1 189 ? 11.015 9.015 26.758 1.00 11.13 213 GLU B C 1
ATOM 4302 O O . GLU B 1 189 ? 10.933 8.947 27.990 1.00 10.63 213 GLU B O 1
ATOM 4308 N N . HIS B 1 190 ? 11.410 7.977 26.013 1.00 9.53 214 HIS B N 1
ATOM 4309 C CA . HIS B 1 190 ? 11.734 6.704 26.653 1.00 9.07 214 HIS B CA 1
ATOM 4310 C C . HIS B 1 190 ? 13.022 6.781 27.453 1.00 8.69 214 HIS B C 1
ATOM 4311 O O . HIS B 1 190 ? 13.251 5.932 28.327 1.00 9.91 214 HIS B O 1
ATOM 4318 N N . TRP B 1 191 ? 13.865 7.775 27.171 1.00 10.20 215 TRP B N 1
ATOM 4319 C CA . TRP B 1 191 ? 15.027 8.032 28.019 1.00 9.74 215 TRP B CA 1
ATOM 4320 C C . TRP B 1 191 ? 14.622 8.604 29.364 1.00 12.05 215 TRP B C 1
ATOM 4321 O O . TRP B 1 191 ? 15.363 8.462 30.340 1.00 12.80 215 TRP B O 1
ATOM 4332 N N . ALA B 1 192 ? 13.487 9.305 29.414 1.00 10.43 216 ALA B N 1
ATOM 4333 C CA . ALA B 1 192 ? 13.034 9.966 30.631 1.00 11.71 216 ALA B CA 1
ATOM 4334 C C . ALA B 1 192 ? 12.221 9.047 31.531 1.00 11.38 216 ALA B C 1
ATOM 4335 O O . ALA B 1 192 ? 12.342 9.122 32.763 1.00 12.84 216 ALA B O 1
ATOM 4337 N N . THR B 1 193 ? 11.381 8.185 30.953 1.00 10.51 217 THR B N 1
ATOM 4338 C CA . THR B 1 193 ? 10.424 7.466 31.788 1.00 12.32 217 THR B CA 1
ATOM 4339 C C . THR B 1 193 ? 11.074 6.573 32.845 1.00 14.04 217 THR B C 1
ATOM 4340 O O . THR B 1 193 ? 10.531 6.509 33.965 1.00 13.67 217 THR B O 1
ATOM 4344 N N . PRO B 1 194 ? 12.213 5.905 32.609 1.00 11.20 218 PRO B N 1
ATOM 4345 C CA . PRO B 1 194 ? 12.771 5.067 33.690 1.00 9.74 218 PRO B CA 1
ATOM 4346 C C . PRO B 1 194 ? 13.136 5.850 34.940 1.00 12.00 218 PRO B C 1
ATOM 4347 O O . PRO B 1 194 ? 12.971 5.336 36.051 1.00 12.10 218 PRO B O 1
ATOM 4351 N N . ILE B 1 195 ? 13.635 7.078 34.787 1.00 11.29 219 ILE B N 1
ATOM 4352 C CA . ILE B 1 195 ? 13.938 7.911 35.950 1.00 9.61 219 ILE B CA 1
ATOM 4353 C C . ILE B 1 195 ? 12.659 8.247 36.713 1.00 12.07 219 ILE B C 1
ATOM 4354 O O . ILE B 1 195 ? 12.628 8.198 37.952 1.00 12.10 219 ILE B O 1
ATOM 4359 N N . THR B 1 196 ? 11.573 8.546 35.994 1.00 11.92 220 THR B N 1
ATOM 4360 C CA . THR B 1 196 ? 10.335 8.925 36.669 1.00 12.44 220 THR B CA 1
ATOM 4361 C C . THR B 1 196 ? 9.712 7.754 37.409 1.00 11.64 220 THR B C 1
ATOM 4362 O O . THR B 1 196 ? 8.897 7.970 38.312 1.00 13.69 220 THR B O 1
ATOM 4366 N N . LEU B 1 197 ? 10.108 6.522 37.071 1.00 11.17 221 LEU B N 1
ATOM 4367 C CA . LEU B 1 197 ? 9.581 5.331 37.717 1.00 11.77 221 LEU B CA 1
ATOM 4368 C C . LEU B 1 197 ? 10.389 4.889 38.924 1.00 13.62 221 LEU B C 1
ATOM 4369 O O . LEU B 1 197 ? 9.892 4.073 39.707 1.00 17.18 221 LEU B O 1
ATOM 4374 N N . ASP B 1 198 ? 11.609 5.395 39.083 1.00 11.49 222 ASP B N 1
ATOM 4375 C CA . ASP B 1 198 ? 12.476 4.982 40.178 1.00 11.97 222 ASP B CA 1
ATOM 4376 C C . ASP B 1 198 ? 11.948 5.557 41.487 1.00 13.18 222 ASP B C 1
ATOM 4377 O O . ASP B 1 198 ? 11.748 6.768 41.598 1.00 13.35 222 ASP B O 1
ATOM 4382 N N . LYS B 1 199 ? 11.727 4.678 42.478 1.00 15.42 223 LYS B N 1
ATOM 4383 C CA . LYS B 1 199 ? 11.133 5.090 43.753 1.00 17.41 223 LYS B CA 1
ATOM 4384 C C . LYS B 1 199 ? 11.937 6.164 44.477 1.00 19.23 223 LYS B C 1
ATOM 4385 O O . LYS B 1 199 ? 11.380 6.864 45.326 1.00 24.71 223 LYS B O 1
ATOM 4391 N N . ASN B 1 200 ? 13.227 6.307 44.181 1.00 13.54 224 ASN B N 1
ATOM 4392 C CA . ASN B 1 200 ? 14.031 7.337 44.831 1.00 13.23 224 ASN B CA 1
ATOM 4393 C C . ASN B 1 200 ? 13.941 8.688 44.139 1.00 16.11 224 ASN B C 1
ATOM 4394 O O . ASN B 1 200 ? 14.467 9.670 44.674 1.00 15.90 224 ASN B O 1
ATOM 4399 N N . TRP B 1 201 ? 13.312 8.772 42.961 1.00 12.64 225 TRP B N 1
ATOM 4400 C CA . TRP B 1 201 ? 13.281 10.050 42.256 1.00 11.88 225 TRP B CA 1
ATOM 4401 C C . TRP B 1 201 ? 12.567 11.116 43.077 1.00 13.07 225 TRP B C 1
ATOM 4402 O O . TRP B 1 201 ? 13.004 12.270 43.116 1.00 13.89 225 TRP B O 1
ATOM 4413 N N . ASN B 1 202 ? 11.485 10.739 43.766 1.00 14.51 226 ASN B N 1
ATOM 4414 C CA . ASN B 1 202 ? 10.748 11.669 44.624 1.00 16.23 226 ASN B CA 1
ATOM 4415 C C . ASN B 1 202 ? 10.398 12.953 43.875 1.00 15.13 226 ASN B C 1
ATOM 4416 O O . ASN B 1 202 ? 10.570 14.069 44.379 1.00 13.62 226 ASN B O 1
ATOM 4421 N N . ASN B 1 203 ? 9.917 12.793 42.643 1.00 13.10 227 ASN B N 1
ATOM 4422 C CA . ASN B 1 203 ? 9.483 13.919 41.817 1.00 12.28 227 ASN B CA 1
ATOM 4423 C C . ASN B 1 203 ? 10.571 14.975 41.664 1.00 14.08 227 ASN B C 1
ATOM 4424 O O . ASN B 1 203 ? 10.287 16.172 41.529 1.00 17.72 227 ASN B O 1
ATOM 4429 N N . GLY B 1 204 ? 11.826 14.535 41.693 1.00 11.80 228 GLY B N 1
ATOM 4430 C CA . GLY B 1 204 ? 12.956 15.400 41.443 1.00 12.86 228 GLY B CA 1
ATOM 4431 C C . GLY B 1 204 ? 13.659 15.901 42.684 1.00 12.23 228 GLY B C 1
ATOM 4432 O O . GLY B 1 204 ? 14.741 16.490 42.564 1.00 14.95 228 GLY B O 1
ATOM 4433 N N . ALA B 1 205 ? 13.096 15.658 43.872 1.00 14.05 229 ALA B N 1
ATOM 4434 C CA . ALA B 1 205 ? 13.603 16.245 45.108 1.00 16.22 229 ALA B CA 1
ATOM 4435 C C . ALA B 1 205 ? 14.606 15.357 45.845 1.00 21.57 229 ALA B C 1
ATOM 4436 O O . ALA B 1 205 ? 14.836 15.567 47.043 1.00 27.19 229 ALA B O 1
ATOM 4438 N N . TYR B 1 206 ? 15.229 14.403 45.164 1.00 18.52 230 TYR B N 1
ATOM 4439 C CA . TYR B 1 206 ? 16.119 13.457 45.824 1.00 18.09 230 TYR B CA 1
ATOM 4440 C C . TYR B 1 206 ? 17.419 14.117 46.280 1.00 20.92 230 TYR B C 1
ATOM 4441 O O . TYR B 1 206 ? 17.880 15.111 45.713 1.00 20.79 230 TYR B O 1
ATOM 4450 N N . SER B 1 207 ? 18.016 13.542 47.316 1.00 24.08 231 SER B N 1
ATOM 4451 C CA . SER B 1 207 ? 19.363 13.914 47.715 1.00 28.19 231 SER B CA 1
ATOM 4452 C C . SER B 1 207 ? 20.380 13.116 46.910 1.00 28.63 231 SER B C 1
ATOM 4453 O O . SER B 1 207 ? 20.093 12.033 46.394 1.00 25.82 231 SER B O 1
ATOM 4456 N N . LYS B 1 208 ? 21.588 13.671 46.808 1.00 32.15 232 LYS B N 1
ATOM 4457 C CA . LYS B 1 208 ? 22.650 12.989 46.079 1.00 32.50 232 LYS B CA 1
ATOM 4458 C C . LYS B 1 208 ? 22.901 11.586 46.624 1.00 33.38 232 LYS B C 1
ATOM 4459 O O . LYS B 1 208 ? 23.210 10.669 45.854 1.00 38.01 232 LYS B O 1
ATOM 4465 N N . GLU B 1 209 ? 22.746 11.388 47.938 1.00 33.61 233 GLU B N 1
ATOM 4466 C CA . GLU B 1 209 ? 23.036 10.105 48.570 1.00 33.47 233 GLU B CA 1
ATOM 4467 C C . GLU B 1 209 ? 21.916 9.087 48.414 1.00 29.61 233 GLU B C 1
ATOM 4468 O O . GLU B 1 209 ? 22.139 7.902 48.689 1.00 34.47 233 GLU B O 1
ATOM 4474 N N . GLN B 1 210 ? 20.726 9.515 48.005 1.00 25.75 234 GLN B N 1
ATOM 4475 C CA . GLN B 1 210 ? 19.592 8.633 47.750 1.00 27.83 234 GLN B CA 1
ATOM 4476 C C . GLN B 1 210 ? 19.040 8.904 46.363 1.00 24.10 234 GLN B C 1
ATOM 4477 O O . GLN B 1 210 ? 17.840 9.092 46.156 1.00 22.94 234 GLN B O 1
ATOM 4483 N N . ALA B 1 211 ? 19.942 8.938 45.387 1.00 23.43 235 ALA B N 1
ATOM 4484 C CA . ALA B 1 211 ? 19.578 9.264 44.021 1.00 18.49 235 ALA B CA 1
ATOM 4485 C C . ALA B 1 211 ? 18.875 8.084 43.354 1.00 17.10 235 ALA B C 1
ATOM 4486 O O . ALA B 1 211 ? 18.991 6.941 43.798 1.00 16.54 235 ALA B O 1
ATOM 4488 N N . PRO B 1 212 ? 18.109 8.349 42.281 1.00 13.61 236 PRO B N 1
ATOM 4489 C CA . PRO B 1 212 ? 17.473 7.271 41.498 1.00 14.68 236 PRO B CA 1
ATOM 4490 C C . PRO B 1 212 ? 18.479 6.597 40.573 1.00 15.45 236 PRO B C 1
ATOM 4491 O O . PRO B 1 212 ? 18.448 6.725 39.344 1.00 14.37 236 PRO B O 1
ATOM 4495 N N . LEU B 1 213 ? 19.413 5.863 41.184 1.00 14.46 237 LEU B N 1
ATOM 4496 C CA . LEU B 1 213 ? 20.529 5.299 40.431 1.00 14.32 237 LEU B CA 1
ATOM 4497 C C . LEU B 1 213 ? 20.066 4.209 39.470 1.00 14.78 237 LEU B C 1
ATOM 4498 O O . LEU B 1 213 ? 20.606 4.084 38.364 1.00 14.77 237 LEU B O 1
ATOM 4503 N N . ASN B 1 214 ? 19.067 3.419 39.861 1.00 16.05 238 ASN B N 1
ATOM 4504 C CA . ASN B 1 214 ? 18.610 2.345 38.984 1.00 15.64 238 ASN B CA 1
ATOM 4505 C C . ASN B 1 214 ? 17.880 2.900 37.769 1.00 15.15 238 ASN B C 1
ATOM 4506 O O . ASN B 1 214 ? 18.053 2.398 36.651 1.00 14.63 238 ASN B O 1
ATOM 4511 N N . GLY B 1 215 ? 17.059 3.932 37.967 1.00 11.64 239 GLY B N 1
ATOM 4512 C CA . GLY B 1 215 ? 16.371 4.532 36.843 1.00 11.53 239 GLY B CA 1
ATOM 4513 C C . GLY B 1 215 ? 17.341 5.221 35.910 1.00 12.96 239 GLY B C 1
ATOM 4514 O O . GLY B 1 215 ? 17.216 5.117 34.687 1.00 12.43 239 GLY B O 1
ATOM 4515 N N . LEU B 1 216 ? 18.326 5.926 36.477 1.00 12.57 240 LEU B N 1
ATOM 4516 C CA . LEU B 1 216 ? 19.353 6.565 35.661 1.00 11.05 240 LEU B CA 1
ATOM 4517 C C . LEU B 1 216 ? 20.147 5.540 34.859 1.00 11.62 240 LEU B C 1
ATOM 4518 O O . LEU B 1 216 ? 20.409 5.751 33.667 1.00 12.83 240 LEU B O 1
ATOM 4523 N N . ALA B 1 217 ? 20.533 4.422 35.487 1.00 12.17 241 ALA B N 1
ATOM 4524 C CA . ALA B 1 217 ? 21.234 3.372 34.750 1.00 11.86 241 ALA B CA 1
ATOM 4525 C C . ALA B 1 217 ? 20.357 2.806 33.640 1.00 12.82 241 ALA B C 1
ATOM 4526 O O . ALA B 1 217 ? 20.837 2.566 32.527 1.00 12.72 241 ALA B O 1
ATOM 4528 N N . ALA B 1 218 ? 19.067 2.594 33.921 1.00 12.43 242 ALA B N 1
ATOM 4529 C CA . ALA B 1 218 ? 18.153 2.106 32.885 1.00 12.76 242 ALA B CA 1
ATOM 4530 C C . ALA B 1 218 ? 18.075 3.069 31.706 1.00 12.48 242 ALA B C 1
ATOM 4531 O O . ALA B 1 218 ? 18.113 2.649 30.544 1.00 11.95 242 ALA B O 1
ATOM 4533 N N . SER B 1 219 ? 17.972 4.369 31.984 1.00 11.00 243 SER B N 1
ATOM 4534 C CA . SER B 1 219 ? 18.023 5.359 30.911 1.00 10.45 243 SER B CA 1
ATOM 4535 C C . SER B 1 219 ? 19.304 5.224 30.099 1.00 12.52 243 SER B C 1
ATOM 4536 O O . SER B 1 219 ? 19.273 5.229 28.859 1.00 12.23 243 SER B O 1
ATOM 4539 N N . LEU B 1 220 ? 20.450 5.101 30.784 1.00 12.15 244 LEU B N 1
ATOM 4540 C CA . LEU B 1 220 ? 21.709 5.023 30.052 1.00 9.22 244 LEU B CA 1
ATOM 4541 C C . LEU B 1 220 ? 21.845 3.713 29.283 1.00 10.11 244 LEU B C 1
ATOM 4542 O O . LEU B 1 220 ? 22.538 3.679 28.257 1.00 11.12 244 LEU B O 1
ATOM 4547 N N . MET B 1 221 ? 21.206 2.634 29.745 1.00 11.42 245 MET B N 1
ATOM 4548 C CA . MET B 1 221 ? 21.205 1.403 28.955 1.00 11.67 245 MET B CA 1
ATOM 4549 C C . MET B 1 221 ? 20.524 1.624 27.612 1.00 11.24 245 MET B C 1
ATOM 4550 O O . MET B 1 221 ? 21.012 1.162 26.577 1.00 11.44 245 MET B O 1
ATOM 4555 N N . LEU B 1 222 ? 19.391 2.324 27.616 1.00 12.83 246 LEU B N 1
ATOM 4556 C CA . LEU B 1 222 ? 18.663 2.575 26.377 1.00 11.94 246 LEU B CA 1
ATOM 4557 C C . LEU B 1 222 ? 19.414 3.567 25.486 1.00 11.25 246 LEU B C 1
ATOM 4558 O O . LEU B 1 222 ? 19.558 3.337 24.274 1.00 11.99 246 LEU B O 1
ATOM 4563 N N . ILE B 1 223 ? 19.942 4.648 26.075 1.00 11.01 247 ILE B N 1
ATOM 4564 C CA . ILE B 1 223 ? 20.746 5.618 25.328 1.00 12.55 247 ILE B CA 1
ATOM 4565 C C . ILE B 1 223 ? 21.932 4.930 24.664 1.00 12.59 247 ILE B C 1
ATOM 4566 O O . ILE B 1 223 ? 22.211 5.136 23.475 1.00 13.48 247 ILE B O 1
ATOM 4571 N N . THR B 1 224 ? 22.654 4.110 25.432 1.00 10.98 248 THR B N 1
ATOM 4572 C CA . THR B 1 224 ? 23.828 3.425 24.912 1.00 11.39 248 THR B CA 1
ATOM 4573 C C . THR B 1 224 ? 23.471 2.558 23.714 1.00 12.06 248 THR B C 1
ATOM 4574 O O . THR B 1 224 ? 24.158 2.594 22.688 1.00 12.20 248 THR B O 1
ATOM 4578 N N . GLN B 1 225 ? 22.381 1.789 23.813 1.00 11.62 249 GLN B N 1
ATOM 4579 C CA . GLN B 1 225 ? 22.036 0.914 22.699 1.00 10.73 249 GLN B CA 1
ATOM 4580 C C . GLN B 1 225 ? 21.494 1.706 21.513 1.00 12.72 249 GLN B C 1
ATOM 4581 O O . GLN B 1 225 ? 21.854 1.419 20.365 1.00 12.44 249 GLN B O 1
ATOM 4587 N N . ASN B 1 226 ? 20.631 2.705 21.770 1.00 12.56 250 ASN B N 1
ATOM 4588 C CA . ASN B 1 226 ? 20.066 3.520 20.692 1.00 11.99 250 ASN B CA 1
ATOM 4589 C C . ASN B 1 226 ? 21.156 4.140 19.830 1.00 12.68 250 ASN B C 1
ATOM 4590 O O . ASN B 1 226 ? 20.961 4.351 18.625 1.00 12.51 250 ASN B O 1
ATOM 4595 N N . ALA B 1 227 ? 22.297 4.459 20.432 1.00 10.55 251 ALA B N 1
ATOM 4596 C CA . ALA B 1 227 ? 23.364 5.164 19.737 1.00 10.60 251 ALA B CA 1
ATOM 4597 C C . ALA B 1 227 ? 24.331 4.227 19.039 1.00 12.97 251 ALA B C 1
ATOM 4598 O O . ALA B 1 227 ? 25.313 4.701 18.466 1.00 11.67 251 ALA B O 1
ATOM 4600 N N . LEU B 1 228 ? 24.075 2.916 19.066 1.00 11.93 252 LEU B N 1
ATOM 4601 C CA . LEU B 1 228 ? 24.960 1.937 18.436 1.00 12.75 252 LEU B CA 1
ATOM 4602 C C . LEU B 1 228 ? 24.203 1.144 17.370 1.00 13.56 252 LEU B C 1
ATOM 4603 O O . LEU B 1 228 ? 23.265 1.679 16.766 1.00 13.53 252 LEU B O 1
ATOM 4608 N N . THR B 1 229 ? 24.604 -0.094 17.090 1.00 11.20 253 THR B N 1
ATOM 4609 C CA . THR B 1 229 ? 24.036 -0.862 15.990 1.00 11.05 253 THR B CA 1
ATOM 4610 C C . THR B 1 229 ? 23.957 -2.331 16.351 1.00 9.96 253 THR B C 1
ATOM 4611 O O . THR B 1 229 ? 24.667 -2.800 17.253 1.00 11.02 253 THR B O 1
ATOM 4615 N N . PRO B 1 230 ? 23.125 -3.101 15.637 1.00 10.69 254 PRO B N 1
ATOM 4616 C CA . PRO B 1 230 ? 23.160 -4.565 15.777 1.00 9.84 254 PRO B CA 1
ATOM 4617 C C . PRO B 1 230 ? 24.544 -5.153 15.590 1.00 10.62 254 PRO B C 1
ATOM 4618 O O . PRO B 1 230 ? 24.953 -6.020 16.367 1.00 12.78 254 PRO B O 1
ATOM 4622 N N . SER B 1 231 ? 25.285 -4.691 14.583 1.00 12.75 255 SER B N 1
ATOM 4623 C CA . SER B 1 231 ? 26.634 -5.201 14.357 1.00 11.90 255 SER B CA 1
ATOM 4624 C C . SER B 1 231 ? 27.502 -5.036 15.595 1.00 12.54 255 SER B C 1
ATOM 4625 O O . SER B 1 231 ? 28.220 -5.961 15.992 1.00 14.11 255 SER B O 1
ATOM 4628 N N . PHE B 1 232 ? 27.456 -3.857 16.220 1.00 11.53 256 PHE B N 1
ATOM 4629 C CA . PHE B 1 232 ? 28.259 -3.652 17.420 1.00 10.81 256 PHE B CA 1
ATOM 4630 C C . PHE B 1 232 ? 27.845 -4.600 18.535 1.00 12.88 256 PHE B C 1
ATOM 4631 O O . PHE B 1 232 ? 28.692 -5.180 19.226 1.00 11.93 256 PHE B O 1
ATOM 4639 N N . PHE B 1 233 ? 26.539 -4.730 18.764 1.00 10.93 257 PHE B N 1
ATOM 4640 C CA . PHE B 1 233 ? 26.094 -5.582 19.859 1.00 11.36 257 PHE B CA 1
ATOM 4641 C C . PHE B 1 233 ? 26.426 -7.037 19.587 1.00 11.91 257 PHE B C 1
ATOM 4642 O O . PHE B 1 233 ? 26.777 -7.779 20.513 1.00 12.74 257 PHE B O 1
ATOM 4650 N N . ASN B 1 234 ? 26.308 -7.467 18.333 1.00 12.26 258 ASN B N 1
ATOM 4651 C CA . ASN B 1 234 ? 26.535 -8.876 18.040 1.00 11.61 258 ASN B CA 1
ATOM 4652 C C . ASN B 1 234 ? 28.022 -9.217 18.117 1.00 13.52 258 ASN B C 1
ATOM 4653 O O . ASN B 1 234 ? 28.392 -10.297 18.593 1.00 14.57 258 ASN B O 1
ATOM 4658 N N . GLN B 1 235 ? 28.889 -8.296 17.690 1.00 13.54 259 GLN B N 1
ATOM 4659 C CA . GLN B 1 235 ? 30.325 -8.505 17.863 1.00 16.08 259 GLN B CA 1
ATOM 4660 C C . GLN B 1 235 ? 30.709 -8.493 19.335 1.00 14.55 259 GLN B C 1
ATOM 4661 O O . GLN B 1 235 ? 31.525 -9.314 19.776 1.00 16.58 259 GLN B O 1
ATOM 4667 N N . THR B 1 236 ? 30.131 -7.573 20.111 1.00 12.71 260 THR B N 1
ATOM 4668 C CA . THR B 1 236 ? 30.312 -7.598 21.560 1.00 12.95 260 THR B CA 1
ATOM 4669 C C . THR B 1 236 ? 29.846 -8.924 22.144 1.00 14.35 260 THR B C 1
ATOM 4670 O O . THR B 1 236 ? 30.534 -9.523 22.977 1.00 13.63 260 THR B O 1
ATOM 4674 N N . GLY B 1 237 ? 28.676 -9.396 21.724 1.00 12.80 261 GLY B N 1
ATOM 4675 C CA . GLY B 1 237 ? 28.204 -10.683 22.208 1.00 12.87 261 GLY B CA 1
ATOM 4676 C C . GLY B 1 237 ? 29.167 -11.812 21.889 1.00 13.08 261 GLY B C 1
ATOM 4677 O O . GLY B 1 237 ? 29.367 -12.717 22.705 1.00 13.84 261 GLY B O 1
ATOM 4678 N N . ASN B 1 238 ? 29.772 -11.776 20.701 1.00 14.74 262 ASN B N 1
ATOM 4679 C CA . ASN B 1 238 ? 30.735 -12.810 20.336 1.00 15.22 262 ASN B CA 1
ATOM 4680 C C . ASN B 1 238 ? 31.901 -12.842 21.315 1.00 18.20 262 ASN B C 1
ATOM 4681 O O . ASN B 1 238 ? 32.312 -13.918 21.776 1.00 16.99 262 ASN B O 1
ATOM 4686 N N . THR B 1 239 ? 32.439 -11.667 21.651 1.00 15.03 263 THR B N 1
ATOM 4687 C CA . THR B 1 239 ? 33.523 -11.583 22.626 1.00 15.24 263 THR B CA 1
ATOM 4688 C C . THR B 1 239 ? 33.086 -12.120 23.984 1.00 16.64 263 THR B C 1
ATOM 4689 O O . THR B 1 239 ? 33.866 -12.782 24.680 1.00 20.68 263 THR B O 1
ATOM 4693 N N . LEU B 1 240 ? 31.836 -11.863 24.372 1.00 14.92 264 LEU B N 1
ATOM 4694 C CA . LEU B 1 240 ? 31.324 -12.351 25.645 1.00 14.93 264 LEU B CA 1
ATOM 4695 C C . LEU B 1 240 ? 30.964 -13.833 25.633 1.00 13.31 264 LEU B C 1
ATOM 4696 O O . LEU B 1 240 ? 30.717 -14.393 26.706 1.00 17.86 264 LEU B O 1
ATOM 4701 N N . GLY B 1 241 ? 30.886 -14.464 24.466 1.00 14.32 265 GLY B N 1
ATOM 4702 C CA . GLY B 1 241 ? 30.363 -15.812 24.412 1.00 14.03 265 GLY B CA 1
ATOM 4703 C C . GLY B 1 241 ? 28.861 -15.888 24.544 1.00 14.41 265 GLY B C 1
ATOM 4704 O O . GLY B 1 241 ? 28.333 -16.924 24.965 1.00 17.06 265 GLY B O 1
ATOM 4705 N N . TYR B 1 242 ? 28.158 -14.808 24.205 1.00 13.67 266 TYR B N 1
ATOM 4706 C CA . TYR B 1 242 ? 26.704 -14.787 24.272 1.00 12.12 266 TYR B CA 1
ATOM 4707 C C . TYR B 1 242 ? 26.085 -15.942 23.489 1.00 14.21 266 TYR B C 1
ATOM 4708 O O . TYR B 1 242 ? 26.540 -16.297 22.393 1.00 14.40 266 TYR B O 1
ATOM 4717 N N . LYS B 1 243 ? 25.031 -16.526 24.060 1.00 14.23 267 LYS B N 1
ATOM 4718 C CA . LYS B 1 243 ? 24.165 -17.426 23.309 1.00 15.08 267 LYS B CA 1
ATOM 4719 C C . LYS B 1 243 ? 22.755 -17.308 23.857 1.00 13.99 267 LYS B C 1
ATOM 4720 O O . LYS B 1 243 ? 22.520 -16.692 24.901 1.00 12.39 267 LYS B O 1
ATOM 4726 N N . ASN B 1 244 ? 21.797 -17.893 23.139 1.00 14.29 268 ASN B N 1
ATOM 4727 C CA . ASN B 1 244 ? 20.411 -17.740 23.564 1.00 13.97 268 ASN B CA 1
ATOM 4728 C C . ASN B 1 244 ? 20.090 -18.591 24.777 1.00 12.59 268 ASN B C 1
ATOM 4729 O O . ASN B 1 244 ? 19.460 -18.116 25.725 1.00 14.42 268 ASN B O 1
ATOM 4734 N N . VAL B 1 245 ? 20.468 -19.864 24.756 1.00 12.79 269 VAL B N 1
ATOM 4735 C CA . VAL B 1 245 ? 20.094 -20.727 25.871 1.00 12.50 269 VAL B CA 1
ATOM 4736 C C . VAL B 1 245 ? 21.209 -20.681 26.907 1.00 17.18 269 VAL B C 1
ATOM 4737 O O . VAL B 1 245 ? 21.997 -21.621 27.043 1.00 19.11 269 VAL B O 1
ATOM 4741 N N . GLU B 1 246 ? 21.301 -19.564 27.625 1.00 14.30 270 GLU B N 1
ATOM 4742 C CA . GLU B 1 246 ? 22.224 -19.439 28.741 1.00 14.51 270 GLU B CA 1
ATOM 4743 C C . GLU B 1 246 ? 21.543 -19.951 29.998 1.00 14.07 270 GLU B C 1
ATOM 4744 O O . GLU B 1 246 ? 20.359 -19.685 30.232 1.00 14.52 270 GLU B O 1
ATOM 4750 N N . SER B 1 247 ? 22.304 -20.699 30.804 1.00 14.16 271 SER B N 1
ATOM 4751 C CA . SER B 1 247 ? 21.707 -21.392 31.941 1.00 13.67 271 SER B CA 1
ATOM 4752 C C . SER B 1 247 ? 21.118 -20.423 32.961 1.00 13.51 271 SER B C 1
ATOM 4753 O O . SER B 1 247 ? 20.048 -20.683 33.510 1.00 14.99 271 SER B O 1
ATOM 4756 N N . ALA B 1 248 ? 21.789 -19.303 33.232 1.00 14.54 272 ALA B N 1
ATOM 4757 C CA . ALA B 1 248 ? 21.301 -18.419 34.290 1.00 16.21 272 ALA B CA 1
ATOM 4758 C C . ALA B 1 248 ? 19.943 -17.808 33.961 1.00 13.67 272 ALA B C 1
ATOM 4759 O O . ALA B 1 248 ? 19.024 -17.926 34.791 1.00 15.69 272 ALA B O 1
ATOM 4761 N N . PRO B 1 249 ? 19.724 -17.178 32.799 1.00 12.17 273 PRO B N 1
ATOM 4762 C CA . PRO B 1 249 ? 18.379 -16.653 32.519 1.00 13.35 273 PRO B CA 1
ATOM 4763 C C . PRO B 1 249 ? 17.353 -17.730 32.207 1.00 12.45 273 PRO B C 1
ATOM 4764 O O . PRO B 1 249 ? 16.152 -17.458 32.318 1.00 12.50 273 PRO B O 1
ATOM 4768 N N . LEU B 1 250 ? 17.771 -18.944 31.824 1.00 11.97 274 LEU B N 1
ATOM 4769 C CA . LEU B 1 250 ? 16.809 -20.033 31.672 1.00 13.15 274 LEU B CA 1
ATOM 4770 C C . LEU B 1 250 ? 16.311 -20.522 33.029 1.00 12.36 274 LEU B C 1
ATOM 4771 O O . LEU B 1 250 ? 15.128 -20.843 33.185 1.00 12.95 274 LEU B O 1
ATOM 4776 N N . ASN B 1 251 ? 17.194 -20.559 34.026 1.00 15.37 275 ASN B N 1
ATOM 4777 C CA . ASN B 1 251 ? 16.848 -21.126 35.322 1.00 16.29 275 ASN B CA 1
ATOM 4778 C C . ASN B 1 251 ? 16.226 -20.118 36.271 1.00 16.77 275 ASN B C 1
ATOM 4779 O O . ASN B 1 251 ? 15.563 -20.525 37.234 1.00 18.41 275 ASN B O 1
ATOM 4784 N N . ASP B 1 252 ? 16.418 -18.820 36.032 1.00 14.98 276 ASP B N 1
ATOM 4785 C CA . ASP B 1 252 ? 16.053 -17.791 37.005 1.00 15.77 276 ASP B CA 1
ATOM 4786 C C . ASP B 1 252 ? 15.531 -16.562 36.272 1.00 13.06 276 ASP B C 1
ATOM 4787 O O . ASP B 1 252 ? 16.295 -15.861 35.600 1.00 14.18 276 ASP B O 1
ATOM 4792 N N . ILE B 1 253 ? 14.233 -16.284 36.429 1.00 13.38 277 ILE B N 1
ATOM 4793 C CA . ILE B 1 253 ? 13.621 -15.108 35.813 1.00 13.32 277 ILE B CA 1
ATOM 4794 C C . ILE B 1 253 ? 14.306 -13.808 36.232 1.00 15.00 277 ILE B C 1
ATOM 4795 O O . ILE B 1 253 ? 14.243 -12.815 35.500 1.00 15.75 277 ILE B O 1
ATOM 4800 N N . ARG B 1 254 ? 14.999 -13.802 37.374 1.00 15.23 278 ARG B N 1
ATOM 4801 C CA . ARG B 1 254 ? 15.654 -12.597 37.868 1.00 15.45 278 ARG B CA 1
ATOM 4802 C C . ARG B 1 254 ? 17.109 -12.477 37.429 1.00 17.58 278 ARG B C 1
ATOM 4803 O O . ARG B 1 254 ? 17.720 -11.422 37.648 1.00 19.38 278 ARG B O 1
ATOM 4811 N N . GLN B 1 255 ? 17.682 -13.509 36.811 1.00 14.11 279 GLN B N 1
ATOM 4812 C CA . GLN B 1 255 ? 19.006 -13.369 36.224 1.00 14.30 279 GLN B CA 1
ATOM 4813 C C . GLN B 1 255 ? 18.882 -13.024 34.744 1.00 15.45 279 GLN B C 1
ATOM 4814 O O . GLN B 1 255 ? 17.845 -13.258 34.120 1.00 17.53 279 GLN B O 1
ATOM 4820 N N . SER B 1 256 ? 19.947 -12.446 34.190 1.00 14.61 280 SER B N 1
ATOM 4821 C CA . SER B 1 256 ? 19.925 -11.876 32.843 1.00 12.25 280 SER B CA 1
ATOM 4822 C C . SER B 1 256 ? 20.935 -12.566 31.938 1.00 12.74 280 SER B C 1
ATOM 4823 O O . SER B 1 256 ? 21.845 -13.260 32.395 1.00 15.11 280 SER B O 1
ATOM 4826 N N . HIS B 1 257 ? 20.785 -12.315 30.635 1.00 12.25 281 HIS B N 1
ATOM 4827 C CA . HIS B 1 257 ? 21.748 -12.769 29.645 1.00 12.01 281 HIS B CA 1
ATOM 4828 C C . HIS B 1 257 ? 23.054 -11.994 29.767 1.00 12.76 281 HIS B C 1
ATOM 4829 O O . HIS B 1 257 ? 23.094 -10.859 30.242 1.00 12.84 281 HIS B O 1
ATOM 4836 N N . SER B 1 258 ? 24.124 -12.620 29.273 1.00 12.44 282 SER B N 1
ATOM 4837 C CA . SER B 1 258 ? 25.445 -12.003 29.269 1.00 12.88 282 SER B CA 1
ATOM 4838 C C . SER B 1 258 ? 25.423 -10.599 28.676 1.00 14.19 282 SER B C 1
ATOM 4839 O O . SER B 1 258 ? 25.966 -9.663 29.269 1.00 14.56 282 SER B O 1
ATOM 4842 N N . ILE B 1 259 ? 24.786 -10.431 27.510 1.00 12.94 283 ILE B N 1
ATOM 4843 C CA . ILE B 1 259 ? 24.802 -9.123 26.851 1.00 12.66 283 ILE B CA 1
ATOM 4844 C C . ILE B 1 259 ? 24.061 -8.086 27.682 1.00 11.46 283 ILE B C 1
ATOM 4845 O O . ILE B 1 259 ? 24.432 -6.905 27.680 1.00 11.93 283 ILE B O 1
ATOM 4850 N N . VAL B 1 260 ? 23.027 -8.501 28.421 1.00 10.65 284 VAL B N 1
ATOM 4851 C CA . VAL B 1 260 ? 22.295 -7.565 29.270 1.00 10.80 284 VAL B CA 1
ATOM 4852 C C . VAL B 1 260 ? 23.147 -7.151 30.462 1.00 13.27 284 VAL B C 1
ATOM 4853 O O . VAL B 1 260 ? 23.163 -5.974 30.849 1.00 13.21 284 VAL B O 1
ATOM 4857 N N . ASN B 1 261 ? 23.856 -8.109 31.070 1.00 13.08 285 ASN B N 1
ATOM 4858 C CA . ASN B 1 261 ? 24.763 -7.777 32.168 1.00 12.92 285 ASN B CA 1
ATOM 4859 C C . ASN B 1 261 ? 25.847 -6.810 31.711 1.00 13.03 285 ASN B C 1
ATOM 4860 O O . ASN B 1 261 ? 26.172 -5.848 32.426 1.00 12.95 285 ASN B O 1
ATOM 4865 N N . TRP B 1 262 ? 26.420 -7.055 30.525 1.00 12.72 286 TRP B N 1
ATOM 4866 C CA . TRP B 1 262 ? 27.418 -6.149 29.960 1.00 12.55 286 TRP B CA 1
ATOM 4867 C C . TRP B 1 262 ? 26.854 -4.741 29.799 1.00 12.97 286 TRP B C 1
ATOM 4868 O O . TRP B 1 262 ? 27.490 -3.754 30.193 1.00 14.28 286 TRP B O 1
ATOM 4879 N N . LEU B 1 263 ? 25.648 -4.631 29.236 1.00 12.16 287 LEU B N 1
ATOM 4880 C CA . LEU B 1 263 ? 25.061 -3.316 28.982 1.00 11.89 287 LEU B CA 1
ATOM 4881 C C . LEU B 1 263 ? 24.718 -2.605 30.283 1.00 12.03 287 LEU B C 1
ATOM 4882 O O . LEU B 1 263 ? 24.923 -1.390 30.409 1.00 11.99 287 LEU B O 1
ATOM 4887 N N . ARG B 1 264 ? 24.206 -3.345 31.263 1.00 12.32 288 ARG B N 1
ATOM 4888 C CA . ARG B 1 264 ? 23.892 -2.730 32.547 1.00 13.05 288 ARG B CA 1
ATOM 4889 C C . ARG B 1 264 ? 25.152 -2.183 33.204 1.00 14.93 288 ARG B C 1
ATOM 4890 O O . ARG B 1 264 ? 25.171 -1.045 33.686 1.00 13.62 288 ARG B O 1
ATOM 4898 N N . GLU B 1 265 ? 26.225 -2.977 33.215 1.00 13.96 289 GLU B N 1
ATOM 4899 C CA . GLU B 1 265 ? 27.462 -2.510 33.832 1.00 15.64 289 GLU B CA 1
ATOM 4900 C C . GLU B 1 265 ? 28.063 -1.341 33.063 1.00 14.84 289 GLU B C 1
ATOM 4901 O O . GLU B 1 265 ? 28.593 -0.403 33.672 1.00 17.82 289 GLU B O 1
ATOM 4907 N N . ARG B 1 266 ? 27.981 -1.369 31.727 1.00 13.69 290 ARG B N 1
ATOM 4908 C CA . ARG B 1 266 ? 28.464 -0.239 30.938 1.00 15.34 290 ARG B CA 1
ATOM 4909 C C . ARG B 1 266 ? 27.696 1.024 31.281 1.00 17.57 290 ARG B C 1
ATOM 4910 O O . ARG B 1 266 ? 28.286 2.101 31.443 1.00 16.89 290 ARG B O 1
ATOM 4918 N N . ALA B 1 267 ? 26.375 0.907 31.403 1.00 13.95 291 ALA B N 1
ATOM 4919 C CA . ALA B 1 267 ? 25.551 2.068 31.723 1.00 13.91 291 ALA B CA 1
ATOM 4920 C C . ALA B 1 267 ? 25.844 2.595 33.122 1.00 16.73 291 ALA B C 1
ATOM 4921 O O . ALA B 1 267 ? 25.909 3.814 33.331 1.00 16.00 291 ALA B O 1
ATOM 4923 N N . LYS B 1 268 ? 25.995 1.693 34.097 1.00 14.85 292 LYS B N 1
ATOM 4924 C CA . LYS B 1 268 ? 26.325 2.116 35.456 1.00 16.10 292 LYS B CA 1
ATOM 4925 C C . LYS B 1 268 ? 27.656 2.850 35.488 1.00 17.16 292 LYS B C 1
ATOM 4926 O O . LYS B 1 268 ? 27.810 3.852 36.202 1.00 18.66 292 LYS B O 1
ATOM 4932 N N . THR B 1 269 ? 28.624 2.375 34.707 1.00 17.28 293 THR B N 1
ATOM 4933 C CA . THR B 1 269 ? 29.921 3.038 34.639 1.00 18.22 293 THR B CA 1
ATOM 4934 C C . THR B 1 269 ? 29.808 4.409 33.978 1.00 19.79 293 THR B C 1
ATOM 4935 O O . THR B 1 269 ? 30.396 5.388 34.460 1.00 19.67 293 THR B O 1
ATOM 4939 N N . ARG B 1 270 ? 29.053 4.508 32.878 1.00 17.43 294 ARG B N 1
ATOM 4940 C CA . ARG B 1 270 ? 28.855 5.811 32.250 1.00 17.50 294 ARG B CA 1
ATOM 4941 C C . ARG B 1 270 ? 28.186 6.793 33.201 1.00 16.37 294 ARG B C 1
ATOM 4942 O O . ARG B 1 270 ? 28.468 7.999 33.153 1.00 16.31 294 ARG B O 1
ATOM 4950 N N . ALA B 1 271 ? 27.291 6.309 34.056 1.00 15.71 295 ALA B N 1
ATOM 4951 C CA . ALA B 1 271 ? 26.408 7.190 34.807 1.00 15.83 295 ALA B CA 1
ATOM 4952 C C . ALA B 1 271 ? 26.999 7.654 36.131 1.00 17.02 295 ALA B C 1
ATOM 4953 O O . ALA B 1 271 ? 26.334 8.408 36.854 1.00 17.66 295 ALA B O 1
ATOM 4955 N N . LYS B 1 272 ? 28.237 7.254 36.438 1.00 17.25 296 LYS B N 1
ATOM 4956 C CA . LYS B 1 272 ? 28.813 7.465 37.764 1.00 18.38 296 LYS B CA 1
ATOM 4957 C C . LYS B 1 272 ? 28.695 8.913 38.226 1.00 17.93 296 LYS B C 1
ATOM 4958 O O . LYS B 1 272 ? 28.316 9.184 39.374 1.00 20.46 296 LYS B O 1
ATOM 4964 N N . SER B 1 273 ? 29.028 9.861 37.349 1.00 16.17 297 SER B N 1
ATOM 4965 C CA . SER B 1 273 ? 29.030 11.278 37.695 1.00 14.77 297 SER B CA 1
ATOM 4966 C C . SER B 1 273 ? 27.897 12.047 37.023 1.00 15.50 297 SER B C 1
ATOM 4967 O O . SER B 1 273 ? 27.962 13.277 36.914 1.00 13.80 297 SER B O 1
ATOM 4970 N N . MET B 1 274 ? 26.868 11.352 36.562 1.00 12.80 298 MET B N 1
ATOM 4971 C CA . MET B 1 274 ? 25.742 11.988 35.897 1.00 12.26 298 MET B CA 1
ATOM 4972 C C . MET B 1 274 ? 24.603 12.234 36.880 1.00 13.42 298 MET B C 1
ATOM 4973 O O . MET B 1 274 ? 24.540 11.641 37.962 1.00 14.05 298 MET B O 1
ATOM 4978 N N . ASP B 1 275 ? 23.698 13.135 36.491 1.00 13.47 299 ASP B N 1
ATOM 4979 C CA . ASP B 1 275 ? 22.521 13.437 37.293 1.00 11.95 299 ASP B CA 1
ATOM 4980 C C . ASP B 1 275 ? 21.236 13.142 36.532 1.00 11.74 299 ASP B C 1
ATOM 4981 O O . ASP B 1 275 ? 21.079 13.538 35.373 1.00 12.60 299 ASP B O 1
ATOM 4986 N N . ALA B 1 276 ? 20.294 12.502 37.231 1.00 12.18 300 ALA B N 1
ATOM 4987 C CA . ALA B 1 276 ? 19.051 12.056 36.615 1.00 10.66 300 ALA B CA 1
ATOM 4988 C C . ALA B 1 276 ? 18.163 13.225 36.181 1.00 12.16 300 ALA B C 1
ATOM 4989 O O . ALA B 1 276 ? 17.635 13.221 35.063 1.00 11.79 300 ALA B O 1
ATOM 4991 N N . ASN B 1 277 ? 17.952 14.222 37.055 1.00 11.73 301 ASN B N 1
ATOM 4992 C CA . ASN B 1 277 ? 17.154 15.378 36.647 1.00 11.11 301 ASN B CA 1
ATOM 4993 C C . ASN B 1 277 ? 17.770 16.072 35.443 1.00 10.61 301 ASN B C 1
ATOM 4994 O O . ASN B 1 277 ? 17.051 16.524 34.547 1.00 10.93 301 ASN B O 1
ATOM 4999 N N . HIS B 1 278 ? 19.098 16.194 35.410 1.00 11.14 302 HIS B N 1
ATOM 5000 C CA . HIS B 1 278 ? 19.706 16.843 34.253 1.00 10.19 302 HIS B CA 1
ATOM 5001 C C . HIS B 1 278 ? 19.389 16.088 32.968 1.00 10.04 302 HIS B C 1
ATOM 5002 O O . HIS B 1 278 ? 19.115 16.708 31.936 1.00 11.77 302 HIS B O 1
ATOM 5009 N N . LEU B 1 279 ? 19.391 14.748 33.019 1.00 10.57 303 LEU B N 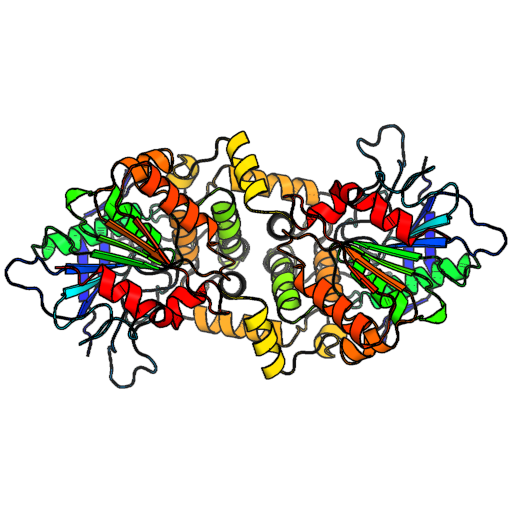1
ATOM 5010 C CA . LEU B 1 279 ? 18.975 13.968 31.860 1.00 10.62 303 LEU B CA 1
ATOM 5011 C C . LEU B 1 279 ? 17.563 14.345 31.419 1.00 10.31 303 LEU B C 1
ATOM 5012 O O . LEU B 1 279 ? 17.321 14.554 30.224 1.00 10.48 303 LEU B O 1
ATOM 5017 N N . LEU B 1 280 ? 16.628 14.470 32.371 1.00 10.05 304 LEU B N 1
ATOM 5018 C CA . LEU B 1 280 ? 15.258 14.850 32.027 1.00 9.26 304 LEU B CA 1
ATOM 5019 C C . LEU B 1 280 ? 15.208 16.220 31.366 1.00 10.01 304 LEU B C 1
ATOM 5020 O O . LEU B 1 280 ? 14.430 16.446 30.432 1.00 11.67 304 LEU B O 1
ATOM 5025 N N . TYR B 1 281 ? 16.013 17.159 31.856 1.00 10.97 305 TYR B N 1
ATOM 5026 C CA . TYR B 1 281 ? 15.996 18.502 31.285 1.00 10.93 305 TYR B CA 1
ATOM 5027 C C . TYR B 1 281 ? 16.633 18.541 29.905 1.00 10.97 305 TYR B C 1
ATOM 5028 O O . TYR B 1 281 ? 16.171 19.296 29.040 1.00 9.73 305 TYR B O 1
ATOM 5037 N N . LEU B 1 282 ? 17.659 17.716 29.660 1.00 10.44 306 LEU B N 1
ATOM 5038 C CA . LEU B 1 282 ? 18.244 17.671 28.322 1.00 10.72 306 LEU B CA 1
ATOM 5039 C C . LEU B 1 282 ? 17.303 16.989 27.338 1.00 9.32 306 LEU B C 1
ATOM 5040 O O . LEU B 1 282 ? 17.207 17.405 26.181 1.00 10.52 306 LEU B O 1
ATOM 5045 N N . VAL B 1 283 ? 16.609 15.930 27.772 1.00 10.04 307 VAL B N 1
ATOM 5046 C CA . VAL B 1 283 ? 15.550 15.361 26.940 1.00 9.47 307 VAL B CA 1
ATOM 5047 C C . VAL B 1 283 ? 14.557 16.446 26.527 1.00 10.22 307 VAL B C 1
ATOM 5048 O O . VAL B 1 283 ? 14.202 16.574 25.348 1.00 9.92 307 VAL B O 1
ATOM 5052 N N . ARG B 1 284 ? 14.094 17.255 27.488 1.00 10.68 308 ARG B N 1
ATOM 5053 C CA . ARG B 1 284 ? 13.086 18.259 27.153 1.00 9.63 308 ARG B CA 1
ATOM 5054 C C . ARG B 1 284 ? 13.638 19.329 26.216 1.00 9.54 308 ARG B C 1
ATOM 5055 O O . ARG B 1 284 ? 12.932 19.775 25.309 1.00 9.89 308 ARG B O 1
ATOM 5063 N N . ALA B 1 285 ? 14.895 19.750 26.416 1.00 9.83 309 ALA B N 1
ATOM 5064 C CA . ALA B 1 285 ? 15.510 20.702 25.493 1.00 10.63 309 ALA B CA 1
ATOM 5065 C C . ALA B 1 285 ? 15.523 20.154 24.076 1.00 9.66 309 ALA B C 1
ATOM 5066 O O . ALA B 1 285 ? 15.226 20.876 23.115 1.00 12.07 309 ALA B O 1
ATOM 5068 N N . CYS B 1 286 ? 15.868 18.869 23.923 1.00 10.35 310 CYS B N 1
ATOM 5069 C CA . CYS B 1 286 ? 15.906 18.284 22.590 1.00 8.42 310 CYS B CA 1
ATOM 5070 C C . CYS B 1 286 ? 14.505 18.173 22.005 1.00 8.94 310 CYS B C 1
ATOM 5071 O O . CYS B 1 286 ? 14.311 18.387 20.802 1.00 11.34 310 CYS B O 1
ATOM 5074 N N . GLN B 1 287 ? 13.510 17.863 22.844 1.00 10.65 311 GLN B N 1
ATOM 5075 C CA . GLN B 1 287 ? 12.152 17.699 22.337 1.00 10.77 311 GLN B CA 1
ATOM 5076 C C . GLN B 1 287 ? 11.571 19.008 21.821 1.00 12.36 311 GLN B C 1
ATOM 5077 O O . GLN B 1 287 ? 10.752 18.995 20.893 1.00 11.58 311 GLN B O 1
ATOM 5083 N N . LEU B 1 288 ? 11.979 20.132 22.405 1.00 10.89 312 LEU B N 1
ATOM 5084 C CA . LEU B 1 288 ? 11.538 21.459 21.990 1.00 9.03 312 LEU B CA 1
ATOM 5085 C C . LEU B 1 288 ? 12.323 22.005 20.803 1.00 10.72 312 LEU B C 1
ATOM 5086 O O . LEU B 1 288 ? 12.050 23.127 20.364 1.00 11.61 312 LEU B O 1
ATOM 5091 N N . PHE B 1 289 ? 13.274 21.254 20.253 1.00 9.53 313 PHE B N 1
ATOM 5092 C CA . PHE B 1 289 ? 14.210 21.836 19.301 1.00 9.39 313 PHE B CA 1
ATOM 5093 C C . PHE B 1 289 ? 13.670 21.885 17.874 1.00 10.41 313 PHE B C 1
ATOM 5094 O O . PHE B 1 289 ? 13.243 20.870 17.315 1.00 11.17 313 PHE B O 1
ATOM 5102 N N . VAL B 1 290 ? 13.745 23.065 17.272 1.00 9.40 314 VAL B N 1
ATOM 5103 C CA . VAL B 1 290 ? 13.731 23.224 15.822 1.00 10.80 314 VAL B CA 1
ATOM 5104 C C . VAL B 1 290 ? 14.684 24.362 15.508 1.00 10.90 314 VAL B C 1
ATOM 5105 O O . VAL B 1 290 ? 14.767 25.324 16.275 1.00 10.19 314 VAL B O 1
ATOM 5109 N N . ALA B 1 291 ? 15.448 24.228 14.423 1.00 10.59 315 ALA B N 1
ATOM 5110 C CA . ALA B 1 291 ? 16.395 25.269 14.036 1.00 10.45 315 ALA B CA 1
ATOM 5111 C C . ALA B 1 291 ? 15.707 26.622 13.981 1.00 11.15 315 ALA B C 1
ATOM 5112 O O . ALA B 1 291 ? 14.754 26.805 13.225 1.00 11.78 315 ALA B O 1
ATOM 5114 N N . GLY B 1 292 ? 16.207 27.580 14.766 1.00 10.23 316 GLY B N 1
ATOM 5115 C CA . GLY B 1 292 ? 15.627 28.906 14.809 1.00 12.15 316 GLY B CA 1
ATOM 5116 C C . GLY B 1 292 ? 14.468 29.078 15.766 1.00 11.65 316 GLY B C 1
ATOM 5117 O O . GLY B 1 292 ? 14.104 30.221 16.065 1.00 12.66 316 GLY B O 1
ATOM 5118 N N . HIS B 1 293 ? 13.888 27.985 16.269 1.00 11.79 317 HIS B N 1
ATOM 5119 C CA . HIS B 1 293 ? 12.801 28.035 17.253 1.00 12.65 317 HIS B CA 1
ATOM 5120 C C . HIS B 1 293 ? 11.721 29.039 16.849 1.00 12.78 317 HIS B C 1
ATOM 5121 O O . HIS B 1 293 ? 11.243 29.847 17.654 1.00 15.19 317 HIS B O 1
ATOM 5128 N N . GLN B 1 294 ? 11.348 28.987 15.572 1.00 11.91 318 GLN B N 1
ATOM 5129 C CA . GLN B 1 294 ? 10.201 29.723 15.046 1.00 14.45 318 GLN B CA 1
ATOM 5130 C C . GLN B 1 294 ? 9.100 28.680 14.846 1.00 12.97 318 GLN B C 1
ATOM 5131 O O . GLN B 1 294 ? 9.102 27.640 15.517 1.00 15.91 318 GLN B O 1
ATOM 5137 N N . GLY B 1 295 ? 8.132 28.968 13.961 1.00 15.17 319 GLY B N 1
ATOM 5138 C CA . GLY B 1 295 ? 6.947 28.131 13.873 1.00 17.73 319 GLY B CA 1
ATOM 5139 C C . GLY B 1 295 ? 7.133 26.735 13.322 1.00 18.56 319 GLY B C 1
ATOM 5140 O O . GLY B 1 295 ? 6.328 25.841 13.611 1.00 18.32 319 GLY B O 1
ATOM 5141 N N . ASN B 1 296 ? 8.179 26.520 12.534 1.00 13.09 320 ASN B N 1
ATOM 5142 C CA . ASN B 1 296 ? 8.425 25.224 11.905 1.00 13.38 320 ASN B CA 1
ATOM 5143 C C . ASN B 1 296 ? 9.841 25.232 11.336 1.00 12.93 320 ASN B C 1
ATOM 5144 O O . ASN B 1 296 ? 10.555 26.238 11.392 1.00 12.87 320 ASN B O 1
ATOM 5149 N N . LEU B 1 297 ? 10.248 24.086 10.788 1.00 11.54 321 LEU B N 1
ATOM 5150 C CA . LEU B 1 297 ? 11.600 23.967 10.251 1.00 11.91 321 LEU B CA 1
ATOM 5151 C C . LEU B 1 297 ? 11.816 24.883 9.052 1.00 11.99 321 LEU B C 1
ATOM 5152 O O . LEU B 1 297 ? 12.882 25.491 8.920 1.00 11.96 321 LEU B O 1
ATOM 5157 N N . GLU B 1 298 ? 10.824 24.993 8.163 1.00 11.52 322 GLU B N 1
ATOM 5158 C CA . GLU B 1 298 ? 11.000 25.803 6.960 1.00 11.04 322 GLU B CA 1
ATOM 5159 C C . GLU B 1 298 ? 11.315 27.251 7.313 1.00 14.11 322 GLU B C 1
ATOM 5160 O O . GLU B 1 298 ? 12.213 27.854 6.712 1.00 12.60 322 GLU B O 1
ATOM 5166 N N . GLN B 1 299 ? 10.619 27.805 8.311 1.00 12.11 323 GLN B N 1
ATOM 5167 C CA . GLN B 1 299 ? 10.896 29.177 8.738 1.00 10.44 323 GLN B CA 1
ATOM 5168 C C . GLN B 1 299 ? 12.315 29.311 9.264 1.00 12.76 323 GLN B C 1
ATOM 5169 O O . GLN B 1 299 ? 13.020 30.273 8.938 1.00 14.56 323 GLN B O 1
ATOM 5175 N N . GLY B 1 300 ? 12.752 28.354 10.081 1.00 11.31 324 GLY B N 1
ATOM 5176 C CA . GLY B 1 300 ? 14.098 28.427 10.617 1.00 12.62 324 GLY B CA 1
ATOM 5177 C C . GLY B 1 300 ? 15.153 28.307 9.535 1.00 12.80 324 GLY B C 1
ATOM 5178 O O . GLY B 1 300 ? 16.161 29.016 9.554 1.00 11.93 324 GLY B O 1
ATOM 5179 N N . LEU B 1 301 ? 14.929 27.413 8.566 1.00 10.68 325 LEU B N 1
ATOM 5180 C CA . LEU B 1 301 ? 15.897 27.263 7.484 1.00 11.78 325 LEU B CA 1
ATOM 5181 C C . LEU B 1 301 ? 15.968 28.524 6.633 1.00 12.21 325 LEU B C 1
ATOM 5182 O O . LEU B 1 301 ? 17.047 28.899 6.162 1.00 13.44 325 LEU B O 1
ATOM 5187 N N . ALA B 1 302 ? 14.832 29.185 6.423 1.00 11.69 326 ALA B N 1
ATOM 5188 C CA . ALA B 1 302 ? 14.815 30.390 5.597 1.00 10.96 326 ALA B CA 1
ATOM 5189 C C . ALA B 1 302 ? 15.667 31.508 6.176 1.00 13.44 326 ALA B C 1
ATOM 5190 O O . ALA B 1 302 ? 16.072 32.406 5.431 1.00 15.92 326 ALA B O 1
ATOM 5192 N N . SER B 1 303 ? 15.955 31.482 7.474 1.00 12.95 327 SER B N 1
ATOM 5193 C CA . SER B 1 303 ? 16.783 32.520 8.084 1.00 13.32 327 SER B CA 1
ATOM 5194 C C . SER B 1 303 ? 18.279 32.265 7.953 1.00 12.67 327 SER B C 1
ATOM 5195 O O . SER B 1 303 ? 19.071 33.185 8.182 1.00 14.83 327 SER B O 1
ATOM 5198 N N . ILE B 1 304 ? 18.695 31.056 7.590 1.00 12.66 328 ILE B N 1
ATOM 5199 C CA . ILE B 1 304 ? 20.113 30.719 7.586 1.00 12.02 328 ILE B CA 1
ATOM 5200 C C . ILE B 1 304 ? 20.797 31.363 6.387 1.00 14.18 328 ILE B C 1
ATOM 5201 O O . ILE B 1 304 ? 20.354 31.206 5.245 1.00 15.69 328 ILE B O 1
ATOM 5206 N N . LYS B 1 305 ? 21.879 32.097 6.652 1.00 14.03 329 LYS B N 1
ATOM 5207 C CA . LYS B 1 305 ? 22.741 32.643 5.611 1.00 14.31 329 LYS B CA 1
ATOM 5208 C C . LYS B 1 305 ? 24.059 31.894 5.474 1.00 14.52 329 LYS B C 1
ATOM 5209 O O . LYS B 1 305 ? 24.647 31.886 4.386 1.00 17.45 329 LYS B O 1
ATOM 5215 N N . ALA B 1 306 ? 24.529 31.275 6.554 1.00 13.10 330 ALA B N 1
ATOM 5216 C CA . ALA B 1 306 ? 25.763 30.495 6.529 1.00 12.24 330 ALA B CA 1
ATOM 5217 C C . ALA B 1 306 ? 25.708 29.397 5.480 1.00 14.50 330 ALA B C 1
ATOM 5218 O O . ALA B 1 306 ? 24.663 28.779 5.253 1.00 12.97 330 ALA B O 1
ATOM 5220 N N . LYS B 1 307 ? 26.859 29.105 4.875 1.00 13.11 331 LYS B N 1
ATOM 5221 C CA . LYS B 1 307 ? 26.946 27.850 4.147 1.00 12.45 331 LYS B CA 1
ATOM 5222 C C . LYS B 1 307 ? 26.939 26.694 5.139 1.00 12.08 331 LYS B C 1
ATOM 5223 O O . LYS B 1 307 ? 27.380 26.824 6.287 1.00 12.62 331 LYS B O 1
ATOM 5229 N N . THR B 1 308 ? 26.404 25.566 4.698 1.00 12.73 332 THR B N 1
ATOM 5230 C CA . THR B 1 308 ? 26.104 24.465 5.602 1.00 11.00 332 THR B CA 1
ATOM 5231 C C . THR B 1 308 ? 26.695 23.154 5.097 1.00 11.06 332 THR B C 1
ATOM 5232 O O . THR B 1 308 ? 26.740 22.887 3.891 1.00 12.24 332 THR B O 1
ATOM 5236 N N . LEU B 1 309 ? 27.120 22.322 6.050 1.00 10.94 333 LEU B N 1
ATOM 5237 C CA . LEU B 1 309 ? 27.620 20.978 5.788 1.00 10.66 333 LEU B CA 1
ATOM 5238 C C . LEU B 1 309 ? 26.941 20.025 6.758 1.00 11.16 333 LEU B C 1
ATOM 5239 O O . LEU B 1 309 ? 26.930 20.275 7.968 1.00 12.11 333 LEU B O 1
ATOM 5244 N N . PHE B 1 310 ? 26.370 18.941 6.233 1.00 10.88 334 PHE B N 1
ATOM 5245 C CA . PHE B 1 310 ? 25.709 17.930 7.048 1.00 12.29 334 PHE B CA 1
ATOM 5246 C C . PHE B 1 310 ? 26.462 16.621 6.921 1.00 11.77 334 PHE B C 1
ATOM 5247 O O . PHE B 1 310 ? 26.835 16.223 5.814 1.00 13.09 334 PHE B O 1
ATOM 5255 N N . ILE B 1 311 ? 26.675 15.950 8.052 1.00 11.89 335 ILE B N 1
ATOM 5256 C CA . ILE B 1 311 ? 27.415 14.686 8.064 1.00 11.36 335 ILE B CA 1
ATOM 5257 C C . ILE B 1 311 ? 26.654 13.644 8.875 1.00 10.28 335 ILE B C 1
ATOM 5258 O O . ILE B 1 311 ? 27.067 13.305 9.996 1.00 11.25 335 ILE B O 1
ATOM 5263 N N . PRO B 1 312 ? 25.545 13.117 8.357 1.00 10.67 336 PRO B N 1
ATOM 5264 C CA . PRO B 1 312 ? 24.859 12.009 9.030 1.00 10.28 336 PRO B CA 1
ATOM 5265 C C . PRO B 1 312 ? 25.700 10.750 8.992 1.00 11.94 336 PRO B C 1
ATOM 5266 O O . PRO B 1 312 ? 26.634 10.615 8.199 1.00 13.25 336 PRO B O 1
ATOM 5270 N N . ALA B 1 313 ? 25.341 9.805 9.856 1.00 11.98 337 ALA B N 1
ATOM 5271 C CA . ALA B 1 313 ? 25.896 8.461 9.790 1.00 11.80 337 ALA B CA 1
ATOM 5272 C C . ALA B 1 313 ? 24.859 7.526 9.181 1.00 12.77 337 ALA B C 1
ATOM 5273 O O . ALA B 1 313 ? 23.718 7.461 9.655 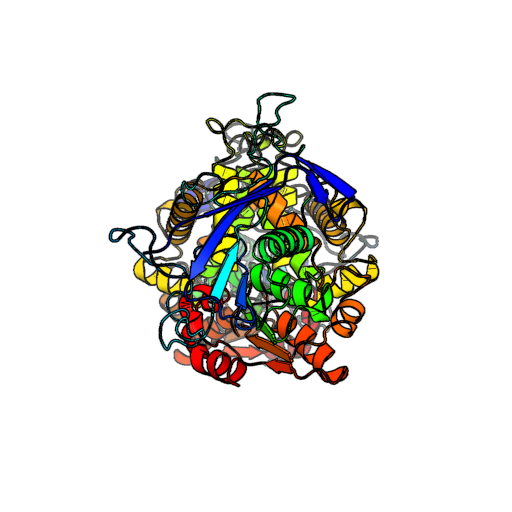1.00 13.05 337 ALA B O 1
ATOM 5275 N N . GLN B 1 314 ? 25.270 6.795 8.140 1.00 13.01 338 GLN B N 1
ATOM 5276 C CA . GLN B 1 314 ? 24.359 5.913 7.408 1.00 13.99 338 GLN B CA 1
ATOM 5277 C C . GLN B 1 314 ? 23.651 4.926 8.327 1.00 13.34 338 GLN B C 1
ATOM 5278 O O . GLN B 1 314 ? 22.472 4.618 8.126 1.00 14.33 338 GLN B O 1
ATOM 5284 N N . THR B 1 315 ? 24.358 4.408 9.318 1.00 12.79 339 THR B N 1
ATOM 5285 C CA . THR B 1 315 ? 23.826 3.381 10.207 1.00 11.63 339 THR B CA 1
ATOM 5286 C C . THR B 1 315 ? 23.228 3.948 11.493 1.00 12.81 339 THR B C 1
ATOM 5287 O O . THR B 1 315 ? 22.932 3.186 12.417 1.00 14.06 339 THR B O 1
ATOM 5291 N N . ASP B 1 316 ? 23.022 5.257 11.561 1.00 12.27 340 ASP B N 1
ATOM 5292 C CA . ASP B 1 316 ? 22.472 5.887 12.756 1.00 11.65 340 ASP B CA 1
ATOM 5293 C C . ASP B 1 316 ? 21.019 5.468 12.949 1.00 12.71 340 ASP B C 1
ATOM 5294 O O . ASP B 1 316 ? 20.182 5.678 12.065 1.00 14.93 340 ASP B O 1
ATOM 5299 N N . LEU B 1 317 ? 20.718 4.872 14.097 1.00 12.25 341 LEU B N 1
ATOM 5300 C CA . LEU B 1 317 ? 19.357 4.480 14.433 1.00 11.41 341 LEU B CA 1
ATOM 5301 C C . LEU B 1 317 ? 18.690 5.468 15.372 1.00 12.54 341 LEU B C 1
ATOM 5302 O O . LEU B 1 317 ? 17.506 5.296 15.695 1.00 15.78 341 LEU B O 1
ATOM 5307 N N . LEU B 1 318 ? 19.415 6.503 15.804 1.00 13.39 342 LEU B N 1
ATOM 5308 C CA . LEU B 1 318 ? 18.941 7.439 16.814 1.00 12.32 342 LEU B CA 1
ATOM 5309 C C . LEU B 1 318 ? 18.472 8.749 16.189 1.00 13.38 342 LEU B C 1
ATOM 5310 O O . LEU B 1 318 ? 17.291 9.099 16.296 1.00 14.29 342 LEU B O 1
ATOM 5315 N N . LEU B 1 319 ? 19.384 9.490 15.564 1.00 11.62 343 LEU B N 1
ATOM 5316 C CA . LEU B 1 319 ? 19.044 10.584 14.647 1.00 10.08 343 LEU B CA 1
ATOM 5317 C C . LEU B 1 319 ? 19.323 10.040 13.252 1.00 11.87 343 LEU B C 1
ATOM 5318 O O . LEU B 1 319 ? 20.445 10.112 12.753 1.00 12.05 343 LEU B O 1
ATOM 5323 N N . MET B 1 320 ? 18.294 9.471 12.631 1.00 13.19 344 MET B N 1
ATOM 5324 C CA . MET B 1 320 ? 18.493 8.759 11.386 1.00 14.18 344 MET B CA 1
ATOM 5325 C C . MET B 1 320 ? 18.871 9.727 10.268 1.00 11.51 344 MET B C 1
ATOM 5326 O O . MET B 1 320 ? 18.635 10.938 10.369 1.00 13.70 344 MET B O 1
ATOM 5331 N N . PRO B 1 321 ? 19.494 9.215 9.202 1.00 13.25 345 PRO B N 1
ATOM 5332 C CA . PRO B 1 321 ? 19.965 10.098 8.128 1.00 13.12 345 PRO B CA 1
ATOM 5333 C C . PRO B 1 321 ? 18.889 10.973 7.530 1.00 11.81 345 PRO B C 1
ATOM 5334 O O . PRO B 1 321 ? 19.206 12.081 7.085 1.00 12.59 345 PRO B O 1
ATOM 5338 N N . TYR B 1 322 ? 17.623 10.535 7.521 1.00 13.78 346 TYR B N 1
ATOM 5339 C CA . TYR B 1 322 ? 16.583 11.350 6.892 1.00 13.26 346 TYR B CA 1
ATOM 5340 C C . TYR B 1 322 ? 16.470 12.721 7.555 1.00 11.28 346 TYR B C 1
ATOM 5341 O O . TYR B 1 322 ? 16.084 13.685 6.896 1.00 12.79 346 TYR B O 1
ATOM 5350 N N . LEU B 1 323 ? 16.814 12.835 8.843 1.00 11.27 347 LEU B N 1
ATOM 5351 C CA . LEU B 1 323 ? 16.770 14.142 9.491 1.00 11.06 347 LEU B CA 1
ATOM 5352 C C . LEU B 1 323 ? 17.781 15.100 8.880 1.00 12.13 347 LEU B C 1
ATOM 5353 O O . LEU B 1 323 ? 17.488 16.287 8.697 1.00 13.16 347 LEU B O 1
ATOM 5358 N N . SER B 1 324 ? 18.990 14.612 8.590 1.00 12.19 348 SER B N 1
ATOM 5359 C CA . SER B 1 324 ? 19.982 15.449 7.922 1.00 11.53 348 SER B CA 1
ATOM 5360 C C . SER B 1 324 ? 19.574 15.737 6.488 1.00 13.45 348 SER B C 1
ATOM 5361 O O . SER B 1 324 ? 19.729 16.866 6.007 1.00 12.60 348 SER B O 1
ATOM 5364 N N . GLN B 1 325 ? 19.067 14.720 5.783 1.00 12.91 349 GLN B N 1
ATOM 5365 C CA . GLN B 1 325 ? 18.595 14.930 4.418 1.00 14.72 349 GLN B CA 1
ATOM 5366 C C . GLN B 1 325 ? 17.491 15.978 4.364 1.00 14.96 349 GLN B C 1
ATOM 5367 O O . GLN B 1 325 ? 17.472 16.823 3.461 1.00 15.43 349 GLN B O 1
ATOM 5373 N N . SER B 1 326 ? 16.583 15.954 5.340 1.00 13.49 350 SER B N 1
ATOM 5374 C CA . SER B 1 326 ? 15.477 16.905 5.385 1.00 14.60 350 SER B CA 1
ATOM 5375 C C . SER B 1 326 ? 15.985 18.340 5.467 1.00 14.91 350 SER B C 1
ATOM 5376 O O . SER B 1 326 ? 15.540 19.221 4.719 1.00 14.82 350 SER B O 1
ATOM 5379 N N . ALA B 1 327 ? 16.902 18.599 6.394 1.00 13.03 351 ALA B N 1
ATOM 5380 C CA . ALA B 1 327 ? 17.424 19.950 6.555 1.00 12.71 351 ALA B CA 1
ATOM 5381 C C . ALA B 1 327 ? 18.245 20.371 5.341 1.00 12.52 351 ALA B C 1
ATOM 5382 O O . ALA B 1 327 ? 18.126 21.503 4.865 1.00 13.60 351 ALA B O 1
ATOM 5384 N N . HIS B 1 328 ? 19.080 19.466 4.833 1.00 12.64 352 HIS B N 1
ATOM 5385 C CA . HIS B 1 328 ? 19.915 19.762 3.672 1.00 12.12 352 HIS B CA 1
ATOM 5386 C C . HIS B 1 328 ? 19.077 20.072 2.432 1.00 12.72 352 HIS B C 1
ATOM 5387 O O . HIS B 1 328 ? 19.371 21.030 1.703 1.00 13.50 352 HIS B O 1
ATOM 5394 N N . GLN B 1 329 ? 18.031 19.306 2.181 1.00 13.39 353 GLN B N 1
ATOM 5395 C CA . GLN B 1 329 ? 17.169 19.545 1.031 1.00 14.70 353 GLN B CA 1
ATOM 5396 C C . GLN B 1 329 ? 16.369 20.827 1.173 1.00 15.80 353 GLN B C 1
ATOM 5397 O O . GLN B 1 329 ? 16.180 21.514 0.230 1.00 16.93 353 GLN B O 1
ATOM 5403 N N . GLY B 1 330 ? 15.872 21.075 2.359 1.00 15.21 354 GLY B N 1
ATOM 5404 C CA . GLY B 1 330 ? 15.204 22.346 2.583 1.00 15.02 354 GLY B CA 1
ATOM 5405 C C . GLY B 1 330 ? 16.105 23.519 2.258 1.00 15.00 354 GLY B C 1
ATOM 5406 O O . GLY B 1 330 ? 15.693 24.462 1.581 1.00 17.01 354 GLY B O 1
ATOM 5407 N N . LEU B 1 331 ? 17.355 23.467 2.726 1.00 14.57 355 LEU B N 1
ATOM 5408 C CA . LEU B 1 331 ? 18.302 24.541 2.461 1.00 13.38 355 LEU B CA 1
ATOM 5409 C C . LEU B 1 331 ? 18.653 24.617 0.977 1.00 15.18 355 LEU B C 1
ATOM 5410 O O . LEU B 1 331 ? 18.725 25.713 0.405 1.00 14.83 355 LEU B O 1
ATOM 5415 N N . THR B 1 332 ? 18.865 23.464 0.339 1.00 14.53 356 THR B N 1
ATOM 5416 C CA . THR B 1 332 ? 19.146 23.447 -1.096 1.00 15.13 356 THR B CA 1
ATOM 5417 C C . THR B 1 332 ? 18.021 24.104 -1.890 1.00 17.90 356 THR B C 1
ATOM 5418 O O . THR B 1 332 ? 18.279 24.878 -2.821 1.00 18.76 356 THR B O 1
ATOM 5422 N N . SER B 1 333 ? 16.767 23.846 -1.517 1.00 17.38 357 SER B N 1
ATOM 5423 C CA . SER B 1 333 ? 15.657 24.418 -2.273 1.00 17.17 357 SER B CA 1
ATOM 5424 C C . SER B 1 333 ? 15.541 25.921 -2.063 1.00 20.79 357 SER B C 1
ATOM 5425 O O . SER B 1 333 ? 14.911 26.602 -2.882 1.00 23.39 357 SER B O 1
ATOM 5428 N N . MET B 1 334 ? 16.145 26.453 -0.999 1.00 17.91 358 MET B N 1
ATOM 5429 C CA . MET B 1 334 ? 16.183 27.887 -0.736 1.00 17.83 358 MET B CA 1
ATOM 5430 C C . MET B 1 334 ? 17.440 28.554 -1.282 1.00 17.77 358 MET B C 1
ATOM 5431 O O . MET B 1 334 ? 17.705 29.714 -0.945 1.00 20.68 358 MET B O 1
ATOM 5436 N N . ASN B 1 335 ? 18.229 27.840 -2.083 1.00 18.86 359 ASN B N 1
ATOM 5437 C CA . ASN B 1 335 ? 19.475 28.325 -2.673 1.00 18.86 359 ASN B CA 1
ATOM 5438 C C . ASN B 1 335 ? 20.558 28.591 -1.639 1.00 21.00 359 ASN B C 1
ATOM 5439 O O . ASN B 1 335 ? 21.469 29.384 -1.889 1.00 22.06 359 ASN B O 1
ATOM 5444 N N . ASN B 1 336 ? 20.478 27.945 -0.481 1.00 17.20 360 ASN B N 1
ATOM 5445 C CA . ASN B 1 336 ? 21.596 27.928 0.448 1.00 17.88 360 ASN B CA 1
ATOM 5446 C C . ASN B 1 336 ? 22.716 27.056 -0.113 1.00 16.92 360 ASN B C 1
ATOM 5447 O O . ASN B 1 336 ? 22.471 26.057 -0.802 1.00 19.05 360 ASN B O 1
ATOM 5452 N N . ASP B 1 337 ? 23.960 27.450 0.175 1.00 14.90 361 ASP B N 1
ATOM 5453 C CA . ASP B 1 337 ? 25.141 26.657 -0.170 1.00 15.00 361 ASP B CA 1
ATOM 5454 C C . ASP B 1 337 ? 25.237 25.521 0.836 1.00 14.65 361 ASP B C 1
ATOM 5455 O O . ASP B 1 337 ? 25.815 25.669 1.916 1.00 15.48 361 ASP B O 1
ATOM 5460 N N . SER B 1 338 ? 24.683 24.369 0.468 1.00 14.47 362 SER B N 1
ATOM 5461 C CA . SER B 1 338 ? 24.555 23.251 1.392 1.00 12.85 362 SER B CA 1
ATOM 5462 C C . SER B 1 338 ? 25.150 21.986 0.793 1.00 13.90 362 SER B C 1
ATOM 5463 O O . SER B 1 338 ? 24.934 21.675 -0.384 1.00 15.44 362 SER B O 1
ATOM 5466 N N . THR B 1 339 ? 25.875 21.249 1.629 1.00 12.24 363 THR B N 1
ATOM 5467 C CA . THR B 1 339 ? 26.565 20.026 1.244 1.00 11.70 363 THR B CA 1
ATOM 5468 C C . THR B 1 339 ? 26.220 18.933 2.243 1.00 12.76 363 THR B C 1
ATOM 5469 O O . THR B 1 339 ? 26.043 19.212 3.432 1.00 12.97 363 THR B O 1
ATOM 5473 N N . LEU B 1 340 ? 26.129 17.690 1.763 1.00 12.56 364 LEU B N 1
ATOM 5474 C CA . LEU B 1 340 ? 25.920 16.542 2.643 1.00 12.80 364 LEU B CA 1
ATOM 5475 C C . LEU B 1 340 ? 26.864 15.417 2.243 1.00 14.03 364 LEU B C 1
ATOM 5476 O O . LEU B 1 340 ? 26.921 15.032 1.067 1.00 14.49 364 LEU B O 1
ATOM 5481 N N . VAL B 1 341 ? 27.597 14.891 3.227 1.00 13.55 365 VAL B N 1
ATOM 5482 C CA . VAL B 1 341 ? 28.423 13.701 3.076 1.00 13.63 365 VAL B CA 1
ATOM 5483 C C . VAL B 1 341 ? 28.092 12.768 4.234 1.00 13.43 365 VAL B C 1
ATOM 5484 O O . VAL B 1 341 ? 27.444 13.161 5.205 1.00 13.78 365 VAL B O 1
ATOM 5488 N N . THR B 1 342 ? 28.514 11.509 4.130 1.00 14.20 366 THR B N 1
ATOM 5489 C CA . THR B 1 342 ? 28.057 10.521 5.102 1.00 13.16 366 THR B CA 1
ATOM 5490 C C . THR B 1 342 ? 29.205 9.783 5.775 1.00 17.65 366 THR B C 1
ATOM 5491 O O . THR B 1 342 ? 30.205 9.444 5.139 1.00 20.39 366 THR B O 1
ATOM 5495 N N . LEU B 1 343 ? 29.034 9.536 7.072 1.00 13.30 367 LEU B N 1
ATOM 5496 C CA . LEU B 1 343 ? 29.820 8.548 7.790 1.00 14.79 367 LEU B CA 1
ATOM 5497 C C . LEU B 1 343 ? 29.205 7.176 7.552 1.00 16.21 367 LEU B C 1
ATOM 5498 O O . LEU B 1 343 ? 27.987 7.005 7.612 1.00 15.91 367 LEU B O 1
ATOM 5503 N N . ASN B 1 344 ? 30.046 6.200 7.244 1.00 22.76 368 ASN B N 1
ATOM 5504 C CA . ASN B 1 344 ? 29.551 4.912 6.786 1.00 27.69 368 ASN B CA 1
ATOM 5505 C C . ASN B 1 344 ? 29.966 3.759 7.682 1.00 30.89 368 ASN B C 1
ATOM 5506 O O . ASN B 1 344 ? 29.658 2.603 7.356 1.00 31.94 368 ASN B O 1
ATOM 5511 N N . GLY B 1 345 ? 30.630 4.035 8.809 1.00 21.15 369 GLY B N 1
ATOM 5512 C CA . GLY B 1 345 ? 31.081 2.985 9.697 1.00 29.83 369 GLY B CA 1
ATOM 5513 C C . GLY B 1 345 ? 29.914 2.279 10.352 1.00 24.57 369 GLY B C 1
ATOM 5514 O O . GLY B 1 345 ? 28.757 2.629 10.092 1.00 28.63 369 GLY B O 1
ATOM 5515 N N . LYS B 1 346 ? 30.201 1.324 11.235 1.00 28.68 370 LYS B N 1
ATOM 5516 C CA . LYS B 1 346 ? 29.187 0.459 11.825 1.00 28.38 370 LYS B CA 1
ATOM 5517 C C . LYS B 1 346 ? 28.910 0.737 13.305 1.00 31.85 370 LYS B C 1
ATOM 5518 O O . LYS B 1 346 ? 28.276 -0.092 13.963 1.00 31.87 370 LYS B O 1
ATOM 5524 N N . LEU B 1 347 ? 29.355 1.877 13.842 1.00 22.63 371 LEU B N 1
ATOM 5525 C CA . LEU B 1 347 ? 29.038 2.301 15.205 1.00 19.06 371 LEU B CA 1
ATOM 5526 C C . LEU B 1 347 ? 27.761 3.137 15.278 1.00 15.10 371 LEU B C 1
ATOM 5527 O O . LEU B 1 347 ? 27.426 3.653 16.358 1.00 17.69 371 LEU B O 1
ATOM 5532 N N . GLY B 1 348 ? 27.064 3.303 14.161 1.00 15.64 372 GLY B N 1
ATOM 5533 C CA . GLY B 1 348 ? 25.799 4.015 14.171 1.00 11.95 372 GLY B CA 1
ATOM 5534 C C . GLY B 1 348 ? 25.988 5.460 14.580 1.00 11.48 372 GLY B C 1
ATOM 5535 O O . GLY B 1 348 ? 26.914 6.137 14.126 1.00 13.50 372 GLY B O 1
ATOM 5536 N N . HIS B 1 349 ? 25.104 5.937 15.465 1.00 11.23 373 HIS B N 1
ATOM 5537 C CA . HIS B 1 349 ? 25.196 7.313 15.956 1.00 10.47 373 HIS B CA 1
ATOM 5538 C C . HIS B 1 349 ? 26.593 7.625 16.480 1.00 12.55 373 HIS B C 1
ATOM 5539 O O . HIS B 1 349 ? 27.142 8.705 16.221 1.00 13.53 373 HIS B O 1
ATOM 5546 N N . ASP B 1 350 ? 27.216 6.668 17.159 1.00 11.88 374 ASP B N 1
ATOM 5547 C CA . ASP B 1 350 ? 28.510 6.955 17.766 1.00 12.31 374 ASP B CA 1
ATOM 5548 C C . ASP B 1 350 ? 29.627 7.146 16.739 1.00 12.00 374 ASP B C 1
ATOM 5549 O O . ASP B 1 350 ? 30.704 7.608 17.122 1.00 14.00 374 ASP B O 1
ATOM 5554 N N . GLU B 1 351 ? 29.398 6.847 15.455 1.00 12.89 375 GLU B N 1
ATOM 5555 C CA . GLU B 1 351 ? 30.389 7.202 14.438 1.00 12.66 375 GLU B CA 1
ATOM 5556 C C . GLU B 1 351 ? 30.721 8.689 14.498 1.00 13.87 375 GLU B C 1
ATOM 5557 O O . GLU B 1 351 ? 31.874 9.089 14.305 1.00 13.43 375 GLU B O 1
ATOM 5563 N N . GLY B 1 352 ? 29.724 9.527 14.778 1.00 13.97 376 GLY B N 1
ATOM 5564 C CA . GLY B 1 352 ? 29.946 10.960 14.750 1.00 13.72 376 GLY B CA 1
ATOM 5565 C C . GLY B 1 352 ? 30.715 11.509 15.931 1.00 13.24 376 GLY B C 1
ATOM 5566 O O . GLY B 1 352 ? 31.224 12.631 15.849 1.00 12.84 376 GLY B O 1
ATOM 5567 N N . VAL B 1 353 ? 30.800 10.758 17.025 1.00 14.60 377 VAL B N 1
ATOM 5568 C CA . VAL B 1 353 ? 31.584 11.155 18.188 1.00 15.36 377 VAL B CA 1
ATOM 5569 C C . VAL B 1 353 ? 32.972 10.542 18.152 1.00 17.20 377 VAL B C 1
ATOM 5570 O O . VAL B 1 353 ? 33.971 11.248 18.277 1.00 20.16 377 VAL B O 1
ATOM 5574 N N . THR B 1 354 ? 33.052 9.223 17.968 1.00 15.31 378 THR B N 1
ATOM 5575 C CA . THR B 1 354 ? 34.310 8.502 18.100 1.00 16.68 378 THR B CA 1
ATOM 5576 C C . THR B 1 354 ? 35.081 8.354 16.793 1.00 19.66 378 THR B C 1
ATOM 5577 O O . THR B 1 354 ? 36.287 8.083 16.835 1.00 23.07 378 THR B O 1
ATOM 5581 N N . ASN B 1 355 ? 34.432 8.525 15.640 1.00 17.26 379 ASN B N 1
ATOM 5582 C CA . ASN B 1 355 ? 35.059 8.240 14.355 1.00 16.23 379 ASN B CA 1
ATOM 5583 C C . ASN B 1 355 ? 34.787 9.346 13.334 1.00 14.02 379 ASN B C 1
ATOM 5584 O O . ASN B 1 355 ? 34.701 9.082 12.132 1.00 15.39 379 ASN B O 1
ATOM 5589 N N . VAL B 1 356 ? 34.645 10.590 13.802 1.00 16.74 380 VAL B N 1
ATOM 5590 C CA . VAL B 1 356 ? 34.374 11.712 12.913 1.00 16.32 380 VAL B CA 1
ATOM 5591 C C . VAL B 1 356 ? 35.526 11.941 11.940 1.00 13.78 380 VAL B C 1
ATOM 5592 O O . VAL B 1 356 ? 35.314 12.480 10.849 1.00 16.03 380 VAL B O 1
ATOM 5596 N N . SER B 1 357 ? 36.744 11.515 12.293 1.00 14.75 381 SER B N 1
ATOM 5597 C CA . SER B 1 357 ? 37.877 11.724 11.394 1.00 15.94 381 SER B CA 1
ATOM 5598 C C . SER B 1 357 ? 37.724 10.983 10.067 1.00 16.29 381 SER B C 1
ATOM 5599 O O . SER B 1 357 ? 38.487 11.263 9.136 1.00 16.34 381 SER B O 1
ATOM 5602 N N . ALA B 1 358 ? 36.748 10.077 9.940 1.00 15.30 382 ALA B N 1
ATOM 5603 C CA . ALA B 1 358 ? 36.498 9.436 8.649 1.00 17.01 382 ALA B CA 1
ATOM 5604 C C . ALA B 1 358 ? 36.054 10.441 7.592 1.00 17.34 382 ALA B C 1
ATOM 5605 O O . ALA B 1 358 ? 36.236 10.197 6.392 1.00 19.61 382 ALA B O 1
ATOM 5607 N N . GLN B 1 359 ? 35.487 11.577 8.011 1.00 17.07 383 GLN B N 1
ATOM 5608 C CA . GLN B 1 359 ? 35.160 12.676 7.112 1.00 17.25 383 GLN B CA 1
ATOM 5609 C C . GLN B 1 359 ? 35.970 13.928 7.442 1.00 15.04 383 GLN B C 1
ATOM 5610 O O . GLN B 1 359 ? 35.508 15.056 7.235 1.00 15.34 383 GLN B O 1
ATOM 5616 N N . ALA B 1 360 ? 37.199 13.742 7.931 1.00 16.20 384 ALA B N 1
ATOM 5617 C CA . ALA B 1 360 ? 38.055 14.884 8.226 1.00 14.04 384 ALA B CA 1
ATOM 5618 C C . ALA B 1 360 ? 38.291 15.738 6.987 1.00 15.67 384 ALA B C 1
ATOM 5619 O O . ALA B 1 360 ? 38.317 16.968 7.075 1.00 15.56 384 ALA B O 1
ATOM 5621 N N . GLN B 1 361 ? 38.454 15.114 5.819 1.00 16.16 385 GLN B N 1
ATOM 5622 C CA . GLN B 1 361 ? 38.748 15.911 4.636 1.00 15.44 385 GLN B CA 1
ATOM 5623 C C . GLN B 1 361 ? 37.557 16.763 4.216 1.00 13.67 385 GLN B C 1
ATOM 5624 O O . GLN B 1 361 ? 37.741 17.888 3.749 1.00 14.90 385 GLN B O 1
ATOM 5630 N N . ALA B 1 362 ? 36.330 16.256 4.368 1.00 16.92 386 ALA B N 1
ATOM 5631 C CA . ALA B 1 362 ? 35.165 17.084 4.062 1.00 17.21 386 ALA B CA 1
ATOM 5632 C C . ALA B 1 362 ? 35.114 18.304 4.969 1.00 13.96 386 ALA B C 1
ATOM 5633 O O . ALA B 1 362 ? 34.810 19.414 4.518 1.00 14.28 386 ALA B O 1
ATOM 5635 N N . ILE B 1 363 ? 35.435 18.116 6.247 1.00 13.47 387 ILE B N 1
ATOM 5636 C CA . ILE B 1 363 ? 35.458 19.223 7.198 1.00 13.27 387 ILE B CA 1
ATOM 5637 C C . ILE B 1 363 ? 36.567 20.199 6.839 1.00 14.29 387 ILE B C 1
ATOM 5638 O O . ILE B 1 363 ? 36.360 21.421 6.787 1.00 13.02 387 ILE B O 1
ATOM 5643 N N . ARG B 1 364 ? 37.762 19.672 6.570 1.00 13.70 388 ARG B N 1
ATOM 5644 C CA . ARG B 1 364 ? 38.888 20.537 6.229 1.00 13.32 388 ARG B CA 1
ATOM 5645 C C . ARG B 1 364 ? 38.591 21.373 4.987 1.00 14.75 388 ARG B C 1
ATOM 5646 O O . ARG B 1 364 ? 38.869 22.577 4.952 1.00 15.62 388 ARG B O 1
ATOM 5654 N N . GLN B 1 365 ? 38.049 20.740 3.942 1.00 13.58 389 GLN B N 1
ATOM 5655 C CA . GLN B 1 365 ? 37.748 21.466 2.711 1.00 15.17 389 GLN B CA 1
ATOM 5656 C C . GLN B 1 365 ? 36.687 22.529 2.952 1.00 15.65 389 GLN B C 1
ATOM 5657 O O . GLN B 1 365 ? 36.752 23.628 2.384 1.00 15.94 389 GLN B O 1
ATOM 5663 N N . PHE B 1 366 ? 35.709 22.221 3.806 1.00 13.33 390 PHE B N 1
ATOM 5664 C CA . PHE B 1 366 ? 34.638 23.159 4.101 1.00 14.04 390 PHE B CA 1
ATOM 5665 C C . PHE B 1 366 ? 35.157 24.396 4.814 1.00 16.14 390 PHE B C 1
ATOM 5666 O O . PHE B 1 366 ? 34.644 25.497 4.589 1.00 15.89 390 PHE B O 1
ATOM 5674 N N . LEU B 1 367 ? 36.175 24.243 5.654 1.00 14.75 391 LEU B N 1
ATOM 5675 C CA . LEU B 1 367 ? 36.730 25.356 6.410 1.00 14.85 391 LEU B CA 1
ATOM 5676 C C . LEU B 1 367 ? 37.832 26.102 5.667 1.00 17.88 391 LEU B C 1
ATOM 5677 O O . LEU B 1 367 ? 38.337 27.100 6.188 1.00 18.99 391 LEU B O 1
ATOM 5682 N N . GLU B 1 368 ? 38.221 25.660 4.475 1.00 17.00 392 GLU B N 1
ATOM 5683 C CA . GLU B 1 368 ? 39.288 26.367 3.783 1.00 24.36 392 GLU B CA 1
ATOM 5684 C C . GLU B 1 368 ? 38.787 27.714 3.260 1.00 31.60 392 GLU B C 1
ATOM 5685 O O . GLU B 1 368 ? 37.586 27.915 3.043 1.00 29.87 392 GLU B O 1
ATOM 5691 N N . ASN B 1 369 ? 39.745 28.633 3.071 1.00 34.04 393 ASN B N 1
ATOM 5692 C CA . ASN B 1 369 ? 39.576 30.034 2.627 1.00 38.25 393 ASN B CA 1
ATOM 5693 C C . ASN B 1 369 ? 39.456 30.950 3.849 1.00 39.68 393 ASN B C 1
ATOM 5694 O O . ASN B 1 369 ? 38.496 31.712 3.990 1.00 42.06 393 ASN B O 1
#

B-factor: mean 17.14, std 7.4, range [7.92, 54.05]

Solvent-accessible surface area: 26778 Å² total; per-residue (Å²): 161,16,110,39,96,69,24,100,32,96,114,10,82,5,68,20,60,97,104,2,79,78,0,80,0,0,22,0,22,24,40,107,49,58,149,80,70,60,10,0,0,0,1,1,0,38,15,18,4,17,0,28,0,4,20,54,36,75,129,128,28,144,60,58,6,41,0,35,61,0,4,7,99,49,66,1,0,23,17,115,94,1,24,0,0,0,1,2,1,0,0,0,0,22,19,82,47,118,69,18,50,22,5,0,2,37,24,97,27,72,101,76,52,134,84,24,10,16,121,4,13,9,0,1,0,27,0,2,0,40,3,2,41,21,2,0,86,74,51,48,3,85,91,0,20,0,0,0,0,0,10,2,0,0,4,0,0,0,0,0,0,5,30,53,37,45,36,4,62,42,0,0,1,0,0,1,0,2,43,0,13,3,19,1,0,0,18,7,21,11,8,10,25,7,0,57,21,9,138,81,28,96,88,2,76,33,60,118,144,124,19,0,119,92,0,5,4,6,0,0,6,10,10,4,3,39,10,5,6,17,45,45,0,47,121,18,0,122,120,73,39,28,111,9,41,26,79,41,0,22,80,58,22,136,86,13,1,27,0,0,70,47,0,66,124,90,0,94,98,81,12,179,36,18,5,2,5,0,0,12,0,0,3,14,0,4,1,1,0,1,0,6,11,97,38,71,20,121,93,0,4,72,45,14,149,2,42,0,2,0,0,2,0,107,29,3,48,15,9,25,31,67,6,0,99,49,0,36,111,12,1,59,80,73,144,23,93,19,60,47,40,52,1,112,17,121,56,0,11,33,3,0,18,93,54,1,48,62,39,21,102,12,0,64,104,16,0,67,107,147,141,20,108,44,94,73,24,102,32,89,122,13,82,5,69,16,59,92,102,6,118,91,0,81,0,0,21,0,22,24,40,106,49,59,148,82,71,57,11,0,0,0,0,0,0,39,16,18,4,16,0,27,0,4,22,55,22,79,133,145,29,143,61,58,6,42,0,36,62,0,4,6,100,44,69,6,0,22,18,108,108,4,28,0,0,0,2,2,2,1,0,0,1,23,19,68,46,123,66,17,48,20,5,0,1,32,28,98,21,96,126,71,51,137,65,44,3,14,112,5,15,11,0,0,0,26,0,1,0,39,2,1,41,20,2,0,89,74,51,49,2,81,92,0,21,0,0,0,0,0,10,2,0,0,5,0,0,0,0,0,0,3,27,52,36,52,34,5,60,31,0,0,0,0,0,1,0,1,39,0,11,2,18,1,0,0,19,9,20,11,8,10,22,7,0,60,20,13,136,59,24,96,99,3,77,20,44,126,148,116,18,1,123,98,0,7,6,8,0,0,10,11,10,3,3,41,8,4,7,17,46,48,0,40,102,20,1,122,125,73,54,35,95,7,28,24,79,38,0,21,85,45,22,126,87,15,1,29,0,0,61,54,0,64,94,86,0,94,105,84,11,176,22,15,3,3,5,0,0,12,0,0,3,14,0,4,2,0,0,0,0,6,14,73,42,65,21,123,83,0,6,70,34,13,160,4,58,0,2,0,0,1,0,92,48,3,49,16,8,23,27,74,7,1,63,48,0,30,107,20,0,71,91,66,142,23,90,20,58,35,40,33,1,101,26,128,54,0,10,33,5,0,19,89,57,1,49,70,37,19,105,18,0,87,99,16,0,101,162